Protein 4S35 (pdb70)

Radius of gyration: 23.95 Å; Cα contacts (8 Å, |Δi|>4): 707; chains: 2; bounding box: 53×38×74 Å

Nearest PDB structures (foldseek):
  5xb5-assembly1_B  TM=9.808E-01  e=1.764E-32  Aquifex aeolicus VF5
  5h56-assembly1_B  TM=9.843E-01  e=1.138E-31  Aquifex aeolicus VF5
  5xb5-assembly1_A  TM=9.770E-01  e=8.503E-32  Aquifex aeolicus VF5
  5xbh-assembly1_B  TM=9.795E-01  e=5.175E-31  Aquifex aeolicus VF5
  4hlc-assembly1_A  TM=8.875E-01  e=8.833E-16  Staphylococcus aureus subsp. aureus MRSA252

Structure (mmCIF, N/CA/C/O backbone):
data_4S35
#
_entry.id   4S35
#
_cell.length_a   42.479
_cell.length_b   62.615
_cell.length_c   73.577
_cell.angle_alpha   90.00
_cell.angle_beta   97.97
_cell.angle_gamma   90.00
#
_symmetry.space_group_name_H-M   'P 1 21 1'
#
loop_
_entity.id
_entity.type
_entity.pdbx_description
1 polymer 'Thymidylate kinase'
2 non-polymer 'PHOSPHOMETHYLPHOSPHONIC ACID ADENYLATE ESTER'
3 non-polymer "THYMIDINE-5'-PHOSPHATE"
4 non-polymer 'MAGNESIUM ION'
5 non-polymer 1,2-ETHANEDIOL
6 non-polymer 'CHLORIDE ION'
7 water water
#
loop_
_atom_site.group_PDB
_atom_site.id
_atom_site.type_symbol
_atom_site.label_atom_id
_atom_site.label_alt_id
_atom_site.label_comp_id
_atom_site.label_asym_id
_atom_site.label_entity_id
_atom_site.label_seq_id
_atom_site.pdbx_PDB_ins_code
_atom_site.Cartn_x
_atom_site.Cartn_y
_atom_site.Cartn_z
_atom_site.occupancy
_atom_site.B_iso_or_equiv
_atom_site.auth_seq_id
_atom_site.auth_comp_id
_atom_site.auth_asym_id
_atom_site.auth_atom_id
_atom_site.pdbx_PDB_model_num
ATOM 1 N N . MET A 1 1 ? -16.044 -4.232 30.846 1.00 12.61 1 MET A N 1
ATOM 2 C CA . MET A 1 1 ? -15.137 -3.854 29.789 1.00 8.94 1 MET A CA 1
ATOM 3 C C . MET A 1 1 ? -13.935 -3.065 30.314 1.00 8.90 1 MET A C 1
ATOM 4 O O . MET A 1 1 ? -14.056 -1.900 30.719 1.00 9.38 1 MET A O 1
ATOM 9 N N . LEU A 1 2 ? -12.800 -3.732 30.258 1.00 7.89 2 LEU A N 1
ATOM 10 C CA . LEU A 1 2 ? -11.547 -3.179 30.758 1.00 7.87 2 LEU A CA 1
ATOM 11 C C . LEU A 1 2 ? -10.550 -3.258 29.629 1.00 7.74 2 LEU A C 1
ATOM 12 O O . LEU A 1 2 ? -10.251 -4.324 29.113 1.00 7.56 2 LEU A O 1
ATOM 17 N N . ILE A 1 3 ? -10.003 -2.131 29.232 1.00 6.51 3 ILE A N 1
ATOM 18 C CA . ILE A 1 3 ? -9.085 -2.029 28.124 1.00 6.21 3 ILE A CA 1
ATOM 19 C C . ILE A 1 3 ? -7.767 -1.523 28.625 1.00 6.81 3 ILE A C 1
ATOM 20 O O . ILE A 1 3 ? -7.739 -0.360 29.217 1.00 7.51 3 ILE A O 1
ATOM 25 N N . ALA A 1 4 ? -6.667 -2.222 28.435 1.00 6.52 4 ALA A N 1
ATOM 26 C CA . ALA A 1 4 ? -5.346 -1.766 28.920 1.00 6.91 4 ALA A CA 1
ATOM 27 C C . ALA A 1 4 ? -4.444 -1.425 27.770 1.00 7.40 4 ALA A C 1
ATOM 28 O O . ALA A 1 4 ? -4.402 -2.146 26.751 1.00 9.69 4 ALA A O 1
ATOM 30 N N . PHE A 1 5 ? -3.743 -0.311 27.883 1.00 6.17 5 PHE A N 1
ATOM 31 C CA . PHE A 1 5 ? -2.698 0.017 26.974 1.00 6.91 5 PHE A CA 1
ATOM 32 C C . PHE A 1 5 ? -1.358 -0.274 27.579 1.00 7.47 5 PHE A C 1
ATOM 33 O O . PHE A 1 5 ? -1.097 0.106 28.739 1.00 8.03 5 PHE A O 1
ATOM 41 N N . GLU A 1 6 ? -0.475 -0.896 26.788 1.00 7.44 6 GLU A N 1
ATOM 42 C CA . GLU A 1 6 ? 0.854 -1.350 27.277 1.00 7.96 6 GLU A CA 1
ATOM 43 C C . GLU A 1 6 ? 1.873 -0.952 26.245 1.00 8.08 6 GLU A C 1
ATOM 44 O O . GLU A 1 6 ? 1.533 -0.625 25.117 1.00 8.71 6 GLU A O 1
ATOM 50 N N . GLY A 1 7 ? 3.136 -0.982 26.650 1.00 7.50 7 GLY A N 1
ATOM 51 C CA . GLY A 1 7 ? 4.233 -0.674 25.756 1.00 6.60 7 GLY A CA 1
ATOM 52 C C . GLY A 1 7 ? 5.314 0.182 26.403 1.00 6.38 7 GLY A C 1
ATOM 53 O O . GLY A 1 7 ? 5.170 0.753 27.502 1.00 7.41 7 GLY A O 1
ATOM 54 N N . ILE A 1 8 ? 6.471 0.255 25.765 1.00 6.89 8 ILE A N 1
ATOM 55 C CA . ILE A 1 8 ? 7.582 1.025 26.301 1.00 6.81 8 ILE A CA 1
ATOM 56 C C . ILE A 1 8 ? 7.303 2.508 26.379 1.00 7.88 8 ILE A C 1
ATOM 57 O O . ILE A 1 8 ? 6.380 3.011 25.688 1.00 8.07 8 ILE A O 1
ATOM 62 N N . ASP A 1 9 ? 8.145 3.231 27.082 1.00 7.75 9 ASP A N 1
ATOM 63 C CA . ASP A 1 9 ? 8.000 4.689 27.147 1.00 8.60 9 ASP A CA 1
ATOM 64 C C . ASP A 1 9 ? 8.174 5.285 25.755 1.00 8.22 9 ASP A C 1
ATOM 65 O O . ASP A 1 9 ? 9.212 5.082 25.152 1.00 8.85 9 ASP A O 1
ATOM 70 N N . GLY A 1 10 ? 7.217 6.081 25.323 1.00 7.42 10 GLY A N 1
ATOM 71 C CA . GLY A 1 10 ? 7.267 6.769 24.030 1.00 8.34 10 GLY A CA 1
ATOM 72 C C . GLY A 1 10 ? 6.489 6.064 22.943 1.00 9.08 10 GLY A C 1
ATOM 73 O O . GLY A 1 10 ? 6.378 6.570 21.800 1.00 10.54 10 GLY A O 1
ATOM 74 N N . SER A 1 11 ? 5.882 4.894 23.268 1.00 7.74 11 SER A N 1
ATOM 75 C CA . SER A 1 11 ? 4.959 4.195 22.358 1.00 7.86 11 SER A CA 1
ATOM 76 C C . SER A 1 11 ? 3.665 4.971 22.107 1.00 8.42 11 SER A C 1
ATOM 77 O O . SER A 1 11 ? 2.944 4.629 21.166 1.00 9.48 11 SER A O 1
ATOM 80 N N . GLY A 1 12 ? 3.344 5.945 22.920 1.00 7.36 12 GLY A N 1
ATOM 81 C CA . GLY A 1 12 ? 2.159 6.788 22.763 1.00 7.94 12 GLY A CA 1
ATOM 82 C C . GLY A 1 12 ? 0.966 6.345 23.537 1.00 7.63 12 GLY A C 1
ATOM 83 O O . GLY A 1 12 ? -0.173 6.720 23.169 1.00 7.62 12 GLY A O 1
ATOM 84 N N . LYS A 1 13 ? 1.151 5.607 24.616 1.00 6.95 13 LYS A N 1
ATOM 85 C CA . LYS A 1 13 ? 0.050 5.109 25.424 1.00 7.91 13 LYS A CA 1
ATOM 86 C C . LYS A 1 13 ? -0.886 6.189 25.906 1.00 8.06 13 LYS A C 1
ATOM 87 O O . LYS A 1 13 ? -2.134 6.091 25.823 1.00 7.92 13 LYS A O 1
ATOM 93 N N . THR A 1 14 ? -0.295 7.246 26.498 1.00 7.64 14 THR A N 1
ATOM 94 C CA . THR A 1 14 ? -1.120 8.254 27.138 1.00 7.41 14 THR A CA 1
ATOM 95 C C . THR A 1 14 ? -1.922 9.006 26.089 1.00 8.22 14 THR A C 1
ATOM 96 O O . THR A 1 14 ? -3.123 9.240 26.275 1.00 7.60 14 THR A O 1
ATOM 100 N N . THR A 1 15 ? -1.299 9.344 24.997 1.00 7.54 15 THR A N 1
ATOM 101 C CA . THR A 1 15 ? -1.980 9.990 23.861 1.00 7.83 15 THR A CA 1
ATOM 102 C C . THR A 1 15 ? -3.117 9.121 23.352 1.00 7.81 15 THR A C 1
ATOM 103 O O . THR A 1 15 ? -4.242 9.622 23.204 1.00 8.60 15 THR A O 1
ATOM 107 N N . GLN A 1 16 ? -2.871 7.846 23.074 1.00 6.63 16 GLN A N 1
ATOM 108 C CA . GLN A 1 16 ? -3.890 6.973 22.523 1.00 6.65 16 GLN A CA 1
ATOM 109 C C . GLN A 1 16 ? -5.015 6.665 23.490 1.00 6.73 16 GLN A C 1
ATOM 110 O O . GLN A 1 16 ? -6.205 6.571 23.108 1.00 6.95 16 GLN A O 1
ATOM 116 N N . ALA A 1 17 ? -4.675 6.481 24.786 1.00 5.54 17 ALA A N 1
ATOM 117 C CA . ALA A 1 17 ? -5.717 6.152 25.777 1.00 6.42 17 ALA A CA 1
ATOM 118 C C . ALA A 1 17 ? -6.711 7.331 25.866 1.00 6.66 17 ALA A C 1
ATOM 119 O O . ALA A 1 17 ? -7.909 7.118 26.035 1.00 6.50 17 ALA A O 1
ATOM 121 N N . LYS A 1 18 ? -6.176 8.544 25.782 1.00 6.49 18 LYS A N 1
ATOM 122 C CA . LYS A 1 18 ? -7.097 9.720 25.906 1.00 7.66 18 LYS A CA 1
ATOM 123 C C . LYS A 1 18 ? -7.902 9.844 24.618 1.00 7.18 18 LYS A C 1
ATOM 124 O O . LYS A 1 18 ? -9.118 10.100 24.739 1.00 7.36 18 LYS A O 1
ATOM 130 N N . LYS A 1 19 ? -7.371 9.533 23.468 1.00 6.54 19 LYS A N 1
ATOM 131 C CA . LYS A 1 19 ? -8.150 9.514 22.209 1.00 7.08 19 LYS A CA 1
ATOM 132 C C . LYS A 1 19 ? -9.300 8.532 22.366 1.00 6.61 19 LYS A C 1
ATOM 133 O O . LYS A 1 19 ? -10.445 8.808 21.970 1.00 6.41 19 LYS A O 1
ATOM 139 N N . LEU A 1 20 ? -8.993 7.366 22.904 1.00 6.42 20 LEU A N 1
ATOM 140 C CA . LEU A 1 20 ? -9.999 6.336 23.049 1.00 6.17 20 LEU A CA 1
ATOM 141 C C . LEU A 1 20 ? -11.090 6.781 24.030 1.00 5.93 20 LEU A C 1
ATOM 142 O O . LEU A 1 20 ? -12.285 6.536 23.793 1.00 6.15 20 LEU A O 1
ATOM 147 N N . TYR A 1 21 ? -10.695 7.413 25.161 1.00 5.72 21 TYR A N 1
ATOM 148 C CA . TYR A 1 21 ? -11.648 7.962 26.106 1.00 6.14 21 TYR A CA 1
ATOM 149 C C . TYR A 1 21 ? -12.588 8.884 25.319 1.00 5.40 21 TYR A C 1
ATOM 150 O O . TYR A 1 21 ? -13.823 8.766 25.468 1.00 6.33 21 TYR A O 1
ATOM 159 N N . GLU A 1 22 ? -12.033 9.813 24.588 1.00 6.06 22 GLU A N 1
ATOM 160 C CA . GLU A 1 22 ? -12.937 10.749 23.895 1.00 5.57 22 GLU A CA 1
ATOM 161 C C . GLU A 1 22 ? -13.870 10.049 22.864 1.00 6.05 22 GLU A C 1
ATOM 162 O O . GLU A 1 22 ? -15.067 10.374 22.744 1.00 6.80 22 GLU A O 1
ATOM 168 N N . TYR A 1 23 ? -13.326 9.119 22.127 1.00 6.14 23 TYR A N 1
ATOM 169 C CA . TYR A 1 23 ? -14.090 8.345 21.120 1.00 5.61 23 TYR A CA 1
ATOM 170 C C . TYR A 1 23 ? -15.213 7.630 21.824 1.00 6.32 23 TYR A C 1
ATOM 171 O O . TYR A 1 23 ? -16.357 7.645 21.351 1.00 7.60 23 TYR A O 1
ATOM 180 N N . LEU A 1 24 ? -14.968 6.886 22.878 1.00 6.11 24 LEU A N 1
ATOM 181 C CA . LEU A 1 24 ? -16.019 6.086 23.525 1.00 6.24 24 LEU A CA 1
ATOM 182 C C . LEU A 1 24 ? -17.046 6.960 24.147 1.00 7.15 24 LEU A C 1
ATOM 183 O O . LEU A 1 24 ? -18.215 6.612 24.168 1.00 7.53 24 LEU A O 1
ATOM 188 N N . LYS A 1 25 ? -16.638 8.110 24.703 1.00 7.46 25 LYS A N 1
ATOM 189 C CA . LYS A 1 25 ? -17.640 9.090 25.209 1.00 7.93 25 LYS A CA 1
ATOM 190 C C . LYS A 1 25 ? -18.539 9.540 24.088 1.00 8.54 25 LYS A C 1
ATOM 191 O O . LYS A 1 25 ? -19.753 9.617 24.307 1.00 9.47 25 LYS A O 1
ATOM 197 N N . GLN A 1 26 ? -18.020 9.789 22.917 1.00 8.92 26 GLN A N 1
ATOM 198 C CA A GLN A 1 26 ? -18.886 10.296 21.843 0.50 9.28 26 GLN A CA 1
ATOM 199 C CA B GLN A 1 26 ? -18.771 10.213 21.667 0.50 10.59 26 GLN A CA 1
ATOM 200 C C . GLN A 1 26 ? -19.859 9.212 21.417 1.00 11.36 26 GLN A C 1
ATOM 201 O O . GLN A 1 26 ? -20.979 9.539 20.981 1.00 12.34 26 GLN A O 1
ATOM 212 N N . LYS A 1 27 ? -19.527 7.960 21.616 1.00 9.86 27 LYS A N 1
ATOM 213 C CA . LYS A 1 27 ? -20.417 6.843 21.274 1.00 12.37 27 LYS A CA 1
ATOM 214 C C . LYS A 1 27 ? -21.394 6.579 22.343 1.00 11.63 27 LYS A C 1
ATOM 215 O O . LYS A 1 27 ? -22.266 5.703 22.136 1.00 13.67 27 LYS A O 1
ATOM 221 N N . GLY A 1 28 ? -21.425 7.291 23.434 1.00 10.11 28 GLY A N 1
ATOM 222 C CA . GLY A 1 28 ? -22.434 7.138 24.466 1.00 10.60 28 GLY A CA 1
ATOM 223 C C . GLY A 1 28 ? -22.113 6.152 25.561 1.00 8.97 28 GLY A C 1
ATOM 224 O O . GLY A 1 28 ? -22.951 5.857 26.449 1.00 8.84 28 GLY A O 1
ATOM 225 N N . TYR A 1 29 ? -20.881 5.665 25.588 1.00 8.22 29 TYR A N 1
ATOM 226 C CA . TYR A 1 29 ? -20.429 4.934 26.780 1.00 7.61 29 TYR A CA 1
ATOM 227 C C . TYR A 1 29 ? -20.142 5.879 27.964 1.00 7.77 29 TYR A C 1
ATOM 228 O O . TYR A 1 29 ? -19.767 7.000 27.718 1.00 8.14 29 TYR A O 1
ATOM 237 N N . PHE A 1 30 ? -20.272 5.372 29.168 1.00 7.23 30 PHE A N 1
ATOM 238 C CA . PHE A 1 30 ? -19.699 6.000 30.367 1.00 7.86 30 PHE A CA 1
ATOM 239 C C . PHE A 1 30 ? -18.297 5.399 30.460 1.00 8.89 30 PHE A C 1
ATOM 240 O O . PHE A 1 30 ? -18.130 4.221 30.234 1.00 9.28 30 PHE A O 1
ATOM 248 N N . VAL A 1 31 ? -17.305 6.215 30.709 1.00 8.04 31 VAL A N 1
ATOM 249 C CA . VAL A 1 31 ? -15.890 5.772 30.529 1.00 7.25 31 VAL A CA 1
ATOM 250 C C . VAL A 1 31 ? -15.070 6.373 31.599 1.00 7.61 31 VAL A C 1
ATOM 251 O O . VAL A 1 31 ? -15.264 7.567 31.980 1.00 8.42 31 VAL A O 1
ATOM 255 N N . SER A 1 32 ? -14.114 5.586 32.098 1.00 7.82 32 SER A N 1
ATOM 256 C CA A SER A 1 32 ? -13.101 6.052 33.072 0.50 8.26 32 SER A CA 1
ATOM 257 C CA B SER A 1 32 ? -13.120 6.174 32.992 0.50 8.00 32 SER A CA 1
ATOM 258 C C . SER A 1 32 ? -11.736 5.873 32.418 1.00 7.69 32 SER A C 1
ATOM 259 O O . SER A 1 32 ? -11.573 4.953 31.585 1.00 8.59 32 SER A O 1
ATOM 264 N N . LEU A 1 33 ? -10.757 6.677 32.822 1.00 7.42 33 LEU A N 1
ATOM 265 C CA . LEU A 1 33 ? -9.386 6.565 32.331 1.00 7.03 33 LEU A CA 1
ATOM 266 C C . LEU A 1 33 ? -8.477 6.830 33.533 1.00 8.20 33 LEU A C 1
ATOM 267 O O . LEU A 1 33 ? -8.573 7.854 34.234 1.00 9.88 33 LEU A O 1
ATOM 272 N N . TYR A 1 34 ? -7.609 5.861 33.807 1.00 7.78 34 TYR A N 1
ATOM 273 C CA . TYR A 1 34 ? -6.649 5.918 34.885 1.00 6.95 34 TYR A CA 1
ATOM 274 C C . TYR A 1 34 ? -5.264 5.535 34.419 1.00 8.45 34 TYR A C 1
ATOM 275 O O . TYR A 1 34 ? -5.095 4.708 33.558 1.00 9.37 34 TYR A O 1
ATOM 284 N N . ARG A 1 35 ? -4.249 6.148 35.026 1.00 8.86 35 ARG A N 1
ATOM 285 C CA . ARG A 1 35 ? -2.858 5.775 34.813 1.00 8.69 35 ARG A CA 1
ATOM 286 C C . ARG A 1 35 ? -2.267 4.988 35.936 1.00 8.84 35 ARG A C 1
ATOM 287 O O . ARG A 1 35 ? -2.673 5.129 37.116 1.00 9.48 35 ARG A O 1
ATOM 295 N N . GLU A 1 36 ? -1.316 4.128 35.604 1.00 8.16 36 GLU A N 1
ATOM 296 C CA . GLU A 1 36 ? -0.584 3.365 36.580 1.00 8.14 36 GLU A CA 1
ATOM 297 C C . GLU A 1 36 ? 0.889 3.666 36.409 1.00 8.29 36 GLU A C 1
ATOM 298 O O . GLU A 1 36 ? 1.420 3.642 35.279 1.00 8.93 36 GLU A O 1
ATOM 304 N N . PRO A 1 37 ? 1.623 3.888 37.493 1.00 7.78 37 PRO A N 1
ATOM 305 C CA . PRO A 1 37 ? 1.124 4.109 38.835 1.00 9.25 37 PRO A CA 1
ATOM 306 C C . PRO A 1 37 ? 0.413 5.444 38.970 1.00 9.63 37 PRO A C 1
ATOM 307 O O . PRO A 1 37 ? 0.551 6.312 38.142 1.00 10.78 37 PRO A O 1
ATOM 311 N N . GLY A 1 38 ? -0.425 5.512 39.962 1.00 10.31 38 GLY A N 1
ATOM 312 C CA . GLY A 1 38 ? -1.327 6.673 40.152 1.00 9.86 38 GLY A CA 1
ATOM 313 C C . GLY A 1 38 ? -2.775 6.295 39.982 1.00 10.46 38 GLY A C 1
ATOM 314 O O . GLY A 1 38 ? -3.202 5.181 40.241 1.00 10.01 38 GLY A O 1
ATOM 315 N N . GLY A 1 39 ? -3.613 7.329 39.758 1.00 11.10 39 GLY A N 1
ATOM 316 C CA . GLY A 1 39 ? -5.006 7.135 39.551 1.00 10.23 39 GLY A CA 1
ATOM 317 C C . GLY A 1 39 ? -5.858 7.284 40.760 1.00 10.72 39 GLY A C 1
ATOM 318 O O . GLY A 1 39 ? -7.115 7.357 40.654 1.00 12.53 39 GLY A O 1
ATOM 319 N N . THR A 1 40 ? -5.231 7.268 41.949 1.00 11.17 40 THR A N 1
ATOM 320 C CA . THR A 1 40 ? -5.885 7.547 43.234 1.00 10.20 40 THR A CA 1
ATOM 321 C C . THR A 1 40 ? -4.998 8.530 44.011 1.00 10.56 40 THR A C 1
ATOM 322 O O . THR A 1 40 ? -3.834 8.690 43.656 1.00 11.26 40 THR A O 1
ATOM 326 N N . LYS A 1 41 ? -5.546 9.161 45.043 1.00 12.49 41 LYS A N 1
ATOM 327 C CA . LYS A 1 41 ? -4.641 10.071 45.836 1.00 14.04 41 LYS A CA 1
ATOM 328 C C . LYS A 1 41 ? -3.410 9.323 46.409 1.00 12.46 41 LYS A C 1
ATOM 329 O O . LYS A 1 41 ? -2.304 9.805 46.273 1.00 14.87 41 LYS A O 1
ATOM 335 N N . VAL A 1 42 ? -3.669 8.160 47.003 1.00 12.56 42 VAL A N 1
ATOM 336 C CA . VAL A 1 42 ? -2.577 7.360 47.545 1.00 13.23 42 VAL A CA 1
ATOM 337 C C . VAL A 1 42 ? -1.623 6.962 46.445 1.00 11.26 42 VAL A C 1
ATOM 338 O O . VAL A 1 42 ? -0.410 7.071 46.511 1.00 10.99 42 VAL A O 1
ATOM 342 N N . GLY A 1 43 ? -2.202 6.472 45.347 1.00 11.12 43 GLY A N 1
ATOM 343 C CA . GLY A 1 43 ? -1.404 6.061 44.213 1.00 12.12 43 GLY A CA 1
ATOM 344 C C . GLY A 1 43 ? -0.478 7.125 43.645 1.00 10.43 43 GLY A C 1
ATOM 345 O O . GLY A 1 43 ? 0.620 6.847 43.156 1.00 10.83 43 GLY A O 1
ATOM 346 N N . GLU A 1 44 ? -1.013 8.366 43.589 1.00 11.65 44 GLU A N 1
ATOM 347 C CA . GLU A 1 44 ? -0.219 9.484 43.092 1.00 12.50 44 GLU A CA 1
ATOM 348 C C . GLU A 1 44 ? 0.958 9.859 44.004 1.00 11.32 44 GLU A C 1
ATOM 349 O O . GLU A 1 44 ? 2.036 10.165 43.481 1.00 13.19 44 GLU A O 1
ATOM 355 N N . VAL A 1 45 ? 0.781 9.650 45.301 1.00 12.70 45 VAL A N 1
ATOM 356 C CA A VAL A 1 45 ? 1.962 9.812 46.194 0.50 13.57 45 VAL A CA 1
ATOM 357 C CA B VAL A 1 45 ? 1.915 9.753 46.241 0.50 11.74 45 VAL A CA 1
ATOM 358 C C . VAL A 1 45 ? 2.964 8.693 45.945 1.00 11.74 45 VAL A C 1
ATOM 359 O O . VAL A 1 45 ? 4.117 8.948 45.833 1.00 11.90 45 VAL A O 1
ATOM 366 N N . LEU A 1 46 ? 2.489 7.459 45.741 1.00 11.00 46 LEU A N 1
ATOM 367 C CA . LEU A 1 46 ? 3.420 6.377 45.387 1.00 11.25 46 LEU A CA 1
ATOM 368 C C . LEU A 1 46 ? 4.112 6.585 44.107 1.00 10.22 46 LEU A C 1
ATOM 369 O O . LEU A 1 46 ? 5.289 6.292 43.968 1.00 11.66 46 LEU A O 1
ATOM 374 N N . ARG A 1 47 ? 3.391 7.120 43.124 1.00 10.08 47 ARG A N 1
ATOM 375 C CA A ARG A 1 47 ? 3.976 7.463 41.816 0.50 9.84 47 ARG A CA 1
ATOM 376 C CA B ARG A 1 47 ? 4.031 7.440 41.810 0.50 10.77 47 ARG A CA 1
ATOM 377 C C . ARG A 1 47 ? 5.191 8.439 41.967 1.00 10.67 47 ARG A C 1
ATOM 378 O O . ARG A 1 47 ? 6.231 8.280 41.396 1.00 11.64 47 ARG A O 1
ATOM 393 N N . GLU A 1 48 ? 4.955 9.457 42.783 1.00 12.73 48 GLU A N 1
ATOM 394 C CA . GLU A 1 48 ? 6.048 10.444 43.069 1.00 15.92 48 GLU A CA 1
ATOM 395 C C . GLU A 1 48 ? 7.296 9.823 43.663 1.00 14.86 48 GLU A C 1
ATOM 396 O O . GLU A 1 48 ? 8.401 10.046 43.225 1.00 15.57 48 GLU A O 1
ATOM 399 N N . ILE A 1 49 ? 7.078 8.886 44.592 1.00 14.40 49 ILE A N 1
ATOM 400 C CA . ILE A 1 49 ? 8.165 8.152 45.228 1.00 13.66 49 ILE A CA 1
ATOM 401 C C . ILE A 1 49 ? 8.895 7.360 44.181 1.00 14.52 49 ILE A C 1
ATOM 402 O O . ILE A 1 49 ? 10.099 7.410 44.040 1.00 14.78 49 ILE A O 1
ATOM 407 N N . LEU A 1 50 ? 8.149 6.613 43.362 1.00 13.55 50 LEU A N 1
ATOM 408 C CA . LEU A 1 50 ? 8.688 5.763 42.298 1.00 13.22 50 LEU A CA 1
ATOM 409 C C . LEU A 1 50 ? 9.539 6.495 41.247 1.00 14.96 50 LEU A C 1
ATOM 410 O O . LEU A 1 50 ? 10.505 5.932 40.723 1.00 17.37 50 LEU A O 1
ATOM 415 N N . LEU A 1 51 ? 9.106 7.704 40.911 1.00 18.04 51 LEU A N 1
ATOM 416 C CA . LEU A 1 51 ? 9.828 8.494 39.868 1.00 19.35 51 LEU A CA 1
ATOM 417 C C . LEU A 1 51 ? 11.008 9.227 40.451 1.00 20.48 51 LEU A C 1
ATOM 418 O O . LEU A 1 51 ? 12.121 9.246 39.797 1.00 26.02 51 LEU A O 1
ATOM 423 N N . THR A 1 52 ? 10.886 9.717 41.674 1.00 19.13 52 THR A N 1
ATOM 424 C CA A THR A 1 52 ? 11.878 10.658 42.279 0.50 21.71 52 THR A CA 1
ATOM 425 C CA B THR A 1 52 ? 11.923 10.615 42.176 0.50 19.97 52 THR A CA 1
ATOM 426 C C . THR A 1 52 ? 12.984 10.025 43.103 1.00 21.91 52 THR A C 1
ATOM 427 O O . THR A 1 52 ? 14.061 10.586 43.261 1.00 27.94 52 THR A O 1
ATOM 434 N N . GLU A 1 53 ? 12.688 8.921 43.744 1.00 21.48 53 GLU A N 1
ATOM 435 C CA . GLU A 1 53 ? 13.643 8.272 44.605 1.00 22.67 53 GLU A CA 1
ATOM 436 C C . GLU A 1 53 ? 14.403 7.167 43.862 1.00 21.55 53 GLU A C 1
ATOM 437 O O . GLU A 1 53 ? 13.929 6.541 42.935 1.00 26.92 53 GLU A O 1
ATOM 443 N N . GLU A 1 54 ? 15.652 6.983 44.323 1.00 27.54 54 GLU A N 1
ATOM 444 C CA . GLU A 1 54 ? 16.472 5.815 43.994 1.00 29.19 54 GLU A CA 1
ATOM 445 C C . GLU A 1 54 ? 15.921 4.761 44.965 1.00 28.46 54 GLU A C 1
ATOM 446 O O . GLU A 1 54 ? 15.948 4.910 46.229 1.00 30.53 54 GLU A O 1
ATOM 448 N N . LEU A 1 55 ? 15.346 3.744 44.327 1.00 26.17 55 LEU A N 1
ATOM 449 C CA . LEU A 1 55 ? 14.786 2.590 45.032 1.00 19.29 55 LEU A CA 1
ATOM 450 C C . LEU A 1 55 ? 15.449 1.364 44.518 1.00 15.84 55 LEU A C 1
ATOM 451 O O . LEU A 1 55 ? 15.783 1.223 43.351 1.00 20.77 55 LEU A O 1
ATOM 456 N N . ASP A 1 56 ? 15.650 0.402 45.419 1.00 14.55 56 ASP A N 1
ATOM 457 C CA . ASP A 1 56 ? 15.984 -0.926 45.022 1.00 13.33 56 ASP A CA 1
ATOM 458 C C . ASP A 1 56 ? 14.785 -1.560 44.270 1.00 12.36 56 ASP A C 1
ATOM 459 O O . ASP A 1 56 ? 13.598 -1.161 44.430 1.00 12.31 56 ASP A O 1
ATOM 464 N N . GLU A 1 57 ? 15.051 -2.543 43.472 1.00 13.84 57 GLU A N 1
ATOM 465 C CA . GLU A 1 57 ? 14.006 -3.118 42.613 1.00 12.94 57 GLU A CA 1
ATOM 466 C C . GLU A 1 57 ? 12.861 -3.778 43.385 1.00 11.03 57 GLU A C 1
ATOM 467 O O . GLU A 1 57 ? 11.756 -3.857 42.841 1.00 10.58 57 GLU A O 1
ATOM 473 N N . ARG A 1 58 ? 13.174 -4.290 44.577 1.00 10.09 58 ARG A N 1
ATOM 474 C CA . ARG A 1 58 ? 12.136 -5.012 45.335 1.00 9.21 58 ARG A CA 1
ATOM 475 C C . ARG A 1 58 ? 11.128 -4.001 45.892 1.00 8.56 58 ARG A C 1
ATOM 476 O O . ARG A 1 58 ? 9.883 -4.212 45.792 1.00 8.95 58 ARG A O 1
ATOM 484 N N . THR A 1 59 ? 11.619 -2.925 46.513 1.00 9.18 59 THR A N 1
ATOM 485 C CA . THR A 1 59 ? 10.766 -1.892 47.014 1.00 9.06 59 THR A CA 1
ATOM 486 C C . THR A 1 59 ? 9.935 -1.302 45.872 1.00 8.46 59 THR A C 1
ATOM 487 O O . THR A 1 59 ? 8.727 -1.086 46.015 1.00 8.38 59 THR A O 1
ATOM 491 N N . GLU A 1 60 ? 10.579 -1.125 44.717 1.00 9.63 60 GLU A N 1
ATOM 492 C CA . GLU A 1 60 ? 9.870 -0.568 43.566 1.00 9.79 60 GLU A CA 1
ATOM 493 C C . GLU A 1 60 ? 8.675 -1.446 43.160 1.00 8.64 60 GLU A C 1
ATOM 494 O O . GLU A 1 60 ? 7.541 -1.013 42.960 1.00 8.38 60 GLU A O 1
ATOM 500 N N . LEU A 1 61 ? 8.911 -2.770 43.052 1.00 7.86 61 LEU A N 1
ATOM 501 C CA . LEU A 1 61 ? 7.853 -3.739 42.690 1.00 7.54 61 LEU A CA 1
ATOM 502 C C . LEU A 1 61 ? 6.689 -3.601 43.673 1.00 8.01 61 LEU A C 1
ATOM 503 O O . LEU A 1 61 ? 5.536 -3.523 43.303 1.00 7.25 61 LEU A O 1
ATOM 508 N N . LEU A 1 62 ? 7.031 -3.606 44.967 1.00 7.48 62 LEU A N 1
ATOM 509 C CA . LEU A 1 62 ? 5.959 -3.549 45.954 1.00 6.99 62 LEU A CA 1
ATOM 510 C C . LEU A 1 62 ? 5.150 -2.255 45.913 1.00 6.97 62 LEU A C 1
ATOM 511 O O . LEU A 1 62 ? 3.919 -2.318 46.083 1.00 8.17 62 LEU A O 1
ATOM 516 N N . LEU A 1 63 ? 5.796 -1.165 45.574 1.00 7.14 63 LEU A N 1
ATOM 517 C CA . LEU A 1 63 ? 5.070 0.120 45.455 1.00 7.57 63 LEU A CA 1
ATOM 518 C C . LEU A 1 63 ? 4.198 0.194 44.184 1.00 7.53 63 LEU A C 1
ATOM 519 O O . LEU A 1 63 ? 3.088 0.693 44.223 1.00 7.66 63 LEU A O 1
ATOM 524 N N . PHE A 1 64 ? 4.708 -0.367 43.073 1.00 6.91 64 PHE A N 1
ATOM 525 C CA . PHE A 1 64 ? 3.865 -0.492 41.891 1.00 7.06 64 PHE A CA 1
ATOM 526 C C . PHE A 1 64 ? 2.611 -1.292 42.207 1.00 6.49 64 PHE A C 1
ATOM 527 O O . PHE A 1 64 ? 1.470 -0.986 41.815 1.00 6.95 64 PHE A O 1
ATOM 535 N N . GLU A 1 65 ? 2.789 -2.425 42.922 1.00 5.91 65 GLU A N 1
ATOM 536 C CA . GLU A 1 65 ? 1.661 -3.258 43.259 1.00 6.65 65 GLU A CA 1
ATOM 537 C C . GLU A 1 65 ? 0.704 -2.570 44.240 1.00 6.04 65 GLU A C 1
ATOM 538 O O . GLU A 1 65 ? -0.512 -2.767 44.145 1.00 6.43 65 GLU A O 1
ATOM 544 N N . ALA A 1 66 ? 1.240 -1.853 45.245 1.00 6.45 66 ALA A N 1
ATOM 545 C CA . ALA A 1 66 ? 0.384 -1.109 46.140 1.00 7.39 66 ALA A CA 1
ATOM 546 C C . ALA A 1 66 ? -0.454 -0.064 45.425 1.00 7.07 66 ALA A C 1
ATOM 547 O O . ALA A 1 66 ? -1.639 0.065 45.745 1.00 7.88 66 ALA A O 1
ATOM 549 N N . SER A 1 67 ? 0.123 0.673 44.496 1.00 6.82 67 SER A N 1
ATOM 550 C CA . SER A 1 67 ? -0.649 1.657 43.692 1.00 8.31 67 SER A CA 1
ATOM 551 C C . SER A 1 67 ? -1.793 0.904 42.968 1.00 7.95 67 SER A C 1
ATOM 552 O O . SER A 1 67 ? -2.921 1.381 42.950 1.00 7.90 67 SER A O 1
ATOM 555 N N . ARG A 1 68 ? -1.470 -0.231 42.350 1.00 7.18 68 ARG A N 1
ATOM 556 C CA . ARG A 1 68 ? -2.476 -1.012 41.632 1.00 6.92 68 ARG A CA 1
ATOM 557 C C . ARG A 1 68 ? -3.608 -1.503 42.497 1.00 7.07 68 ARG A C 1
ATOM 558 O O . ARG A 1 68 ? -4.775 -1.439 42.148 1.00 7.54 68 ARG A O 1
ATOM 566 N N . SER A 1 69 ? -3.242 -2.015 43.704 1.00 6.72 69 SER A N 1
ATOM 567 C CA . SER A 1 69 ? -4.223 -2.501 44.663 1.00 7.32 69 SER A CA 1
ATOM 568 C C . SER A 1 69 ? -5.191 -1.390 45.007 1.00 7.08 69 SER A C 1
ATOM 569 O O . SER A 1 69 ? -6.439 -1.593 45.018 1.00 8.17 69 SER A O 1
ATOM 572 N N . LYS A 1 70 ? -4.664 -0.202 45.272 1.00 7.10 70 LYS A N 1
ATOM 573 C CA . LYS A 1 70 ? -5.512 0.959 45.656 1.00 8.39 70 LYS A CA 1
ATOM 574 C C . LYS A 1 70 ? -6.475 1.332 44.541 1.00 8.31 70 LYS A C 1
ATOM 575 O O . LYS A 1 70 ? -7.661 1.487 44.726 1.00 9.10 70 LYS A O 1
ATOM 581 N N . LEU A 1 71 ? -5.931 1.342 43.312 1.00 7.94 71 LEU A N 1
ATOM 582 C CA . LEU A 1 71 ? -6.728 1.715 42.152 1.00 8.31 71 LEU A CA 1
ATOM 583 C C . LEU A 1 71 ? -7.841 0.694 41.898 1.00 8.57 71 LEU A C 1
ATOM 584 O O . LEU A 1 71 ? -8.981 1.041 41.562 1.00 8.79 71 LEU A O 1
ATOM 589 N N . ILE A 1 72 ? -7.489 -0.589 41.995 1.00 7.83 72 ILE A N 1
ATOM 590 C CA . ILE A 1 72 ? -8.447 -1.691 41.788 1.00 7.85 72 ILE A CA 1
ATOM 591 C C . ILE A 1 72 ? -9.628 -1.541 42.785 1.00 9.02 72 ILE A C 1
ATOM 592 O O . ILE A 1 72 ? -10.772 -1.602 42.416 1.00 8.61 72 ILE A O 1
ATOM 597 N N . GLU A 1 73 ? -9.282 -1.442 44.083 1.00 9.15 73 GLU A N 1
ATOM 598 C CA . GLU A 1 73 ? -10.338 -1.464 45.104 1.00 11.14 73 GLU A CA 1
ATOM 599 C C . GLU A 1 73 ? -11.113 -0.126 45.078 1.00 10.59 73 GLU A C 1
ATOM 600 O O . GLU A 1 73 ? -12.383 -0.149 45.204 1.00 14.04 73 GLU A O 1
ATOM 606 N N . GLU A 1 74 ? -10.450 0.993 44.894 1.00 10.66 74 GLU A N 1
ATOM 607 C CA . GLU A 1 74 ? -11.127 2.316 45.004 1.00 11.33 74 GLU A CA 1
ATOM 608 C C . GLU A 1 74 ? -11.874 2.721 43.788 1.00 13.02 74 GLU A C 1
ATOM 609 O O . GLU A 1 74 ? -12.945 3.354 43.924 1.00 15.82 74 GLU A O 1
ATOM 615 N N . LYS A 1 75 ? -11.382 2.363 42.609 1.00 11.75 75 LYS A N 1
ATOM 616 C CA A LYS A 1 75 ? -11.841 2.907 41.332 0.50 10.92 75 LYS A CA 1
ATOM 617 C CA B LYS A 1 75 ? -11.969 2.848 41.405 0.50 11.55 75 LYS A CA 1
ATOM 618 C C . LYS A 1 75 ? -12.312 1.818 40.367 1.00 11.26 75 LYS A C 1
ATOM 619 O O . LYS A 1 75 ? -13.464 1.862 39.849 1.00 12.35 75 LYS A O 1
ATOM 630 N N . ILE A 1 76 ? -11.443 0.855 40.046 1.00 9.55 76 ILE A N 1
ATOM 631 C CA . ILE A 1 76 ? -11.759 -0.025 38.931 1.00 10.05 76 ILE A CA 1
ATOM 632 C C . ILE A 1 76 ? -12.915 -0.950 39.184 1.00 10.90 76 ILE A C 1
ATOM 633 O O . ILE A 1 76 ? -13.839 -1.004 38.376 1.00 10.79 76 ILE A O 1
ATOM 638 N N . ILE A 1 77 ? -12.947 -1.626 40.308 1.00 10.53 77 ILE A N 1
ATOM 639 C CA . ILE A 1 77 ? -14.037 -2.541 40.564 1.00 11.72 77 ILE A CA 1
ATOM 640 C C . ILE A 1 77 ? -15.358 -1.782 40.701 1.00 12.98 77 ILE A C 1
ATOM 641 O O . ILE A 1 77 ? -16.311 -2.221 40.043 1.00 12.97 77 ILE A O 1
ATOM 646 N N . PRO A 1 78 ? -15.416 -0.679 41.462 1.00 13.05 78 PRO A N 1
ATOM 647 C CA . PRO A 1 78 ? -16.698 0.099 41.497 1.00 12.68 78 PRO A CA 1
ATOM 648 C C . PRO A 1 78 ? -17.119 0.576 40.118 1.00 12.40 78 PRO A C 1
ATOM 649 O O . PRO A 1 78 ? -18.329 0.566 39.785 1.00 14.12 78 PRO A O 1
ATOM 653 N N . ASP A 1 79 ? -16.177 0.974 39.271 1.00 9.30 79 ASP A N 1
ATOM 654 C CA . ASP A 1 79 ? -16.539 1.439 37.941 1.00 9.40 79 ASP A CA 1
ATOM 655 C C . ASP A 1 79 ? -17.091 0.295 37.077 1.00 10.49 79 ASP A C 1
ATOM 656 O O . ASP A 1 79 ? -18.126 0.527 36.303 1.00 12.25 79 ASP A O 1
ATOM 661 N N . LEU A 1 80 ? -16.499 -0.884 37.160 1.00 11.12 80 LEU A N 1
ATOM 662 C CA . LEU A 1 80 ? -16.968 -2.021 36.364 1.00 12.46 80 LEU A CA 1
ATOM 663 C C . LEU A 1 80 ? -18.396 -2.414 36.800 1.00 15.62 80 LEU A C 1
ATOM 664 O O . LEU A 1 80 ? -19.276 -2.675 35.962 1.00 16.07 80 LEU A O 1
ATOM 669 N N . LYS A 1 81 ? -18.636 -2.236 38.058 1.00 15.29 81 LYS A N 1
ATOM 670 C CA . LYS A 1 81 ? -19.993 -2.516 38.541 1.00 21.17 81 LYS A CA 1
ATOM 671 C C . LYS A 1 81 ? -21.044 -1.622 37.966 1.00 21.49 81 LYS A C 1
ATOM 672 O O . LYS A 1 81 ? -22.215 -2.023 37.945 1.00 26.85 81 LYS A O 1
ATOM 678 N N . ARG A 1 82 ? -20.719 -0.391 37.635 1.00 17.10 82 ARG A N 1
ATOM 679 C CA . ARG A 1 82 ? -21.558 0.669 37.092 1.00 17.96 82 ARG A CA 1
ATOM 680 C C . ARG A 1 82 ? -21.597 0.642 35.521 1.00 13.34 82 ARG A C 1
ATOM 681 O O . ARG A 1 82 ? -22.102 1.551 34.887 1.00 17.61 82 ARG A O 1
ATOM 689 N N . ASP A 1 83 ? -21.020 -0.390 34.879 1.00 13.59 83 ASP A N 1
ATOM 690 C CA . ASP A 1 83 ? -20.898 -0.499 33.428 1.00 13.58 83 ASP A CA 1
ATOM 691 C C . ASP A 1 83 ? -20.193 0.650 32.791 1.00 14.21 83 ASP A C 1
ATOM 692 O O . ASP A 1 83 ? -20.432 0.976 31.652 1.00 13.52 83 ASP A O 1
ATOM 697 N N . LYS A 1 84 ? -19.147 1.187 33.467 1.00 11.97 84 LYS A N 1
ATOM 698 C CA . LYS A 1 84 ? -18.259 2.144 32.875 1.00 13.19 84 LYS A CA 1
ATOM 699 C C . LYS A 1 84 ? -17.244 1.305 32.132 1.00 11.02 84 LYS A C 1
ATOM 700 O O . LYS A 1 84 ? -16.735 0.318 32.685 1.00 12.10 84 LYS A O 1
ATOM 706 N N . VAL A 1 85 ? -16.910 1.704 30.946 1.00 8.70 85 VAL A N 1
ATOM 707 C CA . VAL A 1 85 ? -15.730 1.168 30.257 1.00 7.78 85 VAL A CA 1
ATOM 708 C C . VAL A 1 85 ? -14.544 1.760 30.954 1.00 9.07 85 VAL A C 1
ATOM 709 O O . VAL A 1 85 ? -14.422 2.947 31.042 1.00 10.87 85 VAL A O 1
ATOM 713 N N . VAL A 1 86 ? -13.592 0.919 31.393 1.00 6.61 86 VAL A N 1
ATOM 714 C CA . VAL A 1 86 ? -12.412 1.399 32.096 1.00 6.61 86 VAL A CA 1
ATOM 715 C C . VAL A 1 86 ? -11.201 1.227 31.235 1.00 5.95 86 VAL A C 1
ATOM 716 O O . VAL A 1 86 ? -10.898 0.121 30.695 1.00 7.13 86 VAL A O 1
ATOM 720 N N . ILE A 1 87 ? -10.530 2.369 30.948 1.00 5.39 87 ILE A N 1
ATOM 721 C CA . ILE A 1 87 ? -9.323 2.390 30.145 1.00 5.32 87 ILE A CA 1
ATOM 722 C C . ILE A 1 87 ? -8.125 2.623 31.103 1.00 5.11 87 ILE A C 1
ATOM 723 O O . ILE A 1 87 ? -8.113 3.555 31.898 1.00 5.75 87 ILE A O 1
ATOM 728 N N . LEU A 1 88 ? -7.119 1.750 31.006 1.00 5.78 88 LEU A N 1
ATOM 729 C CA . LEU A 1 88 ? -5.925 1.858 31.827 1.00 6.63 88 LEU A CA 1
ATOM 730 C C . LEU A 1 88 ? -4.742 2.193 30.968 1.00 6.36 88 LEU A C 1
ATOM 731 O O . LEU A 1 88 ? -4.424 1.508 29.968 1.00 7.28 88 LEU A O 1
ATOM 736 N N . ASP A 1 89 ? -3.996 3.185 31.385 1.00 6.29 89 ASP A N 1
ATOM 737 C CA . ASP A 1 89 ? -2.715 3.595 30.739 1.00 6.40 89 ASP A CA 1
ATOM 738 C C . ASP A 1 89 ? -1.650 2.936 31.598 1.00 6.33 89 ASP A C 1
ATOM 739 O O . ASP A 1 89 ? -1.223 3.471 32.618 1.00 6.93 89 ASP A O 1
ATOM 744 N N . ARG A 1 90 ? -1.261 1.759 31.140 1.00 6.43 90 ARG A N 1
ATOM 745 C CA . ARG A 1 90 ? -0.466 0.708 31.787 1.00 6.59 90 ARG A CA 1
ATOM 746 C C . ARG A 1 90 ? -1.267 -0.128 32.758 1.00 6.69 90 ARG A C 1
ATOM 747 O O . ARG A 1 90 ? -2.214 0.335 33.395 1.00 7.46 90 ARG A O 1
ATOM 755 N N . PHE A 1 91 ? -0.909 -1.408 32.869 1.00 7.21 91 PHE A N 1
ATOM 756 C CA . PHE A 1 91 ? -1.542 -2.299 33.878 1.00 7.61 91 PHE A CA 1
ATOM 757 C C . PHE A 1 91 ? -0.520 -3.417 34.158 1.00 7.53 91 PHE A C 1
ATOM 758 O O . PHE A 1 91 ? 0.700 -3.183 34.196 1.00 7.57 91 PHE A O 1
ATOM 766 N N . VAL A 1 92 ? -0.977 -4.673 34.320 1.00 7.45 92 VAL A N 1
ATOM 767 C CA . VAL A 1 92 ? -0.134 -5.755 34.837 1.00 7.90 92 VAL A CA 1
ATOM 768 C C . VAL A 1 92 ? 1.018 -6.204 33.970 1.00 8.05 92 VAL A C 1
ATOM 769 O O . VAL A 1 92 ? 2.076 -6.593 34.525 1.00 8.24 92 VAL A O 1
ATOM 773 N N . LEU A 1 93 ? 0.851 -6.059 32.640 1.00 8.10 93 LEU A N 1
ATOM 774 C CA . LEU A 1 93 ? 1.948 -6.483 31.783 1.00 8.53 93 LEU A CA 1
ATOM 775 C C . LEU A 1 93 ? 3.147 -5.580 31.907 1.00 6.89 93 LEU A C 1
ATOM 776 O O . LEU A 1 93 ? 4.311 -5.988 31.803 1.00 6.58 93 LEU A O 1
ATOM 781 N N . SER A 1 94 ? 2.910 -4.292 32.226 1.00 6.10 94 SER A N 1
ATOM 782 C CA . SER A 1 94 ? 4.029 -3.353 32.474 1.00 6.47 94 SER A CA 1
ATOM 783 C C . SER A 1 94 ? 4.870 -3.863 33.611 1.00 5.89 94 SER A C 1
ATOM 784 O O . SER A 1 94 ? 6.112 -3.762 33.573 1.00 7.26 94 SER A O 1
ATOM 787 N N . THR A 1 95 ? 4.256 -4.334 34.681 1.00 5.99 95 THR A N 1
ATOM 788 C CA . THR A 1 95 ? 5.069 -4.745 35.784 1.00 6.55 95 THR A CA 1
ATOM 789 C C . THR A 1 95 ? 5.914 -5.995 35.452 1.00 6.88 95 THR A C 1
ATOM 790 O O . THR A 1 95 ? 7.097 -6.094 35.816 1.00 6.46 95 THR A O 1
ATOM 794 N N . ILE A 1 96 ? 5.313 -6.895 34.684 1.00 6.56 96 ILE A N 1
ATOM 795 C CA . ILE A 1 96 ? 6.125 -8.073 34.247 1.00 7.37 96 ILE A CA 1
ATOM 796 C C . ILE A 1 96 ? 7.312 -7.635 33.340 1.00 6.86 96 ILE A C 1
ATOM 797 O O . ILE A 1 96 ? 8.440 -8.089 33.502 1.00 7.51 96 ILE A O 1
ATOM 802 N N . ALA A 1 97 ? 6.996 -6.803 32.387 1.00 6.29 97 ALA A N 1
ATOM 803 C CA . ALA A 1 97 ? 8.028 -6.424 31.383 1.00 6.52 97 ALA A CA 1
ATOM 804 C C . ALA A 1 97 ? 9.128 -5.590 32.051 1.00 6.67 97 ALA A C 1
ATOM 805 O O . ALA A 1 97 ? 10.313 -5.750 31.786 1.00 6.97 97 ALA A O 1
ATOM 807 N N . TYR A 1 98 ? 8.763 -4.618 32.928 1.00 5.85 98 TYR A N 1
ATOM 808 C CA . TYR A 1 98 ? 9.731 -3.718 33.545 1.00 5.83 98 TYR A CA 1
ATOM 809 C C . TYR A 1 98 ? 10.455 -4.409 34.693 1.00 6.49 98 TYR A C 1
ATOM 810 O O . TYR A 1 98 ? 11.693 -4.432 34.681 1.00 7.04 98 TYR A O 1
ATOM 819 N N . GLN A 1 99 ? 9.725 -4.861 35.697 1.00 5.99 99 GLN A N 1
ATOM 820 C CA . GLN A 1 99 ? 10.371 -5.419 36.857 1.00 6.62 99 GLN A CA 1
ATOM 821 C C . GLN A 1 99 ? 10.871 -6.845 36.627 1.00 7.42 99 GLN A C 1
ATOM 822 O O . GLN A 1 99 ? 11.812 -7.270 37.281 1.00 7.79 99 GLN A O 1
ATOM 828 N N . GLY A 1 100 ? 10.258 -7.568 35.723 1.00 7.12 100 GLY A N 1
ATOM 829 C CA . GLY A 1 100 ? 10.656 -8.951 35.401 1.00 7.61 100 GLY A CA 1
ATOM 830 C C . GLY A 1 100 ? 11.709 -8.977 34.307 1.00 7.16 100 GLY A C 1
ATOM 831 O O . GLY A 1 100 ? 12.910 -9.180 34.585 1.00 9.24 100 GLY A O 1
ATOM 832 N N . TYR A 1 101 ? 11.345 -8.702 33.075 1.00 7.18 101 TYR A N 1
ATOM 833 C CA . TYR A 1 101 ? 12.303 -8.726 31.998 1.00 7.75 101 TYR A CA 1
ATOM 834 C C . TYR A 1 101 ? 13.346 -7.638 32.130 1.00 8.70 101 TYR A C 1
ATOM 835 O O . TYR A 1 101 ? 14.516 -7.893 31.785 1.00 9.71 101 TYR A O 1
ATOM 844 N N . GLY A 1 102 ? 12.993 -6.449 32.560 1.00 7.57 102 GLY A N 1
ATOM 845 C CA . GLY A 1 102 ? 13.969 -5.403 32.686 1.00 8.29 102 GLY A CA 1
ATOM 846 C C . GLY A 1 102 ? 14.874 -5.519 33.885 1.00 9.82 102 GLY A C 1
ATOM 847 O O . GLY A 1 102 ? 16.079 -5.471 33.767 1.00 11.08 102 GLY A O 1
ATOM 848 N N . LYS A 1 103 ? 14.328 -5.645 35.061 1.00 8.45 103 LYS A N 1
ATOM 849 C CA . LYS A 1 103 ? 15.111 -5.635 36.346 1.00 9.99 103 LYS A CA 1
ATOM 850 C C . LYS A 1 103 ? 15.481 -7.024 36.798 1.00 11.47 103 LYS A C 1
ATOM 851 O O . LYS A 1 103 ? 16.317 -7.135 37.685 1.00 14.01 103 LYS A O 1
ATOM 857 N N . GLY A 1 104 ? 14.935 -8.073 36.227 1.00 9.15 104 GLY A N 1
ATOM 858 C CA . GLY A 1 104 ? 15.341 -9.471 36.521 1.00 9.71 104 GLY A CA 1
ATOM 859 C C . GLY A 1 104 ? 14.643 -10.083 37.674 1.00 10.76 104 GLY A C 1
ATOM 860 O O . GLY A 1 104 ? 15.122 -11.178 38.144 1.00 12.67 104 GLY A O 1
ATOM 861 N N . LEU A 1 105 ? 13.571 -9.499 38.207 1.00 8.74 105 LEU A N 1
ATOM 862 C CA . LEU A 1 105 ? 12.841 -10.211 39.241 1.00 9.92 105 LEU A CA 1
ATOM 863 C C . LEU A 1 105 ? 12.051 -11.355 38.685 1.00 9.58 105 LEU A C 1
ATOM 864 O O . LEU A 1 105 ? 11.751 -11.479 37.505 1.00 10.90 105 LEU A O 1
ATOM 869 N N . ASP A 1 106 ? 11.629 -12.288 39.570 1.00 9.79 106 ASP A N 1
ATOM 870 C CA . ASP A 1 106 ? 11.033 -13.513 39.115 1.00 11.86 106 ASP A CA 1
ATOM 871 C C . ASP A 1 106 ? 9.635 -13.280 38.580 1.00 10.10 106 ASP A C 1
ATOM 872 O O . ASP A 1 106 ? 8.744 -12.685 39.238 1.00 11.07 106 ASP A O 1
ATOM 877 N N . VAL A 1 107 ? 9.367 -13.678 37.338 1.00 10.77 107 VAL A N 1
ATOM 878 C CA . VAL A 1 107 ? 8.119 -13.411 36.660 1.00 10.08 107 VAL A CA 1
ATOM 879 C C . VAL A 1 107 ? 6.924 -14.076 37.328 1.00 8.96 107 VAL A C 1
ATOM 880 O O . VAL A 1 107 ? 5.842 -13.512 37.424 1.00 10.36 107 VAL A O 1
ATOM 884 N N . GLU A 1 108 ? 7.098 -15.332 37.768 1.00 9.19 108 GLU A N 1
ATOM 885 C CA . GLU A 1 108 ? 6.022 -15.997 38.455 1.00 9.23 108 GLU A CA 1
ATOM 886 C C . GLU A 1 108 ? 5.602 -15.236 39.742 1.00 8.16 108 GLU A C 1
ATOM 887 O O . GLU A 1 108 ? 4.385 -15.127 40.005 1.00 9.22 108 GLU A O 1
ATOM 893 N N . PHE A 1 109 ? 6.562 -14.732 40.473 1.00 8.14 109 PHE A N 1
ATOM 894 C CA . PHE A 1 109 ? 6.283 -13.965 41.665 1.00 8.48 109 PHE A CA 1
ATOM 895 C C . PHE A 1 109 ? 5.545 -12.695 41.316 1.00 7.84 109 PHE A C 1
ATOM 896 O O . PHE A 1 109 ? 4.560 -12.345 41.954 1.00 8.43 109 PHE A O 1
ATOM 904 N N . ILE A 1 110 ? 6.032 -12.036 40.260 1.00 7.85 110 ILE A N 1
ATOM 905 C CA . ILE A 1 110 ? 5.326 -10.834 39.815 1.00 7.44 110 ILE A CA 1
ATOM 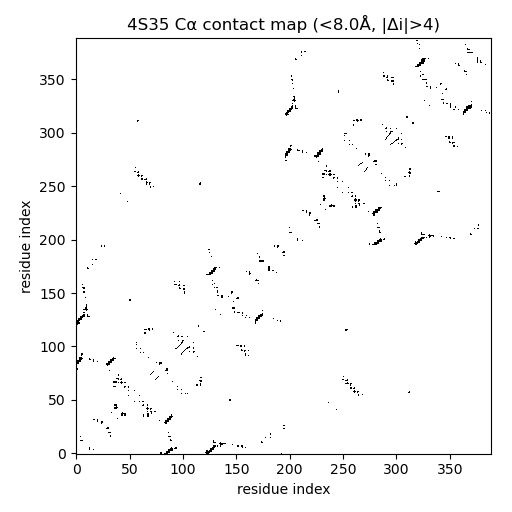906 C C . ILE A 1 110 ? 3.903 -11.113 39.439 1.00 8.38 110 ILE A C 1
ATOM 907 O O . ILE A 1 110 ? 2.947 -10.394 39.791 1.00 8.59 110 ILE A O 1
ATOM 912 N N . LYS A 1 111 ? 3.678 -12.189 38.698 1.00 8.41 111 LYS A N 1
ATOM 913 C CA . LYS A 1 111 ? 2.331 -12.556 38.346 1.00 8.50 111 LYS A CA 1
ATOM 914 C C . LYS A 1 111 ? 1.427 -12.848 39.587 1.00 7.58 111 LYS A C 1
ATOM 915 O O . LYS A 1 111 ? 0.293 -12.527 39.627 1.00 7.35 111 LYS A O 1
ATOM 921 N N . ASN A 1 112 ? 2.027 -13.505 40.589 1.00 8.23 112 ASN A N 1
ATOM 922 C CA . ASN A 1 112 ? 1.359 -13.809 41.848 1.00 8.95 112 ASN A CA 1
ATOM 923 C C . ASN A 1 112 ? 0.944 -12.507 42.565 1.00 8.92 112 ASN A C 1
ATOM 924 O O . ASN A 1 112 ? -0.202 -12.392 43.011 1.00 9.35 112 ASN A O 1
ATOM 929 N N . LEU A 1 113 ? 1.847 -11.513 42.570 1.00 8.40 113 LEU A N 1
ATOM 930 C CA . LEU A 1 113 ? 1.519 -10.255 43.196 1.00 8.54 113 LEU A CA 1
ATOM 931 C C . LEU A 1 113 ? 0.496 -9.491 42.392 1.00 8.20 113 LEU A C 1
ATOM 932 O O . LEU A 1 113 ? -0.358 -8.811 42.964 1.00 8.36 113 LEU A O 1
ATOM 937 N N . ASN A 1 114 ? 0.579 -9.551 41.035 1.00 7.21 114 ASN A N 1
ATOM 938 C CA . ASN A 1 114 ? -0.390 -8.932 40.192 1.00 7.73 114 ASN A CA 1
ATOM 939 C C . ASN A 1 114 ? -1.793 -9.446 40.520 1.00 7.69 114 ASN A C 1
ATOM 940 O O . ASN A 1 114 ? -2.772 -8.701 40.583 1.00 8.48 114 ASN A O 1
ATOM 945 N N . GLU A 1 115 ? -1.906 -10.789 40.627 1.00 6.94 115 GLU A N 1
ATOM 946 C CA . GLU A 1 115 ? -3.203 -11.415 40.975 1.00 8.82 115 GLU A CA 1
ATOM 947 C C . GLU A 1 115 ? -3.716 -10.945 42.321 1.00 8.11 115 GLU A C 1
ATOM 948 O O . GLU A 1 115 ? -4.904 -10.686 42.451 1.00 8.45 115 GLU A O 1
ATOM 952 N N . PHE A 1 116 ? -2.802 -10.825 43.274 1.00 8.01 116 PHE A N 1
ATOM 953 C CA . PHE A 1 116 ? -3.192 -10.316 44.590 1.00 7.71 116 PHE A CA 1
ATOM 954 C C . PHE A 1 116 ? -3.738 -8.919 44.515 1.00 7.32 116 PHE A C 1
ATOM 955 O O . PHE A 1 116 ? -4.814 -8.601 45.058 1.00 8.85 116 PHE A O 1
ATOM 963 N N . ALA A 1 117 ? -3.017 -8.033 43.835 1.00 6.75 117 ALA A N 1
ATOM 964 C CA . ALA A 1 117 ? -3.433 -6.630 43.757 1.00 7.40 117 ALA A CA 1
ATOM 965 C C . ALA A 1 117 ? -4.705 -6.430 42.936 1.00 7.91 117 ALA A C 1
ATOM 966 O O . ALA A 1 117 ? -5.508 -5.600 43.311 1.00 7.94 117 ALA A O 1
ATOM 968 N N . THR A 1 118 ? -4.939 -7.254 41.900 1.00 7.45 118 THR A N 1
ATOM 969 C CA . THR A 1 118 ? -6.050 -7.037 41.052 1.00 8.31 118 THR A CA 1
ATOM 970 C C . THR A 1 118 ? -7.288 -7.846 41.492 1.00 8.82 118 THR A C 1
ATOM 971 O O . THR A 1 118 ? -8.320 -7.682 40.919 1.00 9.96 118 THR A O 1
ATOM 975 N N . ARG A 1 119 ? -7.131 -8.689 42.501 1.00 9.91 119 ARG A N 1
ATOM 976 C CA . ARG A 1 119 ? -8.236 -9.645 42.836 1.00 10.89 119 ARG A CA 1
ATOM 977 C C . ARG A 1 119 ? -8.639 -10.447 41.651 1.00 11.87 119 ARG A C 1
ATOM 978 O O . ARG A 1 119 ? -9.776 -10.909 41.554 1.00 13.49 119 ARG A O 1
ATOM 986 N N . GLY A 1 120 ? -7.718 -10.654 40.711 1.00 10.69 120 GLY A N 1
ATOM 987 C CA . GLY A 1 120 ? -7.974 -11.456 39.493 1.00 13.19 120 GLY A CA 1
ATOM 988 C C . GLY A 1 120 ? -8.697 -10.681 38.397 1.00 12.72 120 GLY A C 1
ATOM 989 O O . GLY A 1 120 ? -9.048 -11.268 37.332 1.00 16.20 120 GLY A O 1
ATOM 990 N N . VAL A 1 121 ? -8.884 -9.383 38.531 1.00 11.28 121 VAL A N 1
ATOM 991 C CA . VAL A 1 121 ? -9.461 -8.578 37.436 1.00 11.84 121 VAL A CA 1
ATOM 992 C C . VAL A 1 121 ? -8.483 -8.548 36.278 1.00 12.68 121 VAL A C 1
ATOM 993 O O . VAL A 1 121 ? -7.308 -8.227 36.487 1.00 11.62 121 VAL A O 1
ATOM 997 N N . LYS A 1 122 ? -8.970 -8.911 35.069 1.00 12.71 122 LYS A N 1
ATOM 998 C CA . LYS A 1 122 ? -8.147 -8.975 33.876 1.00 13.68 122 LYS A CA 1
ATOM 999 C C . LYS A 1 122 ? -8.775 -8.175 32.749 1.00 10.97 122 LYS A C 1
ATOM 1000 O O . LYS A 1 122 ? -9.985 -7.998 32.752 1.00 11.84 122 LYS A O 1
ATOM 1004 N N . PRO A 1 123 ? -7.962 -7.585 31.853 1.00 9.80 123 PRO A N 1
ATOM 1005 C CA . PRO A 1 123 ? -8.533 -6.831 30.753 1.00 9.59 123 PRO A CA 1
ATOM 1006 C C . PRO A 1 123 ? -9.291 -7.727 29.813 1.00 11.17 123 PRO A C 1
ATOM 1007 O O . PRO A 1 123 ? -8.952 -8.927 29.653 1.00 12.44 123 PRO A O 1
ATOM 1011 N N . ASP A 1 124 ? -10.279 -7.150 29.183 1.00 8.78 124 ASP A N 1
ATOM 1012 C CA . ASP A 1 124 ? -10.877 -7.768 28.025 1.00 9.23 124 ASP A CA 1
ATOM 1013 C C . ASP A 1 124 ? -9.943 -7.748 26.825 1.00 9.03 124 ASP A C 1
ATOM 1014 O O . ASP A 1 124 ? -10.060 -8.626 25.893 1.00 9.95 124 ASP A O 1
ATOM 1019 N N . ILE A 1 125 ? -9.122 -6.695 26.717 1.00 7.89 125 ILE A N 1
ATOM 1020 C CA . ILE A 1 125 ? -8.151 -6.611 25.624 1.00 7.69 125 ILE A CA 1
ATOM 1021 C C . ILE A 1 125 ? -7.049 -5.741 26.166 1.00 8.34 125 ILE A C 1
ATOM 1022 O O . ILE A 1 125 ? -7.280 -4.768 26.877 1.00 7.87 125 ILE A O 1
ATOM 1027 N N . THR A 1 126 ? -5.830 -6.076 25.756 1.00 8.79 126 THR A N 1
ATOM 1028 C CA . THR A 1 126 ? -4.623 -5.272 25.970 1.00 8.91 126 THR A CA 1
ATOM 1029 C C . THR A 1 126 ? -4.055 -4.888 24.621 1.00 9.58 126 THR A C 1
ATOM 1030 O O . THR A 1 126 ? -3.870 -5.747 23.753 1.00 9.83 126 THR A O 1
ATOM 1034 N N . LEU A 1 127 ? -3.890 -3.615 24.408 1.00 8.36 127 LEU A N 1
ATOM 1035 C CA . LEU A 1 127 ? -3.290 -3.048 23.202 1.00 8.78 127 LEU A CA 1
ATOM 1036 C C . LEU A 1 127 ? -1.840 -2.892 23.528 1.00 8.44 127 LEU A C 1
ATOM 1037 O O . LEU A 1 127 ? -1.502 -1.920 24.251 1.00 8.39 127 LEU A O 1
ATOM 1042 N N . LEU A 1 128 ? -0.933 -3.674 22.913 1.00 7.66 128 LEU A N 1
ATOM 1043 C CA . LEU A 1 128 ? 0.504 -3.479 23.065 1.00 7.68 128 LEU A CA 1
ATOM 1044 C C . LEU A 1 128 ? 0.952 -2.600 21.981 1.00 7.06 128 LEU A C 1
ATOM 1045 O O . LEU A 1 128 ? 0.901 -3.000 20.839 1.00 7.52 128 LEU A O 1
ATOM 1050 N N . LEU A 1 129 ? 1.338 -1.375 22.293 1.00 6.60 129 LEU A N 1
ATOM 1051 C CA . LEU A 1 129 ? 1.885 -0.388 21.336 1.00 7.80 129 LEU A CA 1
ATOM 1052 C C . LEU A 1 129 ? 3.362 -0.686 21.201 1.00 9.38 129 LEU A C 1
ATOM 1053 O O . LEU A 1 129 ? 4.176 -0.369 22.061 1.00 9.03 129 LEU A O 1
ATOM 1058 N N . ASP A 1 130 ? 3.706 -1.368 20.121 1.00 9.35 130 ASP A N 1
ATOM 1059 C CA . ASP A 1 130 ? 5.081 -1.773 19.852 1.00 9.22 130 ASP A CA 1
ATOM 1060 C C . ASP A 1 130 ? 5.757 -0.793 18.996 1.00 9.29 130 ASP A C 1
ATOM 1061 O O . ASP A 1 130 ? 5.192 -0.291 18.060 1.00 11.50 130 ASP A O 1
ATOM 1066 N N . ILE A 1 131 ? 7.041 -0.517 19.251 1.00 9.38 131 ILE A N 1
ATOM 1067 C CA . ILE A 1 131 ? 7.793 0.501 18.542 1.00 9.67 131 ILE A CA 1
ATOM 1068 C C . ILE A 1 131 ? 9.281 0.264 18.833 1.00 10.09 131 ILE A C 1
ATOM 1069 O O . ILE A 1 131 ? 9.648 -0.149 19.923 1.00 9.12 131 ILE A O 1
ATOM 1074 N N . PRO A 1 132 ? 10.163 0.550 17.892 1.00 10.18 132 PRO A N 1
ATOM 1075 C CA . PRO A 1 132 ? 11.570 0.440 18.227 1.00 9.86 132 PRO A CA 1
ATOM 1076 C C . PRO A 1 132 ? 11.977 1.455 19.283 1.00 8.01 132 PRO A C 1
ATOM 1077 O O . PRO A 1 132 ? 11.500 2.603 19.389 1.00 7.64 132 PRO A O 1
ATOM 1081 N N . VAL A 1 133 ? 12.909 0.999 20.163 1.00 7.74 133 VAL A N 1
ATOM 1082 C CA . VAL A 1 133 ? 13.366 1.819 21.250 1.00 7.96 133 VAL A CA 1
ATOM 1083 C C . VAL A 1 133 ? 13.915 3.182 20.767 1.00 8.26 133 VAL A C 1
ATOM 1084 O O . VAL A 1 133 ? 13.622 4.203 21.367 1.00 8.72 133 VAL A O 1
ATOM 1088 N N . ASP A 1 134 ? 14.668 3.185 19.661 1.00 9.88 134 ASP A N 1
ATOM 1089 C CA . ASP A 1 134 ? 15.293 4.431 19.350 1.00 11.21 134 ASP A CA 1
ATOM 1090 C C . ASP A 1 134 ? 14.214 5.456 18.923 1.00 11.83 134 ASP A C 1
ATOM 1091 O O . ASP A 1 134 ? 14.366 6.650 19.208 1.00 12.89 134 ASP A O 1
ATOM 1096 N N . ILE A 1 135 ? 13.173 4.978 18.254 1.00 11.62 135 ILE A N 1
ATOM 1097 C CA . ILE A 1 135 ? 12.047 5.840 17.879 1.00 11.28 135 ILE A CA 1
ATOM 1098 C C . ILE A 1 135 ? 11.300 6.387 19.037 1.00 9.82 135 ILE A C 1
ATOM 1099 O O . ILE A 1 135 ? 10.976 7.542 19.141 1.00 9.90 135 ILE A O 1
ATOM 1104 N N . ALA A 1 136 ? 11.002 5.478 19.969 1.00 8.58 136 ALA A N 1
ATOM 1105 C CA . ALA A 1 136 ? 10.310 5.868 21.188 1.00 8.59 136 ALA A CA 1
ATOM 1106 C C . ALA A 1 136 ? 11.059 6.914 21.968 1.00 8.92 136 ALA A C 1
ATOM 1107 O O . ALA A 1 136 ? 10.490 7.913 22.400 1.00 9.66 136 ALA A O 1
ATOM 1109 N N . LEU A 1 137 ? 12.365 6.710 22.183 1.00 9.05 137 LEU A N 1
ATOM 1110 C CA . LEU A 1 137 ? 13.107 7.601 23.054 1.00 10.48 137 LEU A CA 1
ATOM 1111 C C . LEU A 1 137 ? 13.203 8.998 22.398 1.00 11.35 137 LEU A C 1
ATOM 1112 O O . LEU A 1 137 ? 13.183 9.951 23.093 1.00 12.77 137 LEU A O 1
ATOM 1117 N N . ARG A 1 138 ? 13.252 9.019 21.098 1.00 11.62 138 ARG A N 1
ATOM 1118 C CA . ARG A 1 138 ? 13.384 10.344 20.397 1.00 13.36 138 ARG A CA 1
ATOM 1119 C C . ARG A 1 138 ? 12.145 11.181 20.591 1.00 13.83 138 ARG A C 1
ATOM 1120 O O . ARG A 1 138 ? 12.196 12.395 20.518 1.00 14.09 138 ARG A O 1
ATOM 1123 N N . ARG A 1 139 ? 10.996 10.548 20.886 1.00 11.83 139 ARG A N 1
ATOM 1124 C CA . ARG A 1 139 ? 9.757 11.307 21.113 1.00 10.85 139 ARG A CA 1
ATOM 1125 C C . ARG A 1 139 ? 9.709 12.006 22.435 1.00 12.36 139 ARG A C 1
ATOM 1126 O O . ARG A 1 139 ? 8.849 12.805 22.689 1.00 14.18 139 ARG A O 1
ATOM 1134 N N . LEU A 1 140 ? 10.540 11.543 23.406 1.00 12.70 140 LEU A N 1
ATOM 1135 C CA . LEU A 1 140 ? 10.515 11.980 24.780 1.00 15.05 140 LEU A CA 1
ATOM 1136 C C . LEU A 1 140 ? 11.429 13.240 24.991 1.00 18.27 140 LEU A C 1
ATOM 1137 O O . LEU A 1 140 ? 12.578 13.245 24.612 1.00 23.22 140 LEU A O 1
ATOM 1142 N N . LYS A 1 141 ? 10.969 14.214 25.733 1.00 25.41 141 LYS A N 1
ATOM 1143 C CA . LYS A 1 141 ? 11.787 15.435 25.923 1.00 30.74 141 LYS A CA 1
ATOM 1144 C C . LYS A 1 141 ? 12.793 15.361 27.062 1.00 32.73 141 LYS A C 1
ATOM 1145 O O . LYS A 1 141 ? 13.875 15.980 26.957 1.00 34.30 141 LYS A O 1
ATOM 1148 N N . GLU A 1 142 ? 12.414 14.680 28.151 1.00 25.74 142 GLU A N 1
ATOM 1149 C CA . GLU A 1 142 ? 13.155 14.490 29.399 1.00 26.99 142 GLU A CA 1
ATOM 1150 C C . GLU A 1 142 ? 13.114 12.954 29.664 1.00 22.75 142 GLU A C 1
ATOM 1151 O O . GLU A 1 142 ? 12.188 12.272 29.113 1.00 25.51 142 GLU A O 1
ATOM 1153 N N . LYS A 1 143 ? 14.161 12.404 30.262 1.00 18.34 143 LYS A N 1
ATOM 1154 C CA . LYS A 1 143 ? 14.201 10.940 30.579 1.00 17.07 143 LYS A CA 1
ATOM 1155 C C . LYS A 1 143 ? 14.106 10.742 32.034 1.00 16.64 143 LYS A C 1
ATOM 1156 O O . LYS A 1 143 ? 14.985 11.209 32.766 1.00 19.06 143 LYS A O 1
ATOM 1162 N N . ASN A 1 144 ? 13.169 9.861 32.443 1.00 14.16 144 ASN A N 1
ATOM 1163 C CA . ASN A 1 144 ? 13.177 9.309 33.760 1.00 13.25 144 ASN A CA 1
ATOM 1164 C C . ASN A 1 144 ? 14.109 8.106 33.871 1.00 13.81 144 ASN A C 1
ATOM 1165 O O . ASN A 1 144 ? 14.793 7.757 32.872 1.00 10.07 144 ASN A O 1
ATOM 1170 N N . ARG A 1 145 ? 14.246 7.524 35.067 1.00 13.74 145 ARG A N 1
ATOM 1171 C CA . ARG A 1 145 ? 15.245 6.487 35.301 1.00 13.78 145 ARG A CA 1
ATOM 1172 C C . ARG A 1 145 ? 15.062 5.181 34.504 1.00 12.93 145 ARG A C 1
ATOM 1173 O O . ARG A 1 145 ? 16.019 4.454 34.280 1.00 16.53 145 ARG A O 1
ATOM 1181 N N . PHE A 1 146 ? 13.821 5.021 33.961 1.00 12.34 146 PHE A N 1
ATOM 1182 C CA . PHE A 1 146 ? 13.564 3.855 33.170 1.00 12.09 146 PHE A CA 1
ATOM 1183 C C . PHE A 1 146 ? 13.814 4.072 31.703 1.00 12.33 146 PHE A C 1
ATOM 1184 O O . PHE A 1 146 ? 13.818 3.119 30.958 1.00 12.73 146 PHE A O 1
ATOM 1192 N N . GLU A 1 147 ? 13.997 5.320 31.276 1.00 9.53 147 GLU A N 1
ATOM 1193 C CA . GLU A 1 147 ? 13.983 5.714 29.904 1.00 10.39 147 GLU A CA 1
ATOM 1194 C C . GLU A 1 147 ? 15.375 5.803 29.329 1.00 10.01 147 GLU A C 1
ATOM 1195 O O . GLU A 1 147 ? 15.859 6.864 28.942 1.00 11.33 147 GLU A O 1
ATOM 1201 N N . ASN A 1 148 ? 15.997 4.619 29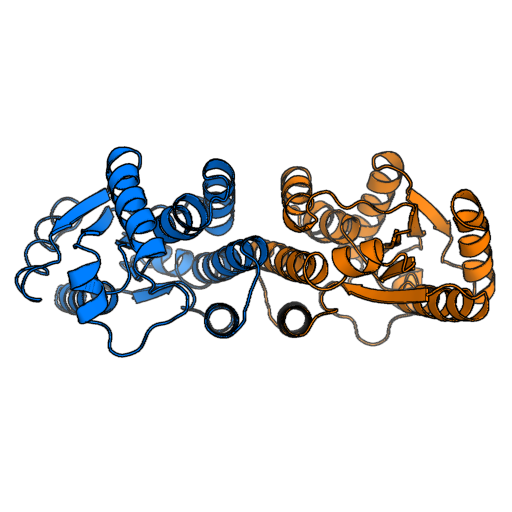.302 1.00 9.43 148 ASN A N 1
ATOM 1202 C CA A ASN A 1 148 ? 17.401 4.259 29.104 0.50 11.15 148 ASN A CA 1
ATOM 1203 C CA B ASN A 1 148 ? 17.304 4.475 28.750 0.50 8.43 148 ASN A CA 1
ATOM 1204 C C . ASN A 1 148 ? 17.357 3.212 27.910 1.00 9.15 148 ASN A C 1
ATOM 1205 O O . ASN A 1 148 ? 16.585 2.221 28.050 1.00 8.95 148 ASN A O 1
ATOM 1214 N N . LYS A 1 149 ? 18.203 3.286 26.871 1.00 7.54 149 LYS A N 1
ATOM 1215 C CA . LYS A 1 149 ? 18.140 2.292 25.811 1.00 7.72 149 LYS A CA 1
ATOM 1216 C C . LYS A 1 149 ? 18.390 0.854 26.249 1.00 7.88 149 LYS A C 1
ATOM 1217 O O . LYS A 1 149 ? 17.682 -0.100 25.819 1.00 8.52 149 LYS A O 1
ATOM 1223 N N . GLU A 1 150 ? 19.435 0.655 27.060 1.00 7.78 150 GLU A N 1
ATOM 1224 C CA . GLU A 1 150 ? 19.733 -0.677 27.507 1.00 8.94 150 GLU A CA 1
ATOM 1225 C C . GLU A 1 150 ? 18.564 -1.384 28.192 1.00 8.99 150 GLU A C 1
ATOM 1226 O O . GLU A 1 150 ? 18.243 -2.508 27.858 1.00 10.50 150 GLU A O 1
ATOM 1232 N N . PHE A 1 151 ? 17.955 -0.632 29.092 1.00 7.80 151 PHE A N 1
ATOM 1233 C CA . PHE A 1 151 ? 16.849 -1.172 29.843 1.00 7.82 151 PHE A CA 1
ATOM 1234 C C . PHE A 1 151 ? 15.637 -1.425 28.906 1.00 7.42 151 PHE A C 1
ATOM 1235 O O . PHE A 1 151 ? 15.004 -2.545 28.895 1.00 7.28 151 PHE A O 1
ATOM 1243 N N . LEU A 1 152 ? 15.280 -0.415 28.111 1.00 6.81 152 LEU A N 1
ATOM 1244 C CA . LEU A 1 152 ? 14.070 -0.535 27.288 1.00 7.18 152 LEU A CA 1
ATOM 1245 C C . LEU A 1 152 ? 14.179 -1.565 26.203 1.00 7.37 152 LEU A C 1
ATOM 1246 O O . LEU A 1 152 ? 13.147 -2.098 25.765 1.00 8.03 152 LEU A O 1
ATOM 1251 N N . GLU A 1 153 ? 15.392 -1.913 25.715 1.00 7.59 153 GLU A N 1
ATOM 1252 C CA . GLU A 1 153 ? 15.439 -2.970 24.769 1.00 8.31 153 GLU A CA 1
ATOM 1253 C C . GLU A 1 153 ? 15.031 -4.291 25.387 1.00 8.00 153 GLU A C 1
ATOM 1254 O O . GLU A 1 153 ? 14.348 -5.115 24.710 1.00 8.53 153 GLU A O 1
ATOM 1260 N N . LYS A 1 154 ? 15.396 -4.508 26.658 1.00 7.52 154 LYS A N 1
ATOM 1261 C CA . LYS A 1 154 ? 14.941 -5.708 27.339 1.00 7.95 154 LYS A CA 1
ATOM 1262 C C . LYS A 1 154 ? 13.418 -5.733 27.511 1.00 7.35 154 LYS A C 1
ATOM 1263 O O . LYS A 1 154 ? 12.681 -6.727 27.334 1.00 8.86 154 LYS A O 1
ATOM 1269 N N . VAL A 1 155 ? 12.909 -4.566 27.865 1.00 7.17 155 VAL A N 1
ATOM 1270 C CA . VAL A 1 155 ? 11.483 -4.417 28.144 1.00 7.37 155 VAL A CA 1
ATOM 1271 C C . VAL A 1 155 ? 10.667 -4.630 26.867 1.00 7.55 155 VAL A C 1
ATOM 1272 O O . VAL A 1 155 ? 9.606 -5.332 26.899 1.00 7.75 155 VAL A O 1
ATOM 1276 N N . ARG A 1 156 ? 11.103 -4.068 25.738 1.00 6.82 156 ARG A N 1
ATOM 1277 C CA . ARG A 1 156 ? 10.361 -4.205 24.506 1.00 6.84 156 ARG A CA 1
ATOM 1278 C C . ARG A 1 156 ? 10.230 -5.702 24.160 1.00 8.22 156 ARG A C 1
ATOM 1279 O O . ARG A 1 156 ? 9.144 -6.161 23.774 1.00 8.69 156 ARG A O 1
ATOM 1287 N N . LYS A 1 157 ? 11.358 -6.408 24.279 1.00 9.02 157 LYS A N 1
ATOM 1288 C CA . LYS A 1 157 ? 11.345 -7.826 24.032 1.00 10.55 157 LYS A CA 1
ATOM 1289 C C . LYS A 1 157 ? 10.440 -8.585 24.957 1.00 9.52 157 LYS A C 1
ATOM 1290 O O . LYS A 1 157 ? 9.710 -9.495 24.557 1.00 10.44 157 LYS A O 1
ATOM 1294 N N . GLY A 1 158 ? 10.428 -8.200 26.227 1.00 8.54 158 GLY A N 1
ATOM 1295 C CA . GLY A 1 158 ? 9.551 -8.854 27.202 1.00 8.07 158 GLY A CA 1
ATOM 1296 C C . GLY A 1 158 ? 8.084 -8.621 26.835 1.00 8.10 158 GLY A C 1
ATOM 1297 O O . GLY A 1 158 ? 7.299 -9.568 26.855 1.00 9.29 158 GLY A O 1
ATOM 1298 N N . PHE A 1 159 ? 7.696 -7.394 26.500 1.00 8.03 159 PHE A N 1
ATOM 1299 C CA . PHE A 1 159 ? 6.318 -7.195 26.031 1.00 7.77 159 PHE A CA 1
ATOM 1300 C C . PHE A 1 159 ? 5.936 -8.102 24.847 1.00 8.07 159 PHE A C 1
ATOM 1301 O O . PHE A 1 159 ? 4.832 -8.626 24.822 1.00 9.29 159 PHE A O 1
ATOM 1309 N N . LEU A 1 160 ? 6.803 -8.202 23.881 1.00 7.83 160 LEU A N 1
ATOM 1310 C CA . LEU A 1 160 ? 6.489 -9.012 22.709 1.00 9.61 160 LEU A CA 1
ATOM 1311 C C . LEU A 1 160 ? 6.388 -10.476 23.065 1.00 10.80 160 LEU A C 1
ATOM 1312 O O . LEU A 1 160 ? 5.481 -11.181 22.501 1.00 10.44 160 LEU A O 1
ATOM 1317 N N . GLU A 1 161 ? 7.191 -10.983 23.986 1.00 11.04 161 GLU A N 1
ATOM 1318 C CA . GLU A 1 161 ? 7.004 -12.360 24.442 1.00 12.56 161 GLU A CA 1
ATOM 1319 C C . GLU A 1 161 ? 5.696 -12.538 25.211 1.00 12.07 161 GLU A C 1
ATOM 1320 O O . GLU A 1 161 ? 4.957 -13.477 25.039 1.00 12.10 161 GLU A O 1
ATOM 1326 N N . LEU A 1 162 ? 5.332 -11.608 26.080 1.00 10.05 162 LEU A N 1
ATOM 1327 C CA . LEU A 1 162 ? 4.083 -11.632 26.767 1.00 9.66 162 LEU A CA 1
ATOM 1328 C C . LEU A 1 162 ? 2.921 -11.622 25.843 1.00 10.63 162 LEU A C 1
ATOM 1329 O O . LEU A 1 162 ? 1.870 -12.205 26.181 1.00 13.10 162 LEU A O 1
ATOM 1334 N N . ALA A 1 163 ? 2.996 -10.909 24.746 1.00 9.89 163 ALA A N 1
ATOM 1335 C CA . ALA A 1 163 ? 1.859 -10.847 23.816 1.00 11.16 163 ALA A CA 1
ATOM 1336 C C . ALA A 1 163 ? 1.570 -12.213 23.239 1.00 14.18 163 ALA A C 1
ATOM 1337 O O . ALA A 1 163 ? 0.428 -12.461 22.870 1.00 15.18 163 ALA A O 1
ATOM 1339 N N . LYS A 1 164 ? 2.582 -13.044 23.176 1.00 16.46 164 LYS A N 1
ATOM 1340 C CA . LYS A 1 164 ? 2.361 -14.516 22.810 1.00 17.88 164 LYS A CA 1
ATOM 1341 C C . LYS A 1 164 ? 1.817 -15.363 23.972 1.00 19.18 164 LYS A C 1
ATOM 1342 O O . LYS A 1 164 ? 0.866 -16.147 23.825 1.00 22.54 164 LYS A O 1
ATOM 1346 N N . GLU A 1 165 ? 2.361 -15.200 25.151 1.00 18.51 165 GLU A N 1
ATOM 1347 C CA . GLU A 1 165 ? 2.062 -16.069 26.298 1.00 18.00 165 GLU A CA 1
ATOM 1348 C C . GLU A 1 165 ? 0.767 -15.746 26.998 1.00 20.39 165 GLU A C 1
ATOM 1349 O O . GLU A 1 165 ? 0.035 -16.642 27.457 1.00 19.72 165 GLU A O 1
ATOM 1355 N N . GLU A 1 166 ? 0.415 -14.458 27.080 1.00 17.25 166 GLU A N 1
ATOM 1356 C CA . GLU A 1 166 ? -0.703 -14.012 27.867 1.00 15.96 166 GLU A CA 1
ATOM 1357 C C . GLU A 1 166 ? -1.902 -14.062 26.978 1.00 16.78 166 GLU A C 1
ATOM 1358 O O . GLU A 1 166 ? -1.787 -14.227 25.767 1.00 17.64 166 GLU A O 1
ATOM 1364 N N . GLU A 1 167 ? -3.073 -13.882 27.589 1.00 18.19 167 GLU A N 1
ATOM 1365 C CA . GLU A 1 167 ? -4.393 -13.854 26.894 1.00 18.42 167 GLU A CA 1
ATOM 1366 C C . GLU A 1 167 ? -4.794 -12.492 26.408 1.00 18.55 167 GLU A C 1
ATOM 1367 O O . GLU A 1 167 ? -4.528 -11.538 27.144 1.00 19.22 167 GLU A O 1
ATOM 1370 N N . ASN A 1 168 ? -5.404 -12.406 25.201 1.00 16.44 168 ASN A N 1
ATOM 1371 C CA . ASN A 1 168 ? -6.066 -11.182 24.683 1.00 14.85 168 ASN A CA 1
ATOM 1372 C C . ASN A 1 168 ? -5.152 -9.967 24.477 1.00 14.22 168 ASN A C 1
ATOM 1373 O O . ASN A 1 168 ? -5.600 -8.780 24.681 1.00 14.44 168 ASN A O 1
ATOM 1378 N N . VAL A 1 169 ? -3.894 -10.156 24.101 1.00 13.35 169 VAL A N 1
ATOM 1379 C CA . VAL A 1 169 ? -2.979 -9.048 23.829 1.00 12.25 169 VAL A CA 1
ATOM 1380 C C . VAL A 1 169 ? -2.892 -8.910 22.321 1.00 14.22 169 VAL A C 1
ATOM 1381 O O . VAL A 1 169 ? -2.591 -9.898 21.614 1.00 16.97 169 VAL A O 1
ATOM 1385 N N . VAL A 1 170 ? -3.092 -7.718 21.804 1.00 11.39 170 VAL A N 1
ATOM 1386 C CA . VAL A 1 170 ? -2.962 -7.458 20.400 1.00 10.55 170 VAL A CA 1
ATOM 1387 C C . VAL A 1 170 ? -1.830 -6.486 20.143 1.00 11.79 170 VAL A C 1
ATOM 1388 O O . VAL A 1 170 ? -1.720 -5.454 20.829 1.00 10.89 170 VAL A O 1
ATOM 1392 N N . VAL A 1 171 ? -0.907 -6.803 19.267 1.00 11.08 171 VAL A N 1
ATOM 1393 C CA . VAL A 1 171 ? 0.261 -5.985 19.019 1.00 10.64 171 VAL A CA 1
ATOM 1394 C C . VAL A 1 171 ? -0.095 -4.985 17.927 1.00 11.24 171 VAL A C 1
ATOM 1395 O O . VAL A 1 171 ? -0.532 -5.357 16.836 1.00 12.96 171 VAL A O 1
ATOM 1399 N N . ILE A 1 172 ? 0.042 -3.691 18.224 1.00 10.07 172 ILE A N 1
ATOM 1400 C CA . ILE A 1 172 ? -0.239 -2.602 17.345 1.00 10.13 172 ILE A CA 1
ATOM 1401 C C . ILE A 1 172 ? 1.106 -1.988 16.977 1.00 12.61 172 ILE A C 1
ATOM 1402 O O . ILE A 1 172 ? 1.928 -1.663 17.854 1.00 11.39 172 ILE A O 1
ATOM 1407 N N . ASP A 1 173 ? 1.378 -1.749 15.685 1.00 11.77 173 ASP A N 1
ATOM 1408 C CA . ASP A 1 173 ? 2.558 -0.989 15.271 1.00 13.33 173 ASP A CA 1
ATOM 1409 C C . ASP A 1 173 ? 2.361 0.466 15.561 1.00 12.29 173 ASP A C 1
ATOM 1410 O O . ASP A 1 173 ? 1.507 1.118 14.956 1.00 13.36 173 ASP A O 1
ATOM 1415 N N . ALA A 1 174 ? 3.032 0.982 16.573 1.00 10.92 174 ALA A N 1
ATOM 1416 C CA . ALA A 1 174 ? 2.853 2.321 17.053 1.00 10.95 174 ALA A CA 1
ATOM 1417 C C . ALA A 1 174 ? 3.799 3.392 16.501 1.00 11.56 174 ALA A C 1
ATOM 1418 O O . ALA A 1 174 ? 3.785 4.523 16.948 1.00 12.59 174 ALA A O 1
ATOM 1420 N N . SER A 1 175 ? 4.570 2.989 15.494 1.00 14.81 175 SER A N 1
ATOM 1421 C CA . SER A 1 175 ? 5.553 3.907 14.888 1.00 17.37 175 SER A CA 1
ATOM 1422 C C . SER A 1 175 ? 4.925 4.870 13.898 1.00 18.57 175 SER A C 1
ATOM 1423 O O . SER A 1 175 ? 5.523 5.951 13.686 1.00 24.55 175 SER A O 1
ATOM 1426 N N . GLY A 1 176 ? 3.712 4.637 13.465 1.00 19.46 176 GLY A N 1
ATOM 1427 C CA . GLY A 1 176 ? 3.011 5.538 12.574 1.00 19.98 176 GLY A CA 1
ATOM 1428 C C . GLY A 1 176 ? 2.509 6.801 13.161 1.00 17.21 176 GLY A C 1
ATOM 1429 O O . GLY A 1 176 ? 2.815 7.181 14.327 1.00 18.37 176 GLY A O 1
ATOM 1430 N N . GLU A 1 177 ? 1.797 7.543 12.334 1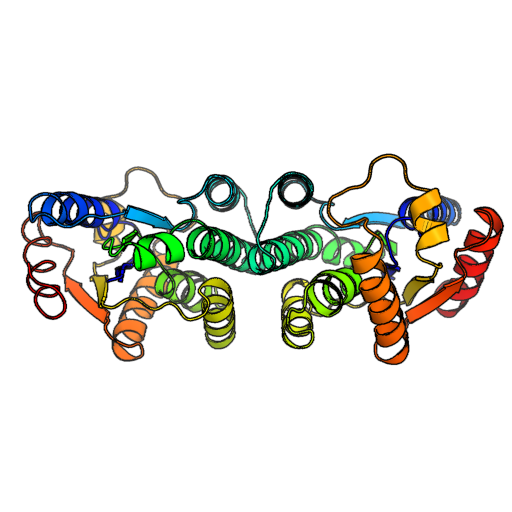.00 16.31 177 GLU A N 1
ATOM 1431 C CA A GLU A 1 177 ? 1.182 8.766 12.766 0.50 16.74 177 GLU A CA 1
ATOM 1432 C CA B GLU A 1 177 ? 1.155 8.773 12.735 0.50 16.25 177 GLU A CA 1
ATOM 1433 C C . GLU A 1 177 ? 0.016 8.466 13.746 1.00 14.99 177 GLU A C 1
ATOM 1434 O O . GLU A 1 177 ? -0.596 7.425 13.662 1.00 15.09 177 GLU A O 1
ATOM 1439 N N . GLU A 1 178 ? -0.226 9.393 14.614 1.00 14.33 178 GLU A N 1
ATOM 1440 C CA A GLU A 1 178 ? -1.232 9.285 15.697 0.50 14.66 178 GLU A CA 1
ATOM 1441 C CA B GLU A 1 178 ? -1.242 9.248 15.711 0.50 14.46 178 GLU A CA 1
ATOM 1442 C C . GLU A 1 178 ? -2.595 8.758 15.229 1.00 14.45 178 GLU A C 1
ATOM 1443 O O . GLU A 1 178 ? -3.197 7.890 15.864 1.00 12.87 178 GLU A O 1
ATOM 1454 N N . GLU A 1 179 ? -3.107 9.294 14.128 1.00 15.78 179 GLU A N 1
ATOM 1455 C CA . GLU A 1 179 ? -4.435 8.898 13.683 1.00 16.43 179 GLU A CA 1
ATOM 1456 C C . GLU A 1 179 ? -4.468 7.583 13.081 1.00 15.64 179 GLU A C 1
ATOM 1457 O O . GLU A 1 179 ? -5.432 6.847 13.243 1.00 16.13 179 GLU A O 1
ATOM 1463 N N . GLU A 1 180 ? -3.417 7.209 12.378 1.00 14.34 180 GLU A N 1
ATOM 1464 C CA . GLU A 1 180 ? -3.290 5.922 11.885 1.00 14.28 180 GLU A CA 1
ATOM 1465 C C . GLU A 1 180 ? -3.258 4.850 12.977 1.00 13.32 180 GLU A C 1
ATOM 1466 O O . GLU A 1 180 ? -3.814 3.758 12.823 1.00 13.70 180 GLU A O 1
ATOM 1472 N N . VAL A 1 181 ? -2.434 5.120 14.005 1.00 11.54 181 VAL A N 1
ATOM 1473 C CA . VAL A 1 181 ? -2.315 4.178 15.059 1.00 10.51 181 VAL A CA 1
ATOM 1474 C C . VAL A 1 181 ? -3.680 4.017 15.755 1.00 9.70 181 VAL A C 1
ATOM 1475 O O . VAL A 1 181 ? -4.111 2.896 16.064 1.00 9.74 181 VAL A O 1
ATOM 1479 N N . PHE A 1 182 ? -4.353 5.134 15.910 1.00 9.32 182 PHE A N 1
ATOM 1480 C CA . PHE A 1 182 ? -5.725 5.114 16.483 1.00 8.90 182 PHE A CA 1
ATOM 1481 C C . PHE A 1 182 ? -6.688 4.239 15.674 1.00 9.43 182 PHE A C 1
ATOM 1482 O O . PHE A 1 182 ? -7.470 3.468 16.254 1.00 8.37 182 PHE A O 1
ATOM 1490 N N . LYS A 1 183 ? -6.651 4.388 14.347 1.00 10.83 183 LYS A N 1
ATOM 1491 C CA . LYS A 1 183 ? -7.466 3.488 13.517 1.00 11.05 183 LYS A CA 1
ATOM 1492 C C . LYS A 1 183 ? -7.187 2.013 13.699 1.00 11.22 183 LYS A C 1
ATOM 1493 O O . LYS A 1 183 ? -8.113 1.226 13.769 1.00 11.67 183 LYS A O 1
ATOM 1499 N N . GLU A 1 184 ? -5.921 1.649 13.874 1.00 11.55 184 GLU A N 1
ATOM 1500 C CA A GLU A 1 184 ? -5.558 0.248 14.075 0.50 13.13 184 GLU A CA 1
ATOM 1501 C CA B GLU A 1 184 ? -5.549 0.255 14.079 0.50 13.14 184 GLU A CA 1
ATOM 1502 C C . GLU A 1 184 ? -6.080 -0.186 15.451 1.00 11.11 184 GLU A C 1
ATOM 1503 O O . GLU A 1 184 ? -6.535 -1.312 15.640 1.00 11.84 184 GLU A O 1
ATOM 1511 N N . ILE A 1 185 ? -5.998 0.705 16.463 1.00 9.78 185 ILE A N 1
ATOM 1512 C CA . ILE A 1 185 ? -6.620 0.437 17.790 1.00 8.76 185 ILE A CA 1
ATOM 1513 C C . ILE A 1 185 ? -8.074 0.115 17.692 1.00 8.74 185 ILE A C 1
ATOM 1514 O O . ILE A 1 185 ? -8.549 -0.858 18.247 1.00 8.97 185 ILE A O 1
ATOM 1519 N N . LEU A 1 186 ? -8.771 0.965 16.950 1.00 8.46 186 LEU A N 1
ATOM 1520 C CA . LEU A 1 186 ? -10.250 0.755 16.813 1.00 9.02 186 LEU A CA 1
ATOM 1521 C C . LEU A 1 186 ? -10.518 -0.561 16.134 1.00 10.20 186 LEU A C 1
ATOM 1522 O O . LEU A 1 186 ? -11.475 -1.262 16.526 1.00 10.28 186 LEU A O 1
ATOM 1527 N N . ARG A 1 187 ? -9.737 -0.905 15.114 1.00 10.03 187 ARG A N 1
ATOM 1528 C CA . ARG A 1 187 ? -9.964 -2.190 14.454 1.00 11.79 187 ARG A CA 1
ATOM 1529 C C . ARG A 1 187 ? -9.775 -3.389 15.361 1.00 11.57 187 ARG A C 1
ATOM 1530 O O . ARG A 1 187 ? -10.589 -4.318 15.370 1.00 12.92 187 ARG A O 1
ATOM 1538 N N . ALA A 1 188 ? -8.761 -3.325 16.198 1.00 9.37 188 ALA A N 1
ATOM 1539 C CA . ALA A 1 188 ? -8.544 -4.343 17.224 1.00 10.06 188 ALA A CA 1
ATOM 1540 C C . ALA A 1 188 ? -9.656 -4.408 18.242 1.00 10.59 188 ALA A C 1
ATOM 1541 O O . ALA A 1 188 ? -10.125 -5.478 18.639 1.00 11.49 188 ALA A O 1
ATOM 1543 N N . LEU A 1 189 ? -10.084 -3.261 18.727 1.00 9.67 189 LEU A N 1
ATOM 1544 C CA A LEU A 1 189 ? -11.163 -3.188 19.725 0.50 9.53 189 LEU A CA 1
ATOM 1545 C CA B LEU A 1 189 ? -11.105 -3.179 19.752 0.50 9.42 189 LEU A CA 1
ATOM 1546 C C . LEU A 1 189 ? -12.473 -3.730 19.258 1.00 11.06 189 LEU A C 1
ATOM 1547 O O . LEU A 1 189 ? -13.266 -4.223 20.084 1.00 10.89 189 LEU A O 1
ATOM 1556 N N . SER A 1 190 ? -12.732 -3.605 17.952 1.00 11.11 190 SER A N 1
ATOM 1557 C CA . SER A 1 190 ? -14.031 -3.998 17.376 1.00 12.19 190 SER A CA 1
ATOM 1558 C C . SER A 1 190 ? -14.269 -5.478 17.624 1.00 13.61 190 SER A C 1
ATOM 1559 O O . SER A 1 190 ? -15.419 -5.893 17.635 1.00 14.33 190 SER A O 1
ATOM 1562 N N . GLY A 1 191 ? -13.215 -6.214 17.941 1.00 15.06 191 GLY A N 1
ATOM 1563 C CA . GLY A 1 191 ? -13.350 -7.627 18.341 1.00 16.73 191 GLY A CA 1
ATOM 1564 C C . GLY A 1 191 ? -14.015 -7.929 19.599 1.00 15.08 191 GLY A C 1
ATOM 1565 O O . GLY A 1 191 ? -14.578 -9.077 19.799 1.00 17.42 191 GLY A O 1
ATOM 1566 N N . VAL A 1 192 ? -13.990 -6.961 20.510 1.00 12.74 192 VAL A N 1
ATOM 1567 C CA . VAL A 1 192 ? -14.472 -7.141 21.837 1.00 12.09 192 VAL A CA 1
ATOM 1568 C C . VAL A 1 192 ? -15.543 -6.129 22.283 1.00 11.42 192 VAL A C 1
ATOM 1569 O O . VAL A 1 192 ? -16.242 -6.383 23.225 1.00 12.69 192 VAL A O 1
ATOM 1573 N N . LEU A 1 193 ? -15.725 -5.000 21.551 1.00 10.94 193 LEU A N 1
ATOM 1574 C CA . LEU A 1 193 ? -16.613 -3.962 21.963 1.00 11.98 193 LEU A CA 1
ATOM 1575 C C . LEU A 1 193 ? -17.221 -3.342 20.728 1.00 11.69 193 LEU A C 1
ATOM 1576 O O . LEU A 1 193 ? -16.541 -3.280 19.696 1.00 10.92 193 LEU A O 1
ATOM 1581 N N . ARG A 1 194 ? -18.445 -2.815 20.845 1.00 11.96 194 ARG A N 1
ATOM 1582 C CA . ARG A 1 194 ? -19.077 -2.118 19.776 1.00 12.25 194 ARG A CA 1
ATOM 1583 C C . ARG A 1 194 ? -18.461 -0.758 19.637 1.00 12.91 194 ARG A C 1
ATOM 1584 O O . ARG A 1 194 ? -18.525 0.081 20.549 1.00 13.15 194 ARG A O 1
ATOM 1592 N N A VAL A 1 195 ? -17.881 -0.485 18.505 0.50 13.37 195 VAL A N 1
ATOM 1593 N N B VAL A 1 195 ? -17.754 -0.561 18.533 0.50 13.43 195 VAL A N 1
ATOM 1594 C CA A VAL A 1 195 ? -17.234 0.779 18.296 0.50 14.02 195 VAL A CA 1
ATOM 1595 C CA B VAL A 1 195 ? -17.088 0.719 18.231 0.50 13.65 195 VAL A CA 1
ATOM 1596 C C A VAL A 1 195 ? -18.089 1.527 17.262 0.50 15.39 195 VAL A C 1
ATOM 1597 C C B VAL A 1 195 ? -17.412 1.294 16.839 0.50 14.92 195 VAL A C 1
ATOM 1598 O O A VAL A 1 195 ? -18.565 0.872 16.309 0.50 16.65 195 VAL A O 1
ATOM 1599 O O B VAL A 1 195 ? -17.441 2.505 16.678 0.50 11.37 195 VAL A O 1
ATOM 1606 N N . MET B 1 1 ? 23.989 -9.613 64.613 1.00 18.55 1 MET B N 1
ATOM 1607 C CA . MET B 1 1 ? 23.130 -9.582 65.805 1.00 14.59 1 MET B CA 1
ATOM 1608 C C . MET B 1 1 ? 21.964 -8.653 65.497 1.00 13.04 1 MET B C 1
ATOM 1609 O O . MET B 1 1 ? 22.118 -7.462 65.352 1.00 14.53 1 MET B O 1
ATOM 1614 N N . LEU B 1 2 ? 20.878 -9.344 65.262 1.00 11.86 2 LEU B N 1
ATOM 1615 C CA . LEU B 1 2 ? 19.588 -8.700 64.932 1.00 11.41 2 LEU B CA 1
ATOM 1616 C C . LEU B 1 2 ? 18.597 -9.167 65.975 1.00 11.27 2 LEU B C 1
ATOM 1617 O O . LEU B 1 2 ? 18.368 -10.333 66.199 1.00 11.22 2 LEU B O 1
ATOM 1622 N N . ILE B 1 3 ? 18.064 -8.164 66.711 1.00 10.59 3 ILE B N 1
ATOM 1623 C CA . ILE B 1 3 ? 17.155 -8.362 67.789 1.00 11.48 3 ILE B CA 1
ATOM 1624 C C . ILE B 1 3 ? 15.812 -7.672 67.423 1.00 10.11 3 ILE B C 1
ATOM 1625 O O . ILE B 1 3 ? 15.811 -6.490 67.195 1.00 11.14 3 ILE B O 1
ATOM 1630 N N . ALA B 1 4 ? 14.741 -8.457 67.403 1.00 10.76 4 ALA B N 1
ATOM 1631 C CA . ALA B 1 4 ? 13.410 -7.901 67.057 1.00 9.97 4 ALA B CA 1
ATOM 1632 C C . ALA B 1 4 ? 12.522 -7.900 68.277 1.00 10.31 4 ALA B C 1
ATOM 1633 O O . ALA B 1 4 ? 12.372 -8.943 68.958 1.00 12.65 4 ALA B O 1
ATOM 1635 N N . PHE B 1 5 ? 11.819 -6.769 68.465 1.00 9.28 5 PHE B N 1
ATOM 1636 C CA . PHE B 1 5 ? 10.692 -6.751 69.414 1.00 10.74 5 PHE B CA 1
ATOM 1637 C C . PHE B 1 5 ? 9.351 -6.879 68.744 1.00 8.91 5 PHE B C 1
ATOM 1638 O O . PHE B 1 5 ? 9.163 -6.195 67.748 1.00 9.99 5 PHE B O 1
ATOM 1646 N N . GLU B 1 6 ? 8.510 -7.747 69.208 1.00 9.75 6 GLU B N 1
ATOM 1647 C CA . GLU B 1 6 ? 7.171 -7.952 68.661 1.00 10.45 6 GLU B CA 1
ATOM 1648 C C . GLU B 1 6 ? 6.145 -7.903 69.766 1.00 10.63 6 GLU B C 1
ATOM 1649 O O . GLU B 1 6 ? 6.464 -7.904 70.949 1.00 10.89 6 GLU B O 1
ATOM 1655 N N . GLY B 1 7 ? 4.871 -7.769 69.387 1.00 8.57 7 GLY B N 1
ATOM 1656 C CA . GLY B 1 7 ? 3.777 -7.784 70.311 1.00 10.08 7 GLY B CA 1
ATOM 1657 C C . GLY B 1 7 ? 2.721 -6.754 69.962 1.00 9.46 7 GLY B C 1
ATOM 1658 O O . GLY B 1 7 ? 2.910 -5.869 69.113 1.00 9.93 7 GLY B O 1
ATOM 1659 N N . ILE B 1 8 ? 1.576 -6.907 70.645 1.00 10.16 8 ILE B N 1
ATOM 1660 C CA . ILE B 1 8 ? 0.471 -6.017 70.371 1.00 9.65 8 ILE B CA 1
ATOM 1661 C C . ILE B 1 8 ? 0.742 -4.594 70.866 1.00 10.15 8 ILE B C 1
ATOM 1662 O O . ILE B 1 8 ? 1.654 -4.336 71.651 1.00 11.52 8 ILE B O 1
ATOM 1667 N N . ASP B 1 9 ? -0.064 -3.659 70.413 1.00 10.50 9 ASP B N 1
ATOM 1668 C CA . ASP B 1 9 ? 0.009 -2.270 70.817 1.00 11.54 9 ASP B CA 1
ATOM 1669 C C . ASP B 1 9 ? -0.242 -2.154 72.323 1.00 11.71 9 ASP B C 1
ATOM 1670 O O . ASP B 1 9 ? -1.246 -2.594 72.841 1.00 12.74 9 ASP B O 1
ATOM 1675 N N . GLY B 1 10 ? 0.753 -1.549 72.987 1.00 12.42 10 GLY B N 1
ATOM 1676 C CA . GLY B 1 10 ? 0.725 -1.308 74.412 1.00 13.68 10 GLY B CA 1
ATOM 1677 C C . GLY B 1 10 ? 1.505 -2.334 75.172 1.00 13.95 10 GLY B C 1
ATOM 1678 O O . GLY B 1 10 ? 1.648 -2.207 76.399 1.00 14.92 10 GLY B O 1
ATOM 1679 N N . SER B 1 11 ? 2.158 -3.333 74.510 1.00 11.49 11 SER B N 1
ATOM 1680 C CA . SER B 1 11 ? 2.997 -4.337 75.143 1.00 12.43 11 SER B CA 1
ATOM 1681 C C . SER B 1 11 ? 4.290 -3.627 75.622 1.00 11.55 11 SER B C 1
ATOM 1682 O O . SER B 1 11 ? 5.010 -4.269 76.445 1.00 13.96 11 SER B O 1
ATOM 1685 N N . GLY B 1 12 ? 4.610 -2.428 75.159 1.00 11.17 12 GLY B N 1
ATOM 1686 C CA . GLY B 1 12 ? 5.805 -1.678 75.579 1.00 12.35 12 GLY B CA 1
ATOM 1687 C C . GLY B 1 12 ? 7.047 -1.861 74.749 1.00 13.46 12 GLY B C 1
ATOM 1688 O O . GLY B 1 12 ? 8.164 -1.556 75.183 1.00 13.92 12 GLY B O 1
ATOM 1689 N N . LYS B 1 13 ? 6.832 -2.181 73.470 1.00 11.52 13 LYS B N 1
ATOM 1690 C CA . LYS B 1 13 ? 7.954 -2.420 72.601 1.00 11.57 13 LYS B CA 1
ATOM 1691 C C . LYS B 1 13 ? 8.832 -1.250 72.455 1.00 10.50 13 LYS B C 1
ATOM 1692 O O . LYS B 1 13 ? 10.065 -1.414 72.496 1.00 11.64 13 LYS B O 1
ATOM 1698 N N . THR B 1 14 ? 8.325 -0.051 72.208 1.00 11.15 14 THR B N 1
ATOM 1699 C CA . THR B 1 14 ? 9.102 1.108 71.941 1.00 10.94 14 THR B CA 1
ATOM 1700 C C . THR B 1 14 ? 9.890 1.474 73.176 1.00 12.56 14 THR B C 1
ATOM 1701 O O . THR B 1 14 ? 11.102 1.812 73.053 1.00 13.92 14 THR B O 1
ATOM 1705 N N . THR B 1 15 ? 9.210 1.418 74.310 1.00 12.63 15 THR B N 1
ATOM 1706 C CA . THR B 1 15 ? 9.901 1.755 75.596 1.00 14.05 15 THR B CA 1
ATOM 1707 C C . THR B 1 15 ? 11.078 0.804 75.786 1.00 13.86 15 THR B C 1
ATOM 1708 O O . THR B 1 15 ? 12.242 1.261 76.110 1.00 14.04 15 THR B O 1
ATOM 171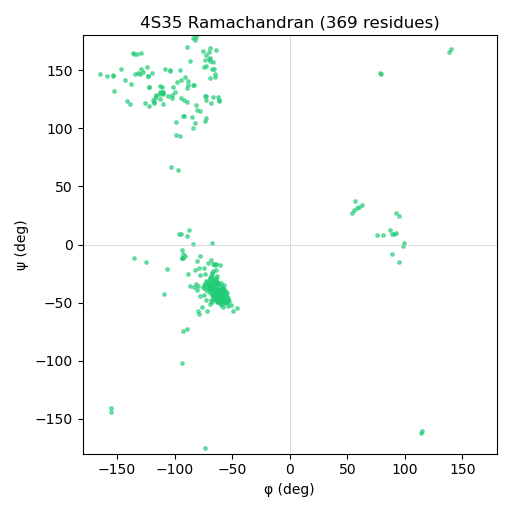2 N N . GLN B 1 16 ? 10.850 -0.471 75.616 1.00 13.71 16 GLN B N 1
ATOM 1713 C CA . GLN B 1 16 ? 11.826 -1.591 75.892 1.00 12.63 16 GLN B CA 1
ATOM 1714 C C . GLN B 1 16 ? 12.940 -1.534 74.841 1.00 13.91 16 GLN B C 1
ATOM 1715 O O . GLN B 1 16 ? 14.144 -1.693 75.157 1.00 13.95 16 GLN B O 1
ATOM 1721 N N . ALA B 1 17 ? 12.619 -1.241 73.571 1.00 12.04 17 ALA B N 1
ATOM 1722 C CA . ALA B 1 17 ? 13.661 -1.252 72.573 1.00 13.26 17 ALA B CA 1
ATOM 1723 C C . ALA B 1 17 ? 14.627 -0.103 72.796 1.00 14.88 17 ALA B C 1
ATOM 1724 O O . ALA B 1 17 ? 15.827 -0.278 72.562 1.00 15.15 17 ALA B O 1
ATOM 1726 N N . LYS B 1 18 ? 14.120 1.065 73.229 1.00 13.99 18 LYS B N 1
ATOM 1727 C CA . LYS B 1 18 ? 15.001 2.262 73.472 1.00 16.44 18 LYS B CA 1
ATOM 1728 C C . LYS B 1 18 ? 15.864 2.025 74.686 1.00 19.74 18 LYS B C 1
ATOM 1729 O O . LYS B 1 18 ? 17.021 2.406 74.662 1.00 17.18 18 LYS B O 1
ATOM 1734 N N . LYS B 1 19 ? 15.330 1.388 75.676 1.00 17.39 19 LYS B N 1
ATOM 1735 C CA . LYS B 1 19 ? 16.061 1.001 76.896 1.00 20.55 19 LYS B CA 1
ATOM 1736 C C . LYS B 1 19 ? 17.218 0.084 76.476 1.00 20.60 19 LYS B C 1
ATOM 1737 O O . LYS B 1 19 ? 18.323 0.245 76.915 1.00 18.24 19 LYS B O 1
ATOM 1743 N N . LEU B 1 20 ? 16.912 -0.918 75.640 1.00 15.85 20 LEU B N 1
ATOM 1744 C CA . LEU B 1 20 ? 17.940 -1.932 75.288 1.00 14.27 20 LEU B CA 1
ATOM 1745 C C . LEU B 1 20 ? 18.998 -1.227 74.489 1.00 14.91 20 LEU B C 1
ATOM 1746 O O . LEU B 1 20 ? 20.190 -1.559 74.613 1.00 14.13 20 LEU B O 1
ATOM 1751 N N . TYR B 1 21 ? 18.636 -0.389 73.562 1.00 14.41 21 TYR B N 1
ATOM 1752 C CA . TYR B 1 21 ? 19.480 0.455 72.706 1.00 14.43 21 TYR B CA 1
ATOM 1753 C C . TYR B 1 21 ? 20.521 1.220 73.569 1.00 16.20 21 TYR B C 1
ATOM 1754 O O . TYR B 1 21 ? 21.705 1.013 73.422 1.00 17.07 21 TYR B O 1
ATOM 1763 N N . GLU B 1 22 ? 20.025 1.974 74.515 1.00 19.18 22 GLU B N 1
ATOM 1764 C CA . GLU B 1 22 ? 20.930 2.770 75.294 1.00 19.49 22 GLU B CA 1
ATOM 1765 C C . GLU B 1 22 ? 21.780 1.836 76.149 1.00 20.29 22 GLU B C 1
ATOM 1766 O O . GLU B 1 22 ? 22.991 2.144 76.326 1.00 21.64 22 GLU B O 1
ATOM 1772 N N . TYR B 1 23 ? 21.255 0.755 76.685 1.00 18.30 23 TYR B N 1
ATOM 1773 C CA . TYR B 1 23 ? 22.010 -0.189 77.501 1.00 19.23 23 TYR B CA 1
ATOM 1774 C C . TYR B 1 23 ? 23.166 -0.886 76.748 1.00 22.82 23 TYR B C 1
ATOM 1775 O O . TYR B 1 23 ? 24.295 -0.988 77.222 1.00 21.73 23 TYR B O 1
ATOM 1784 N N . LEU B 1 24 ? 22.842 -1.400 75.544 1.00 17.35 24 LEU B N 1
ATOM 1785 C CA . LEU B 1 24 ? 23.941 -1.846 74.702 1.00 15.51 24 LEU B CA 1
ATOM 1786 C C . LEU B 1 24 ? 24.947 -0.841 74.307 1.00 16.39 24 LEU B C 1
ATOM 1787 O O . LEU B 1 24 ? 26.164 -1.256 74.209 1.00 17.21 24 LEU B O 1
ATOM 1792 N N . LYS B 1 25 ? 24.614 0.378 73.994 1.00 18.08 25 LYS B N 1
ATOM 1793 C CA . LYS B 1 25 ? 25.590 1.435 73.673 1.00 20.69 25 LYS B CA 1
ATOM 1794 C C . LYS B 1 25 ? 26.521 1.726 74.833 1.00 26.80 25 LYS B C 1
ATOM 1795 O O . LYS B 1 25 ? 27.737 1.841 74.637 1.00 25.40 25 LYS B O 1
ATOM 1800 N N . GLN B 1 26 ? 25.944 1.814 76.014 1.00 28.88 26 GLN B N 1
ATOM 1801 C CA . GLN B 1 26 ? 26.703 1.817 77.283 1.00 31.12 26 GLN B CA 1
ATOM 1802 C C . GLN B 1 26 ? 27.763 0.778 77.388 1.00 30.50 26 GLN B C 1
ATOM 1803 O O . GLN B 1 26 ? 28.886 1.186 77.736 1.00 30.48 26 GLN B O 1
ATOM 1809 N N . LYS B 1 27 ? 27.409 -0.511 77.185 1.00 23.19 27 LYS B N 1
ATOM 1810 C CA . LYS B 1 27 ? 28.241 -1.711 77.192 1.00 21.36 27 LYS B CA 1
ATOM 1811 C C . LYS B 1 27 ? 29.264 -1.813 76.013 1.00 19.95 27 LYS B C 1
ATOM 1812 O O . LYS B 1 27 ? 29.975 -2.866 75.926 1.00 24.10 27 LYS B O 1
ATOM 1817 N N . GLY B 1 28 ? 29.292 -0.822 75.182 1.00 18.10 28 GLY B N 1
ATOM 1818 C CA . GLY B 1 28 ? 30.331 -0.724 74.155 1.00 18.32 28 GLY B CA 1
ATOM 1819 C C . GLY B 1 28 ? 30.034 -1.404 72.823 1.00 17.17 28 GLY B C 1
ATOM 1820 O O . GLY B 1 28 ? 30.946 -1.509 71.952 1.00 15.43 28 GLY B O 1
ATOM 1821 N N . TYR B 1 29 ? 28.795 -1.853 72.667 1.00 16.33 29 TYR B N 1
ATOM 1822 C CA . TYR B 1 29 ? 28.361 -2.175 71.310 1.00 13.71 29 TYR B CA 1
ATOM 1823 C C . TYR B 1 29 ? 28.103 -0.991 70.420 1.00 13.66 29 TYR B C 1
ATOM 1824 O O . TYR B 1 29 ? 27.718 0.118 70.895 1.00 14.89 29 TYR B O 1
ATOM 1833 N N . PHE B 1 30 ? 28.227 -1.136 69.086 1.00 12.96 30 PHE B N 1
ATOM 1834 C CA . PHE B 1 30 ? 27.738 -0.212 68.138 1.00 14.46 30 PHE B CA 1
ATOM 1835 C C . PHE B 1 30 ? 26.316 -0.704 67.777 1.00 16.41 30 PHE B C 1
ATOM 1836 O O . PHE B 1 30 ? 26.156 -1.938 67.541 1.00 17.75 30 PHE B O 1
ATOM 1844 N N . VAL B 1 31 ? 25.331 0.196 67.954 1.00 13.40 31 VAL B N 1
ATOM 1845 C CA . VAL B 1 31 ? 23.922 -0.248 67.905 1.00 13.65 31 VAL B CA 1
ATOM 1846 C C . VAL B 1 31 ? 23.124 0.681 67.071 1.00 13.43 31 VAL B C 1
ATOM 1847 O O . VAL B 1 31 ? 23.344 1.868 66.964 1.00 15.35 31 VAL B O 1
ATOM 1851 N N . SER B 1 32 ? 22.111 0.104 66.373 1.00 13.19 32 SER B N 1
ATOM 1852 C CA . SER B 1 32 ? 21.170 0.855 65.611 1.00 13.17 32 SER B CA 1
ATOM 1853 C C . SER B 1 32 ? 19.823 0.463 66.131 1.00 11.06 32 SER B C 1
ATOM 1854 O O . SER B 1 32 ? 19.594 -0.661 66.588 1.00 13.01 32 SER B O 1
ATOM 1857 N N . LEU B 1 33 ? 18.854 1.395 65.994 1.00 11.54 33 LEU B N 1
ATOM 1858 C CA . LEU B 1 33 ? 17.464 1.131 66.410 1.00 11.85 33 LEU B CA 1
ATOM 1859 C C . LEU B 1 33 ? 16.549 1.710 65.358 1.00 11.93 33 LEU B C 1
ATOM 1860 O O . LEU B 1 33 ? 16.644 2.884 64.975 1.00 12.49 33 LEU B O 1
ATOM 1865 N N . TYR B 1 34 ? 15.703 0.818 64.755 1.00 10.80 34 TYR B N 1
ATOM 1866 C CA . TYR B 1 34 ? 14.790 1.283 63.717 1.00 10.47 34 TYR B CA 1
ATOM 1867 C C . TYR B 1 34 ? 13.376 0.804 64.051 1.00 9.38 34 TYR B C 1
ATOM 1868 O O . TYR B 1 34 ? 13.149 -0.260 64.599 1.00 10.39 34 TYR B O 1
ATOM 1877 N N . ARG B 1 35 ? 12.397 1.593 63.602 1.00 10.54 35 ARG B N 1
ATOM 1878 C CA . ARG B 1 35 ? 10.971 1.227 63.695 1.00 11.98 35 ARG B CA 1
ATOM 1879 C C . ARG B 1 35 ? 10.401 0.786 62.395 1.00 10.11 35 ARG B C 1
ATOM 1880 O O . ARG B 1 35 ? 10.779 1.285 61.341 1.00 10.54 35 ARG B O 1
ATOM 1888 N N . GLU B 1 36 ? 9.418 -0.110 62.507 1.00 11.28 36 GLU B N 1
ATOM 1889 C CA . GLU B 1 36 ? 8.668 -0.524 61.325 1.00 10.89 36 GLU B CA 1
ATOM 1890 C C . GLU B 1 36 ? 7.186 -0.242 61.559 1.00 10.34 36 GLU B C 1
ATOM 1891 O O . GLU B 1 36 ? 6.646 -0.634 62.638 1.00 11.02 36 GLU B O 1
ATOM 1897 N N . PRO B 1 37 ? 6.456 0.334 60.559 1.00 9.67 37 PRO B N 1
ATOM 1898 C CA . PRO B 1 37 ? 6.961 0.879 59.356 1.00 9.75 37 PRO B CA 1
ATOM 1899 C C . PRO B 1 37 ? 7.734 2.187 59.637 1.00 11.20 37 PRO B C 1
ATOM 1900 O O . PRO B 1 37 ? 7.556 2.768 60.719 1.00 12.85 37 PRO B O 1
ATOM 1904 N N . GLY B 1 38 ? 8.560 2.569 58.736 1.00 10.43 38 GLY B N 1
ATOM 1905 C CA . GLY B 1 38 ? 9.482 3.740 58.915 1.00 11.66 38 GLY B CA 1
ATOM 1906 C C . GLY B 1 38 ? 10.926 3.314 58.937 1.00 13.58 38 GLY B C 1
ATOM 1907 O O . GLY B 1 38 ? 11.310 2.273 58.368 1.00 12.76 38 GLY B O 1
ATOM 1908 N N . GLY B 1 39 ? 11.773 4.180 59.482 1.00 12.23 39 GLY B N 1
ATOM 1909 C CA . GLY B 1 39 ? 13.181 3.949 59.589 1.00 12.09 39 GLY B CA 1
ATOM 1910 C C . GLY B 1 39 ? 14.024 4.373 58.460 1.00 13.29 39 GLY B C 1
ATOM 1911 O O . GLY B 1 39 ? 15.246 4.332 58.573 1.00 14.35 39 GLY B O 1
ATOM 1912 N N . THR B 1 40 ? 13.402 4.789 57.328 1.00 12.42 40 THR B N 1
ATOM 1913 C CA . THR B 1 40 ? 14.063 5.422 56.167 1.00 12.81 40 THR B CA 1
ATOM 1914 C C . THR B 1 40 ? 13.203 6.614 55.721 1.00 12.42 40 THR B C 1
ATOM 1915 O O . THR B 1 40 ? 12.035 6.640 56.092 1.00 11.59 40 THR B O 1
ATOM 1919 N N . LYS B 1 41 ? 13.762 7.496 54.897 1.00 14.85 41 LYS B N 1
ATOM 1920 C CA . LYS B 1 41 ? 12.957 8.606 54.356 1.00 17.09 41 LYS B CA 1
ATOM 1921 C C . LYS B 1 41 ? 11.688 8.109 53.650 1.00 14.50 41 LYS B C 1
ATOM 1922 O O . LYS B 1 41 ? 10.556 8.518 53.983 1.00 16.11 41 LYS B O 1
ATOM 1928 N N . VAL B 1 42 ? 11.892 7.120 52.778 1.00 14.41 42 VAL B N 1
ATOM 1929 C CA . VAL B 1 42 ? 10.752 6.577 52.023 1.00 12.80 42 VAL B CA 1
ATOM 1930 C C . VAL B 1 42 ? 9.817 5.869 53.001 1.00 10.76 42 VAL B C 1
ATOM 1931 O O . VAL B 1 42 ? 8.590 5.990 52.983 1.00 11.88 42 VAL B O 1
ATOM 1935 N N . GLY B 1 43 ? 10.375 5.044 53.877 1.00 10.90 43 GLY B N 1
ATOM 1936 C CA . GLY B 1 43 ? 9.536 4.301 54.850 1.00 11.01 43 GLY B CA 1
ATOM 1937 C C . GLY B 1 43 ? 8.654 5.189 55.763 1.00 11.89 43 GLY B C 1
ATOM 1938 O O . GLY B 1 43 ? 7.548 4.846 56.152 1.00 12.06 43 GLY B O 1
ATOM 1939 N N . GLU B 1 44 ? 9.217 6.365 56.109 1.00 12.10 44 GLU B N 1
ATOM 1940 C CA . GLU B 1 44 ? 8.480 7.298 56.955 1.00 13.96 44 GLU B CA 1
ATOM 1941 C C . GLU B 1 44 ? 7.354 7.945 56.171 1.00 11.81 44 GLU B C 1
ATOM 1942 O O . GLU B 1 44 ? 6.343 8.176 56.771 1.00 13.68 44 GLU B O 1
ATOM 1948 N N . VAL B 1 45 ? 7.533 8.173 54.878 1.00 14.03 45 VAL B N 1
ATOM 1949 C CA . VAL B 1 45 ? 6.362 8.606 54.041 1.00 13.67 45 VAL B CA 1
ATOM 1950 C C . VAL B 1 45 ? 5.263 7.532 54.046 1.00 13.03 45 VAL B C 1
ATOM 1951 O O . VAL B 1 45 ? 4.040 7.722 54.265 1.00 12.85 45 VAL B O 1
ATOM 1955 N N . LEU B 1 46 ? 5.734 6.264 53.911 1.00 11.90 46 LEU B N 1
ATOM 1956 C CA . LEU B 1 46 ? 4.762 5.155 53.862 1.00 11.31 46 LEU B CA 1
ATOM 1957 C C . LEU B 1 46 ? 4.071 4.993 55.213 1.00 10.85 46 LEU B C 1
ATOM 1958 O O . LEU B 1 46 ? 2.911 4.670 55.309 1.00 10.81 46 LEU B O 1
ATOM 1963 N N . ARG B 1 47 ? 4.849 5.154 56.287 1.00 11.43 47 ARG B N 1
ATOM 1964 C CA . ARG B 1 47 ? 4.246 5.098 57.629 1.00 12.15 47 ARG B CA 1
ATOM 1965 C C . ARG B 1 47 ? 3.092 6.091 57.813 1.00 12.43 47 ARG B C 1
ATOM 1966 O O . ARG B 1 47 ? 2.052 5.723 58.353 1.00 14.31 47 ARG B O 1
ATOM 1974 N N . GLU B 1 48 ? 3.355 7.289 57.333 1.00 13.96 48 GLU B N 1
ATOM 1975 C CA . GLU B 1 48 ? 2.276 8.310 57.393 1.00 16.65 48 GLU B CA 1
ATOM 1976 C C . GLU B 1 48 ? 1.005 7.902 56.665 1.00 16.43 48 GLU B C 1
ATOM 1977 O O . GLU B 1 48 ? -0.132 7.986 57.197 1.00 18.97 48 GLU B O 1
ATOM 1980 N N . ILE B 1 49 ? 1.168 7.422 55.418 1.00 14.42 49 ILE B N 1
ATOM 1981 C CA . ILE B 1 49 ? 0.047 6.865 54.705 1.00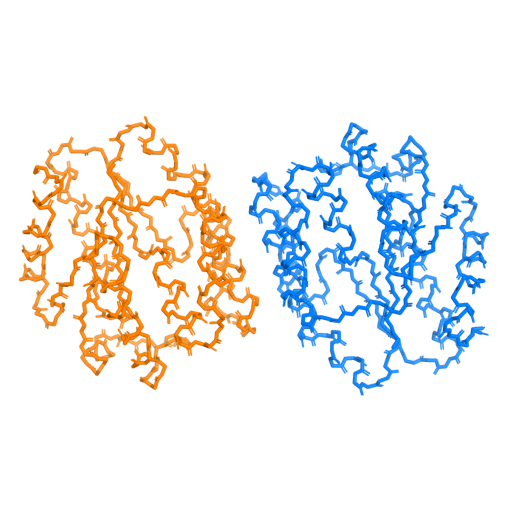 14.81 49 ILE B CA 1
ATOM 1982 C C . ILE B 1 49 ? -0.672 5.767 55.480 1.00 13.39 49 ILE B C 1
ATOM 1983 O O . ILE B 1 49 ? -1.856 5.710 55.615 1.00 13.17 49 ILE B O 1
ATOM 1988 N N . LEU B 1 50 ? 0.071 4.812 56.039 1.00 12.21 50 LEU B N 1
ATOM 1989 C CA . LEU B 1 50 ? -0.472 3.700 56.713 1.00 11.97 50 LEU B CA 1
ATOM 1990 C C . LEU B 1 50 ? -1.284 4.037 57.996 1.00 15.02 50 LEU B C 1
ATOM 1991 O O . LEU B 1 50 ? -2.274 3.323 58.327 1.00 16.86 50 LEU B O 1
ATOM 1996 N N . LEU B 1 51 ? -0.810 5.117 58.629 1.00 17.28 51 LEU B N 1
ATOM 1997 C CA . LEU B 1 51 ? -1.400 5.563 59.863 1.00 20.16 51 LEU B CA 1
ATOM 1998 C C . LEU B 1 51 ? -2.549 6.515 59.673 1.00 24.33 51 LEU B C 1
ATOM 1999 O O . LEU B 1 51 ? -3.489 6.493 60.508 1.00 28.75 51 LEU B O 1
ATOM 2004 N N . THR B 1 52 ? -2.567 7.214 58.562 1.00 23.46 52 THR B N 1
ATOM 2005 C CA . THR B 1 52 ? -3.572 8.291 58.355 1.00 26.49 52 THR B CA 1
ATOM 2006 C C . THR B 1 52 ? -4.688 8.006 57.380 1.00 30.73 52 THR B C 1
ATOM 2007 O O . THR B 1 52 ? -5.768 8.622 57.481 1.00 30.17 52 THR B O 1
ATOM 2011 N N . GLU B 1 53 ? -4.488 7.053 56.471 1.00 26.14 53 GLU B N 1
ATOM 2012 C CA . GLU B 1 53 ? -5.392 6.880 55.339 1.00 27.78 53 GLU B CA 1
ATOM 2013 C C . GLU B 1 53 ? -6.181 5.669 55.538 1.00 28.91 53 GLU B C 1
ATOM 2014 O O . GLU B 1 53 ? -5.722 4.729 56.159 1.00 27.35 53 GLU B O 1
ATOM 2020 N N . GLU B 1 54 ? -7.399 5.688 54.978 1.00 32.57 54 GLU B N 1
ATOM 2021 C CA . GLU B 1 54 ? -8.259 4.541 54.995 1.00 32.75 54 GLU B CA 1
ATOM 2022 C C . GLU B 1 54 ? -7.672 3.661 53.882 1.00 29.40 54 GLU B C 1
ATOM 2023 O O . GLU B 1 54 ? -7.601 4.110 52.721 1.00 33.16 54 GLU B O 1
ATOM 2025 N N . LEU B 1 55 ? -7.144 2.505 54.269 1.00 24.07 55 LEU B N 1
ATOM 2026 C CA . LEU B 1 55 ? -6.642 1.587 53.221 1.00 19.85 55 LEU B CA 1
ATOM 2027 C C . LEU B 1 55 ? -7.364 0.295 53.280 1.00 16.27 55 LEU B C 1
ATOM 2028 O O . LEU B 1 55 ? -7.638 -0.307 54.339 1.00 20.59 55 LEU B O 1
ATOM 2033 N N . ASP B 1 56 ? -7.521 -0.299 52.085 1.00 13.97 56 ASP B N 1
ATOM 2034 C CA . ASP B 1 56 ? -7.892 -1.681 52.063 1.00 13.28 56 ASP B CA 1
ATOM 2035 C C . ASP B 1 56 ? -6.748 -2.634 52.566 1.00 12.92 56 ASP B C 1
ATOM 2036 O O . ASP B 1 56 ? -5.586 -2.232 52.506 1.00 13.07 56 ASP B O 1
ATOM 2041 N N . GLU B 1 57 ? -7.000 -3.872 52.980 1.00 14.20 57 GLU B N 1
ATOM 2042 C CA . GLU B 1 57 ? -6.011 -4.675 53.641 1.00 14.07 57 GLU B CA 1
ATOM 2043 C C . GLU B 1 57 ? -4.866 -5.116 52.690 1.00 11.33 57 GLU B C 1
ATOM 2044 O O . GLU B 1 57 ? -3.768 -5.314 53.114 1.00 11.21 57 GLU B O 1
ATOM 2050 N N . ARG B 1 58 ? -5.203 -5.243 51.398 1.00 10.59 58 ARG B N 1
ATOM 2051 C CA . ARG B 1 58 ? -4.142 -5.695 50.450 1.00 9.53 58 ARG B CA 1
ATOM 2052 C C . ARG B 1 58 ? -3.165 -4.558 50.192 1.00 8.75 58 ARG B C 1
ATOM 2053 O O . ARG B 1 58 ? -1.939 -4.756 50.187 1.00 7.02 58 ARG B O 1
ATOM 2061 N N . THR B 1 59 ? -3.650 -3.348 49.996 1.00 7.67 59 THR B N 1
ATOM 2062 C CA . THR B 1 59 ? -2.785 -2.175 49.872 1.00 8.88 59 THR B CA 1
ATOM 2063 C C . THR B 1 59 ? -1.892 -2.015 51.104 1.00 7.73 59 THR B C 1
ATOM 2064 O O . THR B 1 59 ? -0.705 -1.765 50.996 1.00 8.77 59 THR B O 1
ATOM 2068 N N . GLU B 1 60 ? -2.557 -2.114 52.274 1.00 8.49 60 GLU B N 1
ATOM 2069 C CA . GLU B 1 60 ? -1.808 -1.935 53.501 1.00 9.67 60 GLU B CA 1
ATOM 2070 C C . GLU B 1 60 ? -0.641 -2.958 53.598 1.00 7.85 60 GLU B C 1
ATOM 2071 O O . GLU B 1 60 ? 0.463 -2.639 53.923 1.00 7.92 60 GLU B O 1
ATOM 2077 N N . LEU B 1 61 ? -0.947 -4.231 53.343 1.00 7.89 61 LEU B N 1
ATOM 2078 C CA . LEU B 1 61 ? 0.053 -5.225 53.342 1.00 7.90 61 LEU B CA 1
ATOM 2079 C C . LEU B 1 61 ? 1.229 -4.847 52.471 1.00 7.72 61 LEU B C 1
ATOM 2080 O O . LEU B 1 61 ? 2.413 -4.978 52.893 1.00 8.40 61 LEU B O 1
ATOM 2085 N N . LEU B 1 62 ? 0.946 -4.476 51.206 1.00 7.92 62 LEU B N 1
ATOM 2086 C CA . LEU B 1 62 ? 2.013 -4.146 50.300 1.00 8.07 62 LEU B CA 1
ATOM 2087 C C . LEU B 1 62 ? 2.823 -2.972 50.724 1.00 7.67 62 LEU B C 1
ATOM 2088 O O . LEU B 1 62 ? 4.023 -2.995 50.558 1.00 8.00 62 LEU B O 1
ATOM 2093 N N . LEU B 1 63 ? 2.220 -1.977 51.389 1.00 7.31 63 LEU B N 1
ATOM 2094 C CA . LEU B 1 63 ? 2.989 -0.859 51.896 1.00 8.86 63 LEU B CA 1
ATOM 2095 C C . LEU B 1 63 ? 3.824 -1.166 53.163 1.00 8.97 63 LEU B C 1
ATOM 2096 O O . LEU B 1 63 ? 4.972 -0.698 53.218 1.00 8.30 63 LEU B O 1
ATOM 2101 N N . PHE B 1 64 ? 3.305 -1.995 54.092 1.00 8.25 64 PHE B N 1
ATOM 2102 C CA . PHE B 1 64 ? 4.185 -2.499 55.177 1.00 8.21 64 PHE B CA 1
ATOM 2103 C C . PHE B 1 64 ? 5.398 -3.215 54.590 1.00 7.82 64 PHE B C 1
ATOM 2104 O O . PHE B 1 64 ? 6.546 -3.081 55.043 1.00 8.55 64 PHE B O 1
ATOM 2112 N N . GLU B 1 65 ? 5.209 -4.041 53.554 1.00 7.02 65 GLU B N 1
ATOM 2113 C CA . GLU B 1 65 ? 6.315 -4.743 52.981 1.00 7.33 65 GLU B CA 1
ATOM 2114 C C . GLU B 1 65 ? 7.271 -3.870 52.226 1.00 7.16 65 GLU B C 1
ATOM 2115 O O . GLU B 1 65 ? 8.488 -4.058 52.265 1.00 7.75 65 GLU B O 1
ATOM 2121 N N . ALA B 1 66 ? 6.730 -2.843 51.547 1.00 6.98 66 ALA B N 1
ATOM 2122 C CA . ALA B 1 66 ? 7.597 -1.860 50.858 1.00 7.35 66 ALA B CA 1
ATOM 2123 C C . ALA B 1 66 ? 8.472 -1.089 51.866 1.00 7.38 66 ALA B C 1
ATOM 2124 O O . ALA B 1 66 ? 9.695 -0.938 51.604 1.00 8.18 66 ALA B O 1
ATOM 2126 N N . SER B 1 67 ? 7.908 -0.709 52.984 1.00 7.32 67 SER B N 1
ATOM 2127 C CA . SER B 1 67 ? 8.690 -0.047 54.025 1.00 7.75 67 SER B CA 1
ATOM 2128 C C . SER B 1 67 ? 9.850 -0.932 54.491 1.00 8.03 67 SER B C 1
ATOM 2129 O O . SER B 1 67 ? 11.021 -0.532 54.657 1.00 8.35 67 SER B O 1
ATOM 2132 N N . ARG B 1 68 ? 9.537 -2.203 54.688 1.00 6.81 68 ARG B N 1
ATOM 2133 C CA . ARG B 1 68 ? 10.491 -3.156 55.174 1.00 7.11 68 ARG B CA 1
ATOM 2134 C C . ARG B 1 68 ? 11.598 -3.353 54.168 1.00 7.18 68 ARG B C 1
ATOM 2135 O O . ARG B 1 68 ? 12.744 -3.491 54.559 1.00 7.40 68 ARG B O 1
ATOM 2143 N N . SER B 1 69 ? 11.231 -3.541 52.919 1.00 6.58 69 SER B N 1
ATOM 2144 C CA . SER B 1 69 ? 12.195 -3.731 51.871 1.00 7.60 69 SER B CA 1
ATOM 2145 C C . SER B 1 69 ? 13.213 -2.579 51.868 1.00 8.06 69 SER B C 1
ATOM 2146 O O . SER B 1 69 ? 14.423 -2.852 51.762 1.00 9.37 69 SER B O 1
ATOM 2149 N N . LYS B 1 70 ? 12.730 -1.354 51.963 1.00 8.24 70 LYS B N 1
ATOM 2150 C CA . LYS B 1 70 ? 13.622 -0.211 51.916 1.00 9.84 70 LYS B CA 1
ATOM 2151 C C . LYS B 1 70 ? 14.532 -0.207 53.114 1.00 9.47 70 LYS B C 1
ATOM 2152 O O . LYS B 1 70 ? 15.720 0.050 53.005 1.00 10.71 70 LYS B O 1
ATOM 2158 N N . LEU B 1 71 ? 13.981 -0.545 54.264 1.00 9.61 71 LEU B N 1
ATOM 2159 C CA . LEU B 1 71 ? 14.750 -0.562 55.504 1.00 9.91 71 LEU B CA 1
ATOM 2160 C C . LEU B 1 71 ? 15.814 -1.631 55.476 1.00 10.02 71 LEU B C 1
ATOM 2161 O O . LEU B 1 71 ? 16.997 -1.407 55.869 1.00 10.38 71 LEU B O 1
ATOM 2166 N N . ILE B 1 72 ? 15.501 -2.804 54.948 1.00 8.65 72 ILE B N 1
ATOM 2167 C CA . ILE B 1 72 ? 16.470 -3.864 54.795 1.00 9.16 72 ILE B CA 1
ATOM 2168 C C . ILE B 1 72 ? 17.650 -3.514 53.872 1.00 9.97 72 ILE B C 1
ATOM 2169 O O . ILE B 1 72 ? 18.803 -3.738 54.257 1.00 10.58 72 ILE B O 1
ATOM 2174 N N . GLU B 1 73 ? 17.336 -2.923 52.722 1.00 10.33 73 GLU B N 1
ATOM 2175 C CA A GLU B 1 73 ? 18.377 -2.570 51.741 0.50 12.22 73 GLU B CA 1
ATOM 2176 C CA B GLU B 1 73 ? 18.398 -2.647 51.772 0.50 11.89 73 GLU B CA 1
ATOM 2177 C C . GLU B 1 73 ? 19.215 -1.430 52.212 1.00 12.86 73 GLU B C 1
ATOM 2178 O O . GLU B 1 73 ? 20.454 -1.442 52.050 1.00 15.50 73 GLU B O 1
ATOM 2189 N N . GLU B 1 74 ? 18.531 -0.417 52.715 1.00 12.93 74 GLU B N 1
ATOM 2190 C CA . GLU B 1 74 ? 19.199 0.825 52.974 1.00 13.53 74 GLU B CA 1
ATOM 2191 C C . GLU B 1 74 ? 19.970 0.797 54.276 1.00 14.92 74 GLU B C 1
ATOM 2192 O O . GLU B 1 74 ? 21.069 1.462 54.363 1.00 18.44 74 GLU B O 1
ATOM 2198 N N . LYS B 1 75 ? 19.428 0.169 55.316 1.00 14.55 75 LYS B N 1
ATOM 2199 C CA A LYS B 1 75 ? 19.938 0.266 56.700 0.50 14.14 75 LYS B CA 1
ATOM 2200 C CA B LYS B 1 75 ? 20.040 0.244 56.632 0.50 14.03 75 LYS B CA 1
ATOM 2201 C C . LYS B 1 75 ? 20.400 -1.061 57.299 1.00 14.82 75 LYS B C 1
ATOM 2202 O O . LYS B 1 75 ? 21.496 -1.181 57.830 1.00 13.66 75 LYS B O 1
ATOM 2213 N N . ILE B 1 76 ? 19.546 -2.094 57.296 1.00 11.69 76 ILE B N 1
ATOM 2214 C CA . ILE B 1 76 ? 19.773 -3.267 58.074 1.00 12.45 76 ILE B CA 1
ATOM 2215 C C . ILE B 1 76 ? 20.948 -4.082 57.548 1.00 11.86 76 ILE B C 1
ATOM 2216 O O . ILE B 1 76 ? 21.842 -4.452 58.316 1.00 11.68 76 ILE B O 1
ATOM 2221 N N . ILE B 1 77 ? 20.919 -4.358 56.276 1.00 12.55 77 ILE B N 1
ATOM 2222 C CA . ILE B 1 77 ? 22.003 -5.196 55.715 1.00 14.46 77 ILE B CA 1
ATOM 2223 C C . ILE B 1 77 ? 23.337 -4.479 55.817 1.00 13.86 77 ILE B C 1
ATOM 2224 O O . ILE B 1 77 ? 24.266 -5.115 56.330 1.00 15.14 77 ILE B O 1
ATOM 2229 N N . PRO B 1 78 ? 23.359 -3.194 55.499 1.00 15.73 78 PRO B N 1
ATOM 2230 C CA . PRO B 1 78 ? 24.658 -2.502 55.724 1.00 17.70 78 PRO B CA 1
ATOM 2231 C C . PRO B 1 78 ? 25.092 -2.412 57.144 1.00 18.25 78 PRO B C 1
ATOM 2232 O O . PRO B 1 78 ? 26.287 -2.595 57.439 1.00 16.36 78 PRO B O 1
ATOM 2236 N N . ASP B 1 79 ? 24.182 -2.192 58.104 1.00 14.91 79 ASP B N 1
ATOM 2237 C CA . ASP B 1 79 ? 24.571 -2.218 59.480 1.00 13.84 79 ASP B CA 1
ATOM 2238 C C . ASP B 1 79 ? 25.129 -3.561 59.921 1.00 15.22 79 ASP B C 1
ATOM 2239 O O . ASP B 1 79 ? 26.127 -3.627 60.708 1.00 16.68 79 ASP B O 1
ATOM 2244 N N . LEU B 1 80 ? 24.483 -4.654 59.541 1.00 14.64 80 LEU B N 1
ATOM 2245 C CA . LEU B 1 80 ? 24.936 -5.995 59.999 1.00 15.96 80 LEU B CA 1
ATOM 2246 C C . LEU B 1 80 ? 26.308 -6.278 59.431 1.00 22.03 80 LEU B C 1
ATOM 2247 O O . LEU B 1 80 ? 27.121 -6.855 60.121 1.00 19.44 80 LEU B O 1
ATOM 2252 N N . LYS B 1 81 ? 26.529 -5.780 58.243 1.00 21.31 81 LYS B N 1
ATOM 2253 C CA . LYS B 1 81 ? 27.844 -5.942 57.593 1.00 29.17 81 LYS B CA 1
ATOM 2254 C C . LYS B 1 81 ? 28.957 -5.292 58.392 1.00 27.90 81 LYS B C 1
ATOM 2255 O O . LYS B 1 81 ? 30.116 -5.794 58.388 1.00 31.04 81 LYS B O 1
ATOM 2261 N N . ARG B 1 82 ? 28.637 -4.184 59.039 1.00 24.07 82 ARG B N 1
ATOM 2262 C CA . ARG B 1 82 ? 29.517 -3.432 59.899 1.00 23.69 82 ARG B CA 1
ATOM 2263 C C . ARG B 1 82 ? 29.522 -3.917 61.364 1.00 23.54 82 ARG B C 1
ATOM 2264 O O . ARG B 1 82 ? 29.976 -3.169 62.235 1.00 26.25 82 ARG B O 1
ATOM 2268 N N . ASP B 1 83 ? 28.957 -5.086 61.690 1.00 22.16 83 ASP B N 1
ATOM 2269 C CA . ASP B 1 83 ? 28.891 -5.531 63.073 1.00 24.49 83 ASP B CA 1
ATOM 2270 C C . ASP B 1 83 ? 28.197 -4.655 64.053 1.00 22.32 83 ASP B C 1
ATOM 2271 O O . ASP B 1 83 ? 28.448 -4.694 65.247 1.00 21.04 83 ASP B O 1
ATOM 2276 N N . LYS B 1 84 ? 27.186 -3.945 63.565 1.00 18.71 84 LYS B N 1
ATOM 2277 C CA . LYS B 1 84 ? 26.321 -3.174 64.416 1.00 18.55 84 LYS B CA 1
ATOM 2278 C C . LYS B 1 84 ? 25.283 -4.093 64.959 1.00 16.34 84 LYS B C 1
ATOM 2279 O O . LYS B 1 84 ? 24.803 -5.008 64.240 1.00 16.97 84 LYS B O 1
ATOM 2285 N N . VAL B 1 85 ? 24.973 -3.986 66.231 1.00 13.50 85 VAL B N 1
ATOM 2286 C CA . VAL B 1 85 ? 23.830 -4.709 66.767 1.00 13.96 85 VAL B CA 1
ATOM 2287 C C . VAL B 1 85 ? 22.607 -3.961 66.226 1.00 14.15 85 VAL B C 1
ATOM 2288 O O . VAL B 1 85 ? 22.526 -2.760 66.444 1.00 14.67 85 VAL B O 1
ATOM 2292 N N . VAL B 1 86 ? 21.624 -4.652 65.583 1.00 10.38 86 VAL B N 1
ATOM 2293 C CA . VAL B 1 86 ? 20.460 -3.924 65.080 1.00 10.30 86 VAL B CA 1
ATOM 2294 C C . VAL B 1 86 ? 19.246 -4.348 65.858 1.00 9.09 86 VAL B C 1
ATOM 2295 O O . VAL B 1 86 ? 18.980 -5.529 66.011 1.00 11.73 86 VAL B O 1
ATOM 2299 N N . ILE B 1 87 ? 18.529 -3.351 66.443 1.00 9.08 87 ILE B N 1
ATOM 2300 C CA . ILE B 1 87 ? 17.324 -3.571 67.168 1.00 9.24 87 ILE B CA 1
ATOM 2301 C C . ILE B 1 87 ? 16.162 -2.994 66.320 1.00 8.39 87 ILE B C 1
ATOM 2302 O O . ILE B 1 87 ? 16.206 -1.910 65.840 1.00 9.34 87 ILE B O 1
ATOM 2307 N N . LEU B 1 88 ? 15.149 -3.849 66.168 1.00 9.55 88 LEU B N 1
ATOM 2308 C CA . LEU B 1 88 ? 13.961 -3.506 65.396 1.00 8.30 88 LEU B CA 1
ATOM 2309 C C . LEU B 1 88 ? 12.744 -3.484 66.320 1.00 8.14 88 LEU B C 1
ATOM 2310 O O . LEU B 1 88 ? 12.443 -4.459 67.051 1.00 10.01 88 LEU B O 1
ATOM 2315 N N . ASP B 1 89 ? 12.019 -2.370 66.249 1.00 9.14 89 ASP B N 1
ATOM 2316 C CA . ASP B 1 89 ? 10.780 -2.178 66.967 1.00 9.50 89 ASP B CA 1
ATOM 2317 C C . ASP B 1 89 ? 9.681 -2.564 65.921 1.00 8.34 89 ASP B C 1
ATOM 2318 O O . ASP B 1 89 ? 9.235 -1.693 65.125 1.00 10.37 89 ASP B O 1
ATOM 2323 N N . ARG B 1 90 ? 9.314 -3.854 66.017 1.00 7.94 90 ARG B N 1
ATOM 2324 C CA . ARG B 1 90 ? 8.498 -4.606 65.054 1.00 8.27 90 ARG B CA 1
ATOM 2325 C C . ARG B 1 90 ? 9.326 -5.038 63.872 1.00 9.44 90 ARG B C 1
ATOM 2326 O O . ARG B 1 90 ? 10.279 -4.380 63.435 1.00 9.40 90 ARG B O 1
ATOM 2334 N N . PHE B 1 91 ? 8.898 -6.220 63.394 1.00 8.89 91 PHE B N 1
ATOM 2335 C CA . PHE B 1 91 ? 9.481 -6.810 62.192 1.00 8.78 91 PHE B CA 1
ATOM 2336 C C . PHE B 1 91 ? 8.462 -7.753 61.551 1.00 9.59 91 PHE B C 1
ATOM 2337 O O . PHE B 1 91 ? 7.233 -7.471 61.574 1.00 10.66 91 PHE B O 1
ATOM 2345 N N . VAL B 1 92 ? 8.932 -8.862 60.968 1.00 8.82 92 VAL B N 1
ATOM 2346 C CA . VAL B 1 92 ? 8.093 -9.694 60.123 1.00 7.64 92 VAL B CA 1
ATOM 2347 C C . VAL B 1 92 ? 6.904 -10.346 60.829 1.00 7.75 92 VAL B C 1
ATOM 2348 O O . VAL B 1 92 ? 5.861 -10.601 60.188 1.00 8.18 92 VAL B O 1
ATOM 2352 N N . LEU B 1 93 ? 7.019 -10.707 62.136 1.00 7.63 93 LEU B N 1
ATOM 2353 C CA . LEU B 1 93 ? 5.895 -11.352 62.812 1.00 8.43 93 LEU B CA 1
ATOM 2354 C C . LEU B 1 93 ? 4.732 -10.421 62.959 1.00 7.60 93 LEU B C 1
ATOM 2355 O O . LEU B 1 93 ? 3.575 -10.826 62.929 1.00 8.07 93 LEU B O 1
ATOM 2360 N N . SER B 1 94 ? 4.989 -9.103 63.077 1.00 7.11 94 SER B N 1
ATOM 2361 C CA . SER B 1 94 ? 3.903 -8.123 63.121 1.00 7.30 94 SER B CA 1
ATOM 2362 C C . SER B 1 94 ? 3.045 -8.212 61.852 1.00 6.54 94 SER B C 1
ATOM 2363 O O . SER B 1 94 ? 1.816 -8.147 61.927 1.00 7.57 94 SER B O 1
ATOM 2366 N N . THR B 1 95 ? 3.668 -8.356 60.687 1.00 7.05 95 THR B N 1
ATOM 2367 C CA . THR B 1 95 ? 2.849 -8.409 59.474 1.00 7.18 95 THR B CA 1
ATOM 2368 C C . THR B 1 95 ? 2.004 -9.642 59.409 1.00 7.69 95 THR B C 1
ATOM 2369 O O . THR B 1 95 ? 0.822 -9.623 59.084 1.00 7.75 95 THR B O 1
ATOM 2373 N N . ILE B 1 96 ? 2.582 -10.781 59.840 1.00 6.84 96 ILE B N 1
ATOM 2374 C CA . ILE B 1 96 ? 1.800 -12.023 59.892 1.00 7.33 96 ILE B CA 1
ATOM 2375 C C . ILE B 1 96 ? 0.640 -11.894 60.891 1.00 7.01 96 ILE B C 1
ATOM 2376 O O . ILE B 1 96 ? -0.514 -12.277 60.617 1.00 7.88 96 ILE B O 1
ATOM 2381 N N . ALA B 1 97 ? 0.953 -11.373 62.094 1.00 7.23 97 ALA B N 1
ATOM 2382 C CA . ALA B 1 97 ? -0.074 -11.343 63.147 1.00 7.85 97 ALA B CA 1
ATOM 2383 C C . ALA B 1 97 ? -1.198 -10.316 62.827 1.00 7.68 97 ALA B C 1
ATOM 2384 O O . ALA B 1 97 ? -2.378 -10.604 63.045 1.00 8.70 97 ALA B O 1
ATOM 2386 N N . TYR B 1 98 ? -0.832 -9.128 62.305 1.00 7.15 98 TYR B N 1
ATOM 2387 C CA . TYR B 1 98 ? -1.808 -8.090 62.007 1.00 6.94 98 TYR B CA 1
ATOM 2388 C C . TYR B 1 98 ? -2.544 -8.343 60.696 1.00 7.09 98 TYR B C 1
ATOM 2389 O O . TYR B 1 98 ? -3.766 -8.466 60.713 1.00 8.66 98 TYR B O 1
ATOM 2398 N N . GLN B 1 99 ? -1.821 -8.471 59.582 1.00 6.53 99 GLN B N 1
ATOM 2399 C CA . GLN B 1 99 ? -2.483 -8.556 58.298 1.00 7.99 99 GLN B CA 1
ATOM 2400 C C . GLN B 1 99 ? -2.948 -9.990 58.060 1.00 8.37 99 GLN B C 1
ATOM 2401 O O . GLN B 1 99 ? -3.930 -10.193 57.316 1.00 8.33 99 GLN B O 1
ATOM 2407 N N . GLY B 1 100 ? -2.383 -10.956 58.697 1.00 7.93 100 GLY B N 1
ATOM 2408 C CA . GLY B 1 100 ? -2.755 -12.371 58.540 1.00 8.13 100 GLY B CA 1
ATOM 2409 C C . GLY B 1 100 ? -3.790 -12.860 59.541 1.00 9.42 100 GLY B C 1
ATOM 2410 O O . GLY B 1 100 ? -5.003 -12.939 59.254 1.00 11.71 100 GLY B O 1
ATOM 2411 N N . TYR B 1 101 ? -3.348 -13.054 60.759 1.00 8.83 101 TYR B N 1
ATOM 2412 C CA . TYR B 1 101 ? -4.273 -13.473 61.780 1.00 10.52 101 TYR B CA 1
ATOM 2413 C C . TYR B 1 101 ? -5.321 -12.417 62.051 1.00 10.85 101 TYR B C 1
ATOM 2414 O O . TYR B 1 101 ? -6.533 -12.784 62.284 1.00 13.49 101 TYR B O 1
ATOM 2423 N N . GLY B 1 102 ? -5.019 -11.143 62.077 1.00 9.39 102 GLY B N 1
ATOM 2424 C CA . GLY B 1 102 ? -5.976 -10.101 62.315 1.00 10.74 102 GLY B CA 1
ATOM 2425 C C . GLY B 1 102 ? -6.945 -9.837 61.182 1.00 11.53 102 GLY B C 1
ATOM 2426 O O . GLY B 1 102 ? -8.157 -9.856 61.363 1.00 13.63 102 GLY B O 1
ATOM 2427 N N . LYS B 1 103 ? -6.404 -9.536 60.037 1.00 11.44 103 LYS B N 1
ATOM 2428 C CA . LYS B 1 103 ? -7.238 -9.061 58.892 1.00 13.58 103 LYS B CA 1
ATOM 2429 C C . LYS B 1 103 ? -7.643 -10.208 58.002 1.00 14.20 103 LYS B C 1
ATOM 2430 O O . LYS B 1 103 ? -8.532 -9.999 57.162 1.00 19.06 103 LYS B O 1
ATOM 2436 N N . GLY B 1 104 ? -7.092 -11.382 58.141 1.00 11.97 104 GLY B N 1
ATOM 2437 C CA . GLY B 1 104 ? -7.562 -12.532 57.421 1.00 12.37 104 GLY B CA 1
ATOM 2438 C C . GLY B 1 104 ? -6.890 -12.813 56.094 1.00 12.89 104 GLY B C 1
ATOM 2439 O O . GLY B 1 104 ? -7.281 -13.719 55.346 1.00 15.41 104 GLY B O 1
ATOM 2440 N N . LEU B 1 105 ? -5.813 -12.112 55.795 1.00 10.67 105 LEU B N 1
ATOM 2441 C CA . LEU B 1 105 ? -5.077 -12.402 54.617 1.00 10.83 105 LEU B CA 1
ATOM 2442 C C . LEU B 1 105 ? -4.280 -13.707 54.797 1.00 9.88 105 LEU B C 1
ATOM 2443 O O . LEU B 1 105 ? -3.996 -14.127 55.948 1.00 11.48 105 LEU B O 1
ATOM 2448 N N . ASP B 1 106 ? -3.876 -14.392 53.722 1.00 10.31 106 ASP B N 1
ATOM 2449 C CA . ASP B 1 106 ? -3.256 -15.652 53.868 1.00 10.51 106 ASP B CA 1
ATOM 2450 C C . ASP B 1 106 ? -1.853 -15.545 54.518 1.00 9.26 106 ASP B C 1
ATOM 2451 O O . ASP B 1 106 ? -0.949 -14.957 53.964 1.00 9.59 106 ASP B O 1
ATOM 2456 N N . VAL B 1 107 ? -1.628 -16.205 55.625 1.00 9.49 107 VAL B N 1
ATOM 2457 C CA A VAL B 1 107 ? -0.394 -16.184 56.313 0.50 8.30 107 VAL B CA 1
ATOM 2458 C CA B VAL B 1 107 ? -0.369 -16.170 56.318 0.50 8.88 107 VAL B CA 1
ATOM 2459 C C . VAL B 1 107 ? 0.769 -16.726 55.481 1.00 7.93 107 VAL B C 1
ATOM 2460 O O . VAL B 1 107 ? 1.914 -16.262 55.609 1.00 8.61 107 VAL B O 1
ATOM 2467 N N . GLU B 1 108 ? 0.468 -17.757 54.642 1.00 8.32 108 GLU B N 1
ATOM 2468 C CA . GLU B 1 108 ? 1.555 -18.366 53.865 1.00 8.67 108 GLU B CA 1
ATOM 2469 C C . GLU B 1 108 ? 2.033 -17.386 52.763 1.00 7.75 108 GLU B C 1
ATOM 2470 O O . GLU B 1 108 ? 3.228 -17.269 52.516 1.00 9.42 108 GLU B O 1
ATOM 2476 N N . PHE B 1 109 ? 1.109 -16.660 52.212 1.00 7.72 109 PHE B N 1
ATOM 2477 C CA . PHE B 1 109 ? 1.454 -15.611 51.271 1.00 7.24 109 PHE B CA 1
ATOM 2478 C C . PHE B 1 109 ? 2.264 -14.505 51.937 1.00 7.30 109 PHE B C 1
ATOM 2479 O O . PHE B 1 109 ? 3.282 -14.010 51.406 1.00 7.29 109 PHE B O 1
ATOM 2487 N N . ILE B 1 110 ? 1.817 -14.077 53.115 1.00 6.93 110 ILE B N 1
ATOM 2488 C CA . ILE B 1 110 ? 2.580 -13.027 53.855 1.00 7.01 110 ILE B CA 1
ATOM 2489 C C . ILE B 1 110 ? 3.981 -13.472 54.127 1.00 7.39 110 ILE B C 1
ATOM 2490 O O . ILE B 1 110 ? 4.922 -12.718 54.008 1.00 6.84 110 ILE B O 1
ATOM 2495 N N . LYS B 1 111 ? 4.173 -14.730 54.532 1.00 7.46 111 LYS B N 1
ATOM 2496 C CA . LYS B 1 111 ? 5.515 -15.234 54.708 1.00 8.32 111 LYS B CA 1
ATOM 2497 C C . LYS B 1 111 ? 6.400 -15.102 53.518 1.00 7.05 111 LYS B C 1
ATOM 2498 O O . LYS B 1 111 ? 7.570 -14.732 53.612 1.00 7.72 111 LYS B O 1
ATOM 2504 N N . ASN B 1 112 ? 5.855 -15.386 52.341 1.00 7.37 112 ASN B N 1
ATOM 2505 C CA . ASN B 1 112 ? 6.661 -15.253 51.132 1.00 7.56 112 ASN B CA 1
ATOM 2506 C C . ASN B 1 112 ? 6.942 -13.790 50.813 1.00 6.70 112 ASN B C 1
ATOM 2507 O O . ASN B 1 112 ? 8.006 -13.450 50.328 1.00 7.53 112 ASN B O 1
ATOM 2512 N N . LEU B 1 113 ? 6.028 -12.897 51.095 1.00 7.09 113 LEU B N 1
ATOM 2513 C CA . LEU B 1 113 ? 6.288 -11.455 50.922 1.00 8.46 113 LEU B CA 1
ATOM 2514 C C . LEU B 1 113 ? 7.314 -10.978 51.895 1.00 7.14 113 LEU B C 1
ATOM 2515 O O . LEU B 1 113 ? 8.208 -10.209 51.523 1.00 6.96 113 LEU B O 1
ATOM 2520 N N . ASN B 1 114 ? 7.260 -11.486 53.116 1.00 7.22 114 ASN B N 1
ATOM 2521 C CA . ASN B 1 114 ? 8.265 -11.160 54.133 1.00 7.94 114 ASN B CA 1
ATOM 2522 C C . ASN B 1 114 ? 9.630 -11.571 53.625 1.00 8.68 114 ASN B C 1
ATOM 2523 O O . ASN B 1 114 ? 10.615 -10.785 53.704 1.00 10.20 114 ASN B O 1
ATOM 2528 N N . GLU B 1 115 ? 9.762 -12.769 53.058 1.00 7.89 115 GLU B N 1
ATOM 2529 C CA A GLU B 1 115 ? 11.085 -13.241 52.630 0.50 8.89 115 GLU B CA 1
ATOM 2530 C CA B GLU B 1 115 ? 11.048 -13.295 52.595 0.50 8.31 115 GLU B CA 1
ATOM 2531 C C . GLU B 1 115 ? 11.607 -12.443 51.458 1.00 7.91 115 GLU B C 1
ATOM 2532 O O . GLU B 1 115 ? 12.809 -12.141 51.407 1.00 8.66 115 GLU B O 1
ATOM 2543 N N . PHE B 1 116 ? 10.696 -12.049 50.599 1.00 7.14 116 PHE B N 1
ATOM 2544 C CA . PHE B 1 116 ? 11.040 -11.163 49.496 1.00 7.13 116 PHE B CA 1
ATOM 2545 C C . PHE B 1 116 ? 11.609 -9.784 49.994 1.00 7.12 116 PHE B C 1
ATOM 2546 O O . PHE B 1 116 ? 12.645 -9.378 49.560 1.00 8.03 116 PHE B O 1
ATOM 2554 N N . ALA B 1 117 ? 10.883 -9.163 50.924 1.00 6.61 117 ALA B N 1
ATOM 2555 C CA . ALA B 1 117 ? 11.344 -7.854 51.430 1.00 7.24 117 ALA B CA 1
ATOM 2556 C C . ALA B 1 117 ? 12.588 -7.989 52.227 1.00 7.16 117 ALA B C 1
ATOM 2557 O O . ALA B 1 117 ? 13.451 -7.054 52.168 1.00 8.01 117 ALA B O 1
ATOM 2559 N N . THR B 1 118 ? 12.808 -9.088 52.957 1.00 6.84 118 THR B N 1
ATOM 2560 C CA . THR B 1 118 ? 13.964 -9.207 53.804 1.00 8.19 118 THR B CA 1
ATOM 2561 C C . THR B 1 118 ? 15.182 -9.813 53.184 1.00 8.52 118 THR B C 1
ATOM 2562 O O . THR B 1 118 ? 16.231 -9.849 53.793 1.00 9.84 118 THR B O 1
ATOM 2566 N N . ARG B 1 119 ? 15.022 -10.373 51.975 1.00 9.45 119 ARG B N 1
ATOM 2567 C CA . ARG B 1 119 ? 16.106 -11.185 51.377 1.00 10.26 119 ARG B CA 1
ATOM 2568 C C . ARG B 1 119 ? 16.539 -12.339 52.319 1.00 11.53 119 ARG B C 1
ATOM 2569 O O . ARG B 1 119 ? 17.667 -12.790 52.227 1.00 13.09 119 ARG B O 1
ATOM 2577 N N . GLY B 1 120 ? 15.617 -12.818 53.119 1.00 10.74 120 GLY B N 1
ATOM 2578 C CA . GLY B 1 120 ? 15.869 -13.835 54.062 1.00 12.99 120 GLY B CA 1
ATOM 2579 C C . GLY B 1 120 ? 16.594 -13.502 55.289 1.00 13.58 120 GLY B C 1
ATOM 2580 O O . GLY B 1 120 ? 16.877 -14.464 56.077 1.00 17.41 120 GLY B O 1
ATOM 2581 N N . VAL B 1 121 ? 16.862 -12.222 55.568 1.00 11.66 121 VAL B N 1
ATOM 2582 C CA . VAL B 1 121 ? 17.443 -11.760 56.841 1.00 12.08 121 VAL B CA 1
ATOM 2583 C C . VAL B 1 121 ? 16.482 -12.102 58.034 1.00 13.01 121 VAL B C 1
ATOM 2584 O O . VAL B 1 121 ? 15.334 -11.723 58.018 1.00 12.36 121 VAL B O 1
ATOM 2588 N N . LYS B 1 122 ? 16.987 -12.823 59.026 1.00 14.15 122 LYS B N 1
ATOM 2589 C CA . LYS B 1 122 ? 16.213 -13.342 60.177 1.00 16.92 122 LYS B CA 1
ATOM 2590 C C . LYS B 1 122 ? 16.842 -12.846 61.471 1.00 12.68 122 LYS B C 1
ATOM 2591 O O . LYS B 1 122 ? 18.027 -12.791 61.592 1.00 13.59 122 LYS B O 1
ATOM 2597 N N . PRO B 1 123 ? 16.003 -12.566 62.467 1.00 13.94 123 PRO B N 1
ATOM 2598 C CA . PRO B 1 123 ? 16.625 -12.205 63.758 1.00 13.06 123 PRO B CA 1
ATOM 2599 C C . PRO B 1 123 ? 17.352 -13.338 64.434 1.00 13.02 123 PRO B C 1
ATOM 2600 O O . PRO B 1 123 ? 16.993 -14.497 64.284 1.00 16.03 123 PRO B O 1
ATOM 2604 N N . ASP B 1 124 ? 18.379 -12.963 65.199 1.00 13.75 124 ASP B N 1
ATOM 2605 C CA . ASP B 1 124 ? 18.967 -13.884 66.113 1.00 13.59 124 ASP B CA 1
ATOM 2606 C C . ASP B 1 124 ? 18.035 -14.242 67.258 1.00 14.94 124 ASP B C 1
ATOM 2607 O O . ASP B 1 124 ? 18.074 -15.351 67.800 1.00 16.12 124 ASP B O 1
ATOM 2612 N N . ILE B 1 125 ? 17.216 -13.242 67.650 1.00 12.34 125 ILE B N 1
ATOM 2613 C CA . ILE B 1 125 ? 16.207 -13.485 68.652 1.00 13.53 125 ILE B CA 1
ATOM 2614 C C . ILE B 1 125 ? 15.076 -12.466 68.396 1.00 11.48 125 ILE B C 1
ATOM 2615 O O . ILE B 1 125 ? 15.355 -11.316 68.054 1.00 11.75 125 ILE B O 1
ATOM 2620 N N . THR B 1 126 ? 13.904 -12.952 68.674 1.00 13.20 126 THR B N 1
ATOM 2621 C CA . THR B 1 126 ? 12.707 -12.154 68.708 1.00 13.62 126 THR B CA 1
ATOM 2622 C C . THR B 1 126 ? 12.154 -12.190 70.115 1.00 11.88 126 THR B C 1
ATOM 2623 O O . THR B 1 126 ? 11.868 -13.301 70.625 1.00 14.34 126 THR B O 1
ATOM 2627 N N . LEU B 1 127 ? 11.922 -11.004 70.699 1.00 13.24 127 LEU B N 1
ATOM 2628 C CA . LEU B 1 127 ? 11.320 -10.863 72.052 1.00 14.70 127 LEU B CA 1
ATOM 2629 C C . LEU B 1 127 ? 9.817 -10.554 71.795 1.00 12.45 127 LEU B C 1
ATOM 2630 O O . LEU B 1 127 ? 9.531 -9.426 71.371 1.00 13.35 127 LEU B O 1
ATOM 2635 N N . LEU B 1 128 ? 8.987 -11.529 72.012 1.00 13.35 128 LEU B N 1
ATOM 2636 C CA . LEU B 1 128 ? 7.550 -11.343 71.906 1.00 11.81 128 LEU B CA 1
ATOM 2637 C C . LEU B 1 128 ? 7.084 -10.790 73.252 1.00 12.44 128 LEU B C 1
ATOM 2638 O O . LEU B 1 128 ? 7.013 -11.602 74.222 1.00 13.16 128 LEU B O 1
ATOM 2643 N N . LEU B 1 129 ? 6.687 -9.524 73.314 1.00 11.56 129 LEU B N 1
ATOM 2644 C CA . LEU B 1 129 ? 6.137 -8.965 74.560 1.00 12.56 129 LEU B CA 1
ATOM 2645 C C . LEU B 1 129 ? 4.665 -9.360 74.610 1.00 13.73 129 LEU B C 1
ATOM 2646 O O . LEU B 1 129 ? 3.821 -8.718 73.911 1.00 13.73 129 LEU B O 1
ATOM 2651 N N . ASP B 1 130 ? 4.305 -10.330 75.428 1.00 14.73 130 ASP B N 1
ATOM 2652 C CA . ASP B 1 130 ? 2.928 -10.790 75.510 1.00 13.54 130 ASP B CA 1
ATOM 2653 C C . ASP B 1 130 ? 2.217 -10.131 76.701 1.00 15.71 130 ASP B C 1
ATOM 2654 O O . ASP B 1 130 ? 2.813 -9.906 77.770 1.00 15.74 130 ASP B O 1
ATOM 2659 N N . ILE B 1 131 ? 0.964 -9.742 76.505 1.00 15.06 131 ILE B N 1
ATOM 2660 C CA . ILE B 1 131 ? 0.208 -9.001 77.519 1.00 14.75 131 ILE B CA 1
ATOM 2661 C C . ILE B 1 131 ? -1.244 -9.188 77.195 1.00 14.86 131 ILE B C 1
ATOM 2662 O O . ILE B 1 131 ? -1.583 -9.321 76.027 1.00 14.60 131 ILE B O 1
ATOM 2667 N N . PRO B 1 132 ? -2.137 -9.275 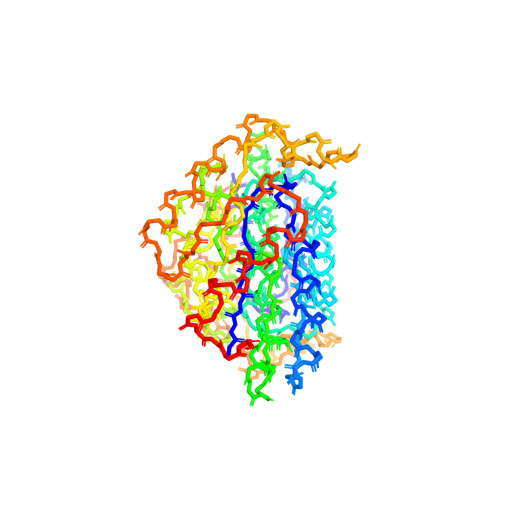78.170 1.00 15.97 132 PRO B N 1
ATOM 2668 C CA . PRO B 1 132 ? -3.550 -9.304 77.804 1.00 14.42 132 PRO B CA 1
ATOM 2669 C C . PRO B 1 132 ? -3.960 -7.965 77.141 1.00 12.26 132 PRO B C 1
ATOM 2670 O O . PRO B 1 132 ? -3.511 -6.886 77.485 1.00 11.02 132 PRO B O 1
ATOM 2674 N N . VAL B 1 133 ? -4.899 -8.041 76.181 1.00 12.11 133 VAL B N 1
ATOM 2675 C CA . VAL B 1 133 ? -5.324 -6.927 75.436 1.00 11.87 133 VAL B CA 1
ATOM 2676 C C . VAL B 1 133 ? -5.892 -5.789 76.329 1.00 10.55 133 VAL B C 1
ATOM 2677 O O . VAL B 1 133 ? -5.617 -4.628 76.091 1.00 12.48 133 VAL B O 1
ATOM 2681 N N . ASP B 1 134 ? -6.726 -6.179 77.300 1.00 13.76 134 ASP B N 1
ATOM 2682 C CA . ASP B 1 134 ? -7.246 -5.135 78.175 1.00 16.62 134 ASP B CA 1
ATOM 2683 C C . ASP B 1 134 ? -6.201 -4.318 78.908 1.00 15.32 134 ASP B C 1
ATOM 2684 O O . ASP B 1 134 ? -6.268 -3.074 78.948 1.00 15.43 134 ASP B O 1
ATOM 2689 N N . ILE B 1 135 ? -5.153 -5.018 79.371 1.00 15.18 135 ILE B N 1
ATOM 2690 C CA . ILE B 1 135 ? -4.037 -4.363 80.026 1.00 16.64 135 ILE B CA 1
ATOM 2691 C C . ILE B 1 135 ? -3.277 -3.402 79.070 1.00 13.50 135 ILE B C 1
ATOM 2692 O O . ILE B 1 135 ? -2.996 -2.258 79.352 1.00 15.69 135 ILE B O 1
ATOM 2697 N N . ALA B 1 136 ? -3.010 -3.910 77.857 1.00 12.64 136 ALA B N 1
ATOM 2698 C CA . ALA B 1 136 ? -2.317 -3.125 76.913 1.00 12.79 136 ALA B CA 1
ATOM 2699 C C . ALA B 1 136 ? -3.052 -1.873 76.509 1.00 12.07 136 ALA B C 1
ATOM 2700 O O . ALA B 1 136 ? -2.496 -0.778 76.349 1.00 14.13 136 ALA B O 1
ATOM 2702 N N . LEU B 1 137 ? -4.369 -1.998 76.231 1.00 12.28 137 LEU B N 1
ATOM 2703 C CA . LEU B 1 137 ? -5.163 -0.880 75.776 1.00 13.64 137 LEU B CA 1
ATOM 2704 C C . LEU B 1 137 ? -5.200 0.259 76.854 1.00 13.85 137 LEU B C 1
ATOM 2705 O O . LEU B 1 137 ? -5.178 1.422 76.461 1.00 16.31 137 LEU B O 1
ATOM 2710 N N . ARG B 1 138 ? -5.222 -0.178 78.099 1.00 14.40 138 ARG B N 1
ATOM 2711 C CA . ARG B 1 138 ? -5.258 0.761 79.229 1.00 17.01 138 ARG B CA 1
ATOM 2712 C C . ARG B 1 138 ? -4.023 1.600 79.308 1.00 19.93 138 ARG B C 1
ATOM 2713 O O . ARG B 1 138 ? -4.066 2.740 79.764 1.00 19.34 138 ARG B O 1
ATOM 2721 N N . ARG B 1 139 ? -2.912 1.133 78.699 1.00 16.14 139 ARG B N 1
ATOM 2722 C CA . ARG B 1 139 ? -1.689 1.934 78.618 1.00 16.35 139 ARG B CA 1
ATOM 2723 C C . ARG B 1 139 ? -1.723 2.983 77.558 1.00 17.60 139 ARG B C 1
ATOM 2724 O O . ARG B 1 139 ? -0.879 3.913 77.585 1.00 19.46 139 ARG B O 1
ATOM 2732 N N . LEU B 1 140 ? -2.614 2.817 76.565 1.00 16.56 140 LEU B N 1
ATOM 2733 C CA . LEU B 1 140 ? -2.523 3.726 75.413 1.00 20.06 140 LEU B CA 1
ATOM 2734 C C . LEU B 1 140 ? -3.327 5.055 75.662 1.00 26.81 140 LEU B C 1
ATOM 2735 O O . LEU B 1 140 ? -4.246 5.048 76.421 1.00 33.22 140 LEU B O 1
ATOM 2740 N N . LYS B 1 141 ? -3.013 6.138 74.960 1.00 38.03 141 LYS B N 1
ATOM 2741 C CA . LYS B 1 141 ? -3.905 7.322 74.934 1.00 40.82 141 LYS B CA 1
ATOM 2742 C C . LYS B 1 141 ? -4.812 7.189 73.714 1.00 42.16 141 LYS B C 1
ATOM 2743 O O . LYS B 1 141 ? -5.751 6.372 73.692 1.00 45.08 141 LYS B O 1
ATOM 2745 N N . GLU B 1 142 ? -4.497 7.925 72.659 1.00 42.29 142 GLU B N 1
ATOM 2746 C CA . GLU B 1 142 ? -5.316 7.883 71.467 1.00 36.94 142 GLU B CA 1
ATOM 2747 C C . GLU B 1 142 ? -5.132 6.501 70.826 1.00 30.28 142 GLU B C 1
ATOM 2748 O O . GLU B 1 142 ? -4.096 5.870 71.003 1.00 31.58 142 GLU B O 1
ATOM 2750 N N . LYS B 1 143 ? -6.229 6.008 70.275 1.00 28.56 143 LYS B N 1
ATOM 2751 C CA . LYS B 1 143 ? -6.277 4.714 69.642 1.00 24.65 143 LYS B CA 1
ATOM 2752 C C . LYS B 1 143 ? -6.051 4.946 68.181 1.00 26.38 143 LYS B C 1
ATOM 2753 O O . LYS B 1 143 ? -6.737 5.748 67.536 1.00 32.24 143 LYS B O 1
ATOM 2759 N N . ASN B 1 144 ? -5.070 4.255 67.629 1.00 19.54 144 ASN B N 1
ATOM 2760 C CA . ASN B 1 144 ? -5.030 4.225 66.161 1.00 19.15 144 ASN B CA 1
ATOM 2761 C C . ASN B 1 144 ? -6.018 3.175 65.650 1.00 16.37 144 ASN B C 1
ATOM 2762 O O . ASN B 1 144 ? -6.678 2.453 66.361 1.00 18.07 144 ASN B O 1
ATOM 2767 N N . ARG B 1 145 ? -6.095 3.079 64.327 1.00 19.00 145 ARG B N 1
ATOM 2768 C CA . ARG B 1 145 ? -7.076 2.266 63.678 1.00 20.08 145 ARG B CA 1
ATOM 2769 C C . ARG B 1 145 ? -6.888 0.745 63.857 1.00 20.54 145 ARG B C 1
ATOM 2770 O O . ARG B 1 145 ? -7.824 -0.029 63.721 1.00 22.53 145 ARG B O 1
ATOM 2778 N N . PHE B 1 146 ? -5.712 0.340 64.346 1.00 17.59 146 PHE B N 1
ATOM 2779 C CA . PHE B 1 146 ? -5.470 -1.056 64.710 1.00 16.50 146 PHE B CA 1
ATOM 2780 C C . PHE B 1 146 ? -5.757 -1.420 66.198 1.00 17.74 146 PHE B C 1
ATOM 2781 O O . PHE B 1 146 ? -5.761 -2.586 66.606 1.00 19.16 146 PHE B O 1
ATOM 2789 N N . GLU B 1 147 ? -6.037 -0.412 67.035 1.00 16.05 147 GLU B N 1
ATOM 2790 C CA . GLU B 1 147 ? -6.003 -0.547 68.531 1.00 16.82 147 GLU B CA 1
ATOM 2791 C C . GLU B 1 147 ? -7.372 -0.661 69.133 1.00 21.21 147 GLU B C 1
ATOM 2792 O O . GLU B 1 147 ? -7.853 0.276 69.809 1.00 20.21 147 GLU B O 1
ATOM 2798 N N . ASN B 1 148 ? -7.965 -1.775 68.800 1.00 19.96 148 ASN B N 1
ATOM 2799 C CA . ASN B 1 148 ? -9.332 -2.161 69.182 1.00 21.25 148 ASN B CA 1
ATOM 2800 C C . ASN B 1 148 ? -9.410 -3.578 69.584 1.00 17.68 148 ASN B C 1
ATOM 2801 O O . ASN B 1 148 ? -8.763 -4.474 69.006 1.00 15.89 148 ASN B O 1
ATOM 2806 N N . LYS B 1 149 ? -10.165 -3.784 70.657 1.00 13.42 149 LYS B N 1
ATOM 2807 C CA . LYS B 1 149 ? -10.151 -4.983 71.364 1.00 14.51 149 LYS B CA 1
ATOM 2808 C C . LYS B 1 149 ? -10.376 -6.259 70.526 1.00 12.46 149 LYS B C 1
ATOM 2809 O O . LYS B 1 149 ? -9.666 -7.266 70.644 1.00 15.47 149 LYS B O 1
ATOM 2813 N N . GLU B 1 150 ? -11.411 -6.238 69.681 1.00 12.94 150 GLU B N 1
ATOM 2814 C CA . GLU B 1 150 ? -11.788 -7.460 68.947 1.00 15.70 150 GLU B CA 1
ATOM 2815 C C . GLU B 1 150 ? -10.594 -7.883 68.063 1.00 13.04 150 GLU B C 1
ATOM 2816 O O . GLU B 1 150 ? -10.205 -9.083 67.989 1.00 15.96 150 GLU B O 1
ATOM 2822 N N . PHE B 1 151 ? -10.099 -6.854 67.387 1.00 11.97 151 PHE B N 1
ATOM 2823 C CA . PHE B 1 151 ? -8.981 -7.065 66.451 1.00 11.22 151 PHE B CA 1
ATOM 2824 C C . PHE B 1 151 ? -7.715 -7.550 67.171 1.00 11.07 151 PHE B C 1
ATOM 2825 O O . PHE B 1 151 ? -7.080 -8.555 66.805 1.00 12.11 151 PHE B O 1
ATOM 2833 N N . LEU B 1 152 ? -7.352 -6.843 68.264 1.00 10.85 152 LEU B N 1
ATOM 2834 C CA . LEU B 1 152 ? -6.128 -7.197 68.979 1.00 11.09 152 LEU B CA 1
ATOM 2835 C C . LEU B 1 152 ? -6.174 -8.513 69.692 1.00 11.44 152 LEU B C 1
ATOM 2836 O O . LEU B 1 152 ? -5.137 -9.152 69.849 1.00 11.40 152 LEU B O 1
ATOM 2841 N N . GLU B 1 153 ? -7.344 -9.010 70.113 1.00 13.01 153 GLU B N 1
ATOM 2842 C CA . GLU B 1 153 ? -7.399 -10.387 70.608 1.00 15.09 153 GLU B CA 1
ATOM 2843 C C . GLU B 1 153 ? -6.965 -11.435 69.568 1.00 12.43 153 GLU B C 1
ATOM 2844 O O . GLU B 1 153 ? -6.210 -12.363 69.891 1.00 15.25 153 GLU B O 1
ATOM 2850 N N . LYS B 1 154 ? -7.355 -11.216 68.289 1.00 11.85 154 LYS B N 1
ATOM 2851 C CA . LYS B 1 154 ? -6.912 -12.093 67.240 1.00 12.32 154 LYS B CA 1
ATOM 2852 C C . LYS B 1 154 ? -5.398 -11.985 67.027 1.00 11.57 154 LYS B C 1
ATOM 2853 O O . LYS B 1 154 ? -4.690 -12.994 66.813 1.00 12.43 154 LYS B O 1
ATOM 2859 N N . VAL B 1 155 ? -4.912 -10.771 67.076 1.00 10.64 155 VAL B N 1
ATOM 2860 C CA . VAL B 1 155 ? -3.467 -10.502 66.889 1.00 9.64 155 VAL B CA 1
ATOM 2861 C C . VAL B 1 155 ? -2.573 -11.109 67.990 1.00 11.29 155 VAL B C 1
ATOM 2862 O O . VAL B 1 155 ? -1.612 -11.775 67.716 1.00 11.13 155 VAL B O 1
ATOM 2866 N N . ARG B 1 156 ? -3.040 -10.943 69.258 1.00 10.57 156 ARG B N 1
ATOM 2867 C CA . ARG B 1 156 ? -2.344 -11.526 70.378 1.00 11.51 156 ARG B CA 1
ATOM 2868 C C . ARG B 1 156 ? -2.237 -13.052 70.164 1.00 12.09 156 ARG B C 1
ATOM 2869 O O . ARG B 1 156 ? -1.108 -13.601 70.314 1.00 11.46 156 ARG B O 1
ATOM 2877 N N . LYS B 1 157 ? -3.350 -13.692 69.839 1.00 12.17 157 LYS B N 1
ATOM 2878 C CA . LYS B 1 157 ? -3.364 -15.140 69.572 1.00 13.42 157 LYS B CA 1
ATOM 2879 C C . LYS B 1 157 ? -2.456 -15.522 68.414 1.00 12.84 157 LYS B C 1
ATOM 2880 O O . LYS B 1 157 ? -1.716 -16.463 68.494 1.00 14.73 157 LYS B O 1
ATOM 2884 N N . GLY B 1 158 ? -2.429 -14.708 67.377 1.00 12.08 158 GLY B N 1
ATOM 2885 C CA . GLY B 1 158 ? -1.571 -15.020 66.245 1.00 12.22 158 GLY B CA 1
ATOM 2886 C C . GLY B 1 158 ? -0.097 -14.928 66.635 1.00 11.39 158 GLY B C 1
ATOM 2887 O O . GLY B 1 158 ? 0.721 -15.755 66.230 1.00 12.02 158 GLY B O 1
ATOM 2888 N N . PHE B 1 159 ? 0.286 -13.903 67.416 1.00 10.42 159 PHE B N 1
ATOM 2889 C CA . PHE B 1 159 ? 1.675 -13.839 67.862 1.00 10.47 159 PHE B CA 1
ATOM 2890 C C . PHE B 1 159 ? 2.043 -15.102 68.693 1.00 11.71 159 PHE B C 1
ATOM 2891 O O . PHE B 1 159 ? 3.151 -15.599 68.533 1.00 12.14 159 PHE B O 1
ATOM 2899 N N . LEU B 1 160 ? 1.124 -15.524 69.555 1.00 13.51 160 LEU B N 1
ATOM 2900 C CA . LEU B 1 160 ? 1.449 -16.676 70.350 1.00 16.04 160 LEU B CA 1
ATOM 2901 C C . LEU B 1 160 ? 1.550 -17.949 69.523 1.00 16.22 160 LEU B C 1
ATOM 2902 O O . LEU B 1 160 ? 2.422 -18.770 69.796 1.00 19.82 160 LEU B O 1
ATOM 2907 N N . GLU B 1 161 ? 0.782 -18.080 68.453 1.00 16.19 161 GLU B N 1
ATOM 2908 C CA . GLU B 1 161 ? 0.925 -19.199 67.518 1.00 18.56 161 GLU B CA 1
ATOM 2909 C C . GLU B 1 161 ? 2.285 -19.119 66.819 1.00 19.85 161 GLU B C 1
ATOM 2910 O O . GLU B 1 161 ? 3.024 -20.084 66.692 1.00 17.79 161 GLU B O 1
ATOM 2916 N N . LEU B 1 162 ? 2.689 -17.921 66.421 1.00 14.61 162 LEU B N 1
ATOM 2917 C CA . LEU B 1 162 ? 3.986 -17.758 65.778 1.00 15.40 162 LEU B CA 1
ATOM 2918 C C . LEU B 1 162 ? 5.146 -18.112 66.680 1.00 15.15 162 LEU B C 1
ATOM 2919 O O . LEU B 1 162 ? 6.222 -18.532 66.190 1.00 18.42 162 LEU B O 1
ATOM 2924 N N . ALA B 1 163 ? 5.029 -17.752 67.947 1.00 15.65 163 ALA B N 1
ATOM 2925 C CA . ALA B 1 163 ? 6.089 -18.081 68.906 1.00 18.44 163 ALA B CA 1
ATOM 2926 C C . ALA B 1 163 ? 6.308 -19.576 69.000 1.00 20.57 163 ALA B C 1
ATOM 2927 O O . ALA B 1 163 ? 7.447 -19.972 69.249 1.00 22.13 163 ALA B O 1
ATOM 2929 N N . LYS B 1 164 ? 5.248 -20.360 68.846 1.00 21.81 164 LYS B N 1
ATOM 2930 C CA . LYS B 1 164 ? 5.385 -21.858 68.833 1.00 25.95 164 LYS B CA 1
ATOM 2931 C C . LYS B 1 164 ? 6.055 -22.404 67.580 1.00 29.06 164 LYS B C 1
ATOM 2932 O O . LYS B 1 164 ? 6.785 -23.358 67.662 1.00 31.65 164 LYS B O 1
ATOM 2938 N N . GLU B 1 165 ? 5.860 -21.721 66.449 1.00 28.63 165 GLU B N 1
ATOM 2939 C CA . GLU B 1 165 ? 6.036 -22.251 65.106 1.00 31.13 165 GLU B CA 1
ATOM 2940 C C . GLU B 1 165 ? 7.273 -21.643 64.440 1.00 36.35 165 GLU B C 1
ATOM 2941 O O . GLU B 1 165 ? 8.014 -22.349 63.762 1.00 40.43 165 GLU B O 1
ATOM 2943 N N . GLU B 1 166 ? 7.479 -20.326 64.589 1.00 32.25 166 GLU B N 1
ATOM 2944 C CA . GLU B 1 166 ? 8.704 -19.661 64.128 1.00 30.98 166 GLU B CA 1
ATOM 2945 C C . GLU B 1 166 ? 9.920 -19.955 65.059 1.00 31.06 166 GLU B C 1
ATOM 2946 O O . GLU B 1 166 ? 9.763 -20.477 66.168 1.00 33.71 166 GLU B O 1
ATOM 2952 N N . GLU B 1 167 ? 11.109 -19.628 64.570 1.00 31.50 167 GLU B N 1
ATOM 2953 C CA . GLU B 1 167 ? 12.412 -19.950 65.215 1.00 29.36 167 GLU B CA 1
ATOM 2954 C C . GLU B 1 167 ? 12.856 -18.835 66.143 1.00 28.81 167 GLU B C 1
ATOM 2955 O O . GLU B 1 167 ? 12.609 -17.670 65.773 1.00 28.58 167 GLU B O 1
ATOM 2957 N N . ASN B 1 168 ? 13.510 -19.152 67.299 1.00 23.01 168 ASN B N 1
ATOM 2958 C CA . ASN B 1 168 ? 14.161 -18.115 68.119 1.00 21.08 168 ASN B CA 1
ATOM 2959 C C . ASN B 1 168 ? 13.217 -16.987 68.662 1.00 19.12 168 ASN B C 1
ATOM 2960 O O . ASN B 1 168 ? 13.673 -15.821 68.865 1.00 17.73 168 ASN B O 1
ATOM 2965 N N . VAL B 1 169 ? 11.969 -17.347 68.933 1.00 17.71 169 VAL B N 1
ATOM 2966 C CA . VAL B 1 169 ? 11.037 -16.379 69.514 1.00 17.96 169 VAL B CA 1
ATOM 2967 C C . VAL B 1 169 ? 10.932 -16.701 70.992 1.00 18.81 169 VAL B C 1
ATOM 2968 O O . VAL B 1 169 ? 10.534 -17.795 71.374 1.00 24.61 169 VAL B O 1
ATOM 2972 N N . VAL B 1 170 ? 11.170 -15.716 71.830 1.00 18.24 170 VAL B N 1
ATOM 2973 C CA . VAL B 1 170 ? 10.983 -15.909 73.260 1.00 19.27 170 VAL B CA 1
ATOM 2974 C C . VAL B 1 170 ? 9.819 -15.049 73.747 1.00 17.23 170 VAL B C 1
ATOM 2975 O O . VAL B 1 170 ? 9.781 -13.809 73.483 1.00 20.57 170 VAL B O 1
ATOM 2979 N N . VAL B 1 171 ? 8.903 -15.716 74.466 1.00 17.42 171 VAL B N 1
ATOM 2980 C CA . VAL B 1 171 ? 7.719 -15.071 75.031 1.00 18.10 171 VAL B CA 1
ATOM 2981 C C . VAL B 1 171 ? 8.063 -14.372 76.333 1.00 19.10 171 VAL B C 1
ATOM 2982 O O . VAL B 1 171 ? 8.558 -15.006 77.292 1.00 23.92 171 VAL B O 1
ATOM 2986 N N . ILE B 1 172 ? 7.863 -13.080 76.411 1.00 16.92 172 ILE B N 1
ATOM 2987 C CA . IL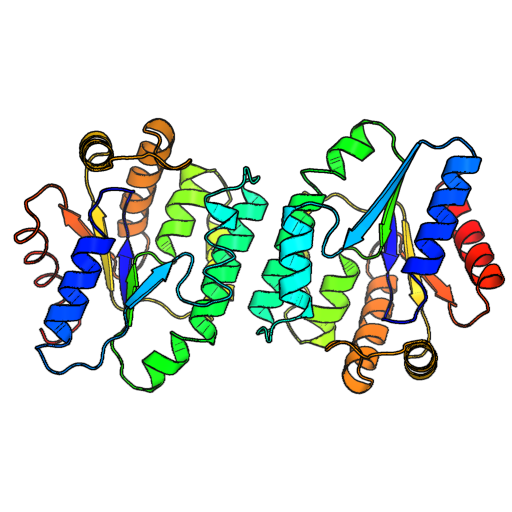E B 1 172 ? 8.227 -12.268 77.600 1.00 17.71 172 ILE B CA 1
ATOM 2988 C C . ILE B 1 172 ? 6.880 -11.861 78.195 1.00 21.72 172 ILE B C 1
ATOM 2989 O O . ILE B 1 172 ? 6.005 -11.385 77.474 1.00 17.84 172 ILE B O 1
ATOM 2994 N N . ASP B 1 173 ? 6.672 -12.037 79.493 1.00 20.16 173 ASP B N 1
ATOM 2995 C CA . ASP B 1 173 ? 5.485 -11.434 80.169 1.00 19.15 173 ASP B CA 1
ATOM 2996 C C . ASP B 1 173 ? 5.719 -9.947 80.290 1.00 19.66 173 ASP B C 1
ATOM 2997 O O . ASP B 1 173 ? 6.496 -9.462 81.113 1.00 19.53 173 ASP B O 1
ATOM 3002 N N . ALA B 1 174 ? 4.984 -9.154 79.519 1.00 16.19 174 ALA B N 1
ATOM 3003 C CA . ALA B 1 174 ? 5.154 -7.729 79.496 1.00 16.08 174 ALA B CA 1
ATOM 3004 C C . ALA B 1 174 ? 4.193 -6.971 80.405 1.00 15.57 174 ALA B C 1
ATOM 3005 O O . ALA B 1 174 ? 4.100 -5.748 80.325 1.00 14.29 174 ALA B O 1
ATOM 3007 N N . SER B 1 175 ? 3.469 -7.722 81.224 1.00 16.55 175 SER B N 1
ATOM 3008 C CA . SER B 1 175 ? 2.420 -7.081 82.109 1.00 19.87 175 SER B CA 1
ATOM 3009 C C . SER B 1 175 ? 2.978 -6.374 83.382 1.00 21.86 175 SER B C 1
ATOM 3010 O O . SER B 1 175 ? 2.255 -5.549 83.954 1.00 22.69 175 SER B O 1
ATOM 3013 N N . GLY B 1 176 ? 4.253 -6.572 83.682 1.00 23.09 176 GLY B N 1
ATOM 3014 C CA . GLY B 1 176 ? 4.938 -5.999 84.821 1.00 24.53 176 GLY B CA 1
ATOM 3015 C C . GLY B 1 176 ? 5.401 -4.585 84.585 1.00 23.14 176 GLY B C 1
ATOM 3016 O O . GLY B 1 176 ? 5.135 -3.973 83.547 1.00 19.75 176 GLY B O 1
ATOM 3017 N N . GLU B 1 177 ? 5.967 -3.940 85.593 1.00 18.24 177 GLU B N 1
ATOM 3018 C CA . GLU B 1 177 ? 6.482 -2.608 85.450 1.00 17.53 177 GLU B CA 1
ATOM 3019 C C . GLU B 1 177 ? 7.752 -2.586 84.553 1.00 15.20 177 GLU B C 1
ATOM 3020 O O . GLU B 1 177 ? 8.307 -3.623 84.376 1.00 18.63 177 GLU B O 1
ATOM 3026 N N . GLU B 1 178 ? 8.187 -1.418 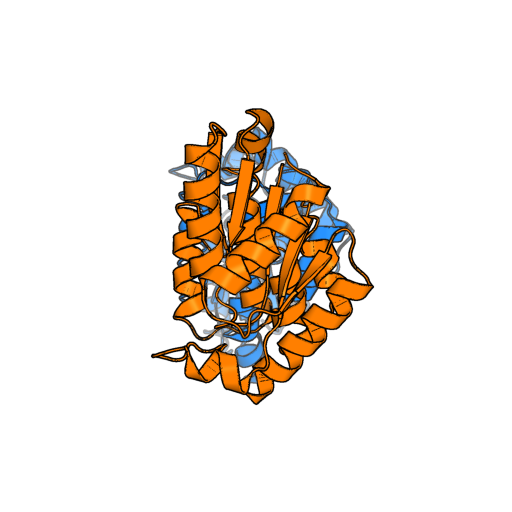84.172 1.00 18.97 178 GLU B N 1
ATOM 3027 C CA . GLU B 1 178 ? 9.170 -1.264 83.100 1.00 18.64 178 GLU B CA 1
ATOM 3028 C C . GLU B 1 178 ? 10.453 -2.025 83.447 1.00 20.74 178 GLU B C 1
ATOM 3029 O O . GLU B 1 178 ? 11.033 -2.763 82.589 1.00 19.79 178 GLU B O 1
ATOM 3035 N N . GLU B 1 179 ? 10.960 -1.912 84.666 1.00 19.65 179 GLU B N 1
ATOM 3036 C CA . GLU B 1 179 ? 12.247 -2.595 84.970 1.00 23.18 179 GLU B CA 1
ATOM 3037 C C . GLU B 1 179 ? 12.155 -4.065 85.097 1.00 20.50 179 GLU B C 1
ATOM 3038 O O . GLU B 1 179 ? 13.127 -4.765 84.802 1.00 22.45 179 GLU B O 1
ATOM 3044 N N . GLU B 1 180 ? 11.032 -4.629 85.566 1.00 19.52 180 GLU B N 1
ATOM 3045 C CA . GLU B 1 180 ? 10.933 -6.085 85.692 1.00 21.30 180 GLU B CA 1
ATOM 3046 C C . GLU B 1 180 ? 10.912 -6.647 84.280 1.00 21.99 180 GLU B C 1
ATOM 3047 O O . GLU B 1 180 ? 11.461 -7.695 84.042 1.00 20.88 180 GLU B O 1
ATOM 3053 N N . VAL B 1 181 ? 10.199 -5.944 83.385 1.00 19.23 181 VAL B N 1
ATOM 3054 C CA . VAL B 1 181 ? 10.174 -6.434 81.977 1.00 18.82 181 VAL B CA 1
ATOM 3055 C C . VAL B 1 181 ? 11.578 -6.382 81.374 1.00 18.06 181 VAL B C 1
ATOM 3056 O O . VAL B 1 181 ? 11.966 -7.365 80.699 1.00 20.58 181 VAL B O 1
ATOM 3060 N N . PHE B 1 182 ? 12.277 -5.292 81.592 1.00 18.16 182 PHE B N 1
ATOM 3061 C CA . PHE B 1 182 ? 13.640 -5.069 81.069 1.00 16.77 182 PHE B CA 1
ATOM 3062 C C . PHE B 1 182 ? 14.540 -6.156 81.587 1.00 20.47 182 PHE B C 1
ATOM 3063 O O . PHE B 1 182 ? 15.346 -6.811 80.824 1.00 20.12 182 PHE B O 1
ATOM 3071 N N . LYS B 1 183 ? 14.382 -6.540 82.868 1.00 19.54 183 LYS B N 1
ATOM 3072 C CA . LYS B 1 183 ? 15.217 -7.671 83.344 1.00 20.57 183 LYS B CA 1
ATOM 3073 C C . LYS B 1 183 ? 14.927 -8.995 82.731 1.00 21.08 183 LYS B C 1
ATOM 3074 O O . LYS B 1 183 ? 15.829 -9.809 82.490 1.00 21.56 183 LYS B O 1
ATOM 3080 N N . GLU B 1 184 ? 13.658 -9.247 82.405 1.00 20.50 184 GLU B N 1
ATOM 3081 C CA . GLU B 1 184 ? 13.273 -10.467 81.714 1.00 21.94 184 GLU B CA 1
ATOM 3082 C C . GLU B 1 184 ? 13.868 -10.441 80.252 1.00 18.56 184 GLU B C 1
ATOM 3083 O O . GLU B 1 184 ? 14.317 -11.480 79.799 1.00 19.52 184 GLU B O 1
ATOM 3089 N N . ILE B 1 185 ? 13.871 -9.296 79.595 1.00 19.20 185 ILE B N 1
ATOM 3090 C CA . ILE B 1 185 ? 14.499 -9.170 78.232 1.00 17.26 185 ILE B CA 1
ATOM 3091 C C . ILE B 1 185 ? 15.993 -9.530 78.329 1.00 22.44 185 ILE B C 1
ATOM 3092 O O . ILE B 1 185 ? 16.514 -10.273 77.492 1.00 21.35 185 ILE B O 1
ATOM 3097 N N . LEU B 1 186 ? 16.663 -9.036 79.378 1.00 20.36 186 LEU B N 1
ATOM 3098 C CA . LEU B 1 186 ? 18.131 -9.241 79.482 1.00 20.77 186 LEU B CA 1
ATOM 3099 C C . LEU B 1 186 ? 18.409 -10.670 79.759 1.00 22.66 186 LEU B C 1
ATOM 3100 O O . LEU B 1 186 ? 19.336 -11.243 79.158 1.00 21.17 186 LEU B O 1
ATOM 3105 N N . ARG B 1 187 ? 17.575 -11.317 80.544 1.00 21.73 187 ARG B N 1
ATOM 3106 C CA . ARG B 1 187 ? 17.761 -12.715 80.758 1.00 21.74 187 ARG B CA 1
ATOM 3107 C C . ARG B 1 187 ? 17.573 -13.532 79.466 1.00 26.47 187 ARG B C 1
ATOM 3108 O O . ARG B 1 187 ? 18.293 -14.504 79.189 1.00 23.72 187 ARG B O 1
ATOM 3111 N N . ALA B 1 188 ? 16.553 -13.185 78.682 1.00 23.78 188 ALA B N 1
ATOM 3112 C CA . ALA B 1 188 ? 16.373 -13.856 77.412 1.00 21.74 188 ALA B CA 1
ATOM 3113 C C . ALA B 1 188 ? 17.537 -13.585 76.426 1.00 22.43 188 ALA B C 1
ATOM 3114 O O . ALA B 1 188 ? 17.920 -14.468 75.688 1.00 21.46 188 ALA B O 1
ATOM 3116 N N . LEU B 1 189 ? 18.089 -12.390 76.435 1.00 22.13 189 LEU B N 1
ATOM 3117 C CA . LEU B 1 189 ? 19.124 -11.994 75.505 1.00 23.23 189 LEU B CA 1
ATOM 3118 C C . LEU B 1 189 ? 20.439 -12.636 75.837 1.00 30.05 189 LEU B C 1
ATOM 3119 O O . LEU B 1 189 ? 21.283 -12.768 74.982 1.00 28.30 189 LEU B O 1
ATOM 3124 N N . SER B 1 190 ? 20.627 -12.997 77.098 1.00 29.29 190 SER B N 1
ATOM 3125 C CA . SER B 1 190 ? 21.933 -13.562 77.488 1.00 35.23 190 SER B CA 1
ATOM 3126 C C . SER B 1 190 ? 22.119 -14.909 76.749 1.00 35.36 190 SER B C 1
ATOM 3127 O O . SER B 1 190 ? 23.228 -15.393 76.638 1.00 36.46 190 SER B O 1
ATOM 3130 N N . GLY B 1 191 ? 21.023 -15.473 76.243 1.00 38.46 191 GLY B N 1
ATOM 3131 C CA . GLY B 1 191 ? 21.020 -16.680 75.400 1.00 40.12 191 GLY B CA 1
ATOM 3132 C C . GLY B 1 191 ? 21.701 -16.580 74.022 1.00 41.54 191 GLY B C 1
ATOM 3133 O O . GLY B 1 191 ? 21.972 -17.610 73.394 1.00 40.85 191 GLY B O 1
ATOM 3134 N N . VAL B 1 192 ? 21.936 -15.358 73.541 1.00 35.84 192 VAL B N 1
ATOM 3135 C CA . VAL B 1 192 ? 22.552 -15.134 72.238 1.00 30.51 192 VAL B CA 1
ATOM 3136 C C . VAL B 1 192 ? 23.630 -14.072 72.234 1.00 27.64 192 VAL B C 1
ATOM 3137 O O . VAL B 1 192 ? 24.377 -13.965 71.278 1.00 29.06 192 VAL B O 1
ATOM 3141 N N . LEU B 1 193 ? 23.767 -13.287 73.309 1.00 26.39 193 LEU B N 1
ATOM 3142 C CA . LEU B 1 193 ? 24.552 -12.070 73.304 1.00 30.94 193 LEU B CA 1
ATOM 3143 C C . LEU B 1 193 ? 25.069 -11.808 74.723 1.00 37.91 193 LEU B C 1
ATOM 3144 O O . LEU B 1 193 ? 24.262 -11.887 75.670 1.00 39.19 193 LEU B O 1
ATOM 3149 N N . ARG B 1 194 ? 26.382 -11.514 74.867 1.00 40.14 194 ARG B N 1
ATOM 3150 C CA . ARG B 1 194 ? 27.071 -11.350 76.193 1.00 38.70 194 ARG B CA 1
ATOM 3151 C C . ARG B 1 194 ? 26.422 -10.287 77.099 1.00 41.22 194 ARG B C 1
ATOM 3152 O O . ARG B 1 194 ? 26.509 -9.085 76.838 1.00 41.08 194 ARG B O 1
#

CATH classification: 3.40.50.300

Solvent-accessible surface area: 16775 Å² total; per-residue (Å²): 63,2,0,1,0,1,0,3,17,13,2,23,13,95,64,6,0,98,43,0,53,93,53,0,93,137,99,61,55,142,10,8,55,32,104,7,17,0,20,6,183,8,0,54,52,0,52,75,13,1,68,110,41,95,20,27,66,61,0,0,0,0,0,29,0,0,0,6,0,18,0,0,79,68,68,0,43,35,3,49,166,144,130,56,5,0,0,0,13,35,1,24,11,10,4,1,0,14,3,5,75,5,68,63,21,90,50,140,33,0,84,75,0,8,84,22,0,4,74,32,33,118,23,56,5,5,0,4,1,23,2,51,2,80,77,0,23,114,104,44,138,83,107,51,84,12,24,73,101,135,16,0,62,90,0,60,108,0,4,58,67,1,17,125,107,44,104,91,22,56,71,8,85,2,49,32,93,82,93,73,4,15,111,48,0,29,163,22,0,64,68,63,22,212,63,63,2,0,1,0,1,0,3,16,12,2,21,14,71,61,6,0,96,45,0,52,104,75,6,84,148,114,62,60,156,9,7,50,31,105,8,16,0,18,6,151,4,0,62,61,0,55,72,14,0,67,100,76,89,23,19,68,65,0,0,0,0,0,31,0,0,0,6,0,21,0,0,62,74,64,0,37,51,17,49,165,109,130,53,6,0,0,0,15,36,2,25,8,10,4,3,0,14,3,4,80,3,64,62,17,81,21,108,28,0,61,92,0,7,85,23,0,2,67,36,31,125,20,58,6,8,0,2,1,24,1,56,1,69,73,0,25,184,106,45,94,92,109,51,87,12,20,65,80,141,20,0,72,88,0,60,106,2,2,52,84,2,17,166,76,58,79,90,21,57,73,7,83,0,52,23,139,85,104,89,4,17,138,68,0,47,94,18,7,81,66,63,27,126

Sequence (389 aa):
MLIAFEGIDGSGKTTQAKKLYEYLKQQKGYFVSSLYREPGGTKVGEVVLRREILLTTEELDERTELLLFEASRSKLIEEKKIIPDLKRDKVVILDRFVLSTIAYQGYGKGLDVEFIKNLNEFATRGVKPDITLLLDIPVDIALRRLKEKNRFENNKEFLEKVRKGFLELAKEEENVVVIDASGEEEEEEVFKEEILRALLSGVLRVVMLIAFEGIDGSGKTTQAKKLYEYLKQKGYFVSLYREPGGTKVGEVLREILLTEELDERTELLLFEASRSKLIEEEKKIIPDLKRDKVVILDRFVLSTIAYQGYGKGLDVVEFIKNLNEEFATRGVKPDITLLLDIPVDIALRRLKEKNRFENKEFLEKVRKGFLELAKEEENVVVIDASGEEEEVFKEILRALSGVLR

InterPro domains:
  IPR018094 Thymidylate kinase [MF_00165] (1-193)
  IPR018094 Thymidylate kinase [TIGR00041] (1-185)
  IPR018095 Thymidylate kinase, conserved site [PS01331] (87-99)
  IPR027417 P-loop containing nucleoside triphosphate hydrolase [G3DSA:3.40.50.300] (1-194)
  IPR027417 P-loop containing nucleoside triphosphate hydrolase [SSF52540] (1-192)
  IPR039430 Thymidylate kinase-like domain [PF02223] (5-185)

Foldseek 3Di:
DEEEEAEDAQLCLVVLLVVVVVVVVVVPAAADEAEFQPRDPLSVVLVCCLQPDDDDLVVNLVSSLVSLLCCQVPPVVVCVVVRHYYYYSDALLQSCLQSPQQVPDDNVVSVVSSCVSNVNDDGPAYEYSADDLVLRLVSDDDDTPCNDRVRRVSSSVSSVVCCVVPPHYDYFHSSDDPVVSSVVVVVSCVVPDPD/DEEEEAEDAQLCLVVLLVVVQVVVVVVPAAAEEAEFQDRDPVSVVLVCCLQPDDDDLVVNLVSSLVSLLCCQVPPVVVCVVVRHYYYYSDALLQSCLQSPQQVPDPSVVSVVSSCVSNVNDDDPAYEYSAEQLVLRLVNDDDATPCNDRVRRVSSSVSSVVCQVPPPRYDYFHSSDDDVVSSVSVVVSCVVPHD

Secondary structure (DSSP, 8-state):
-EEEEE-STTS-HHHHHHHHHHHHHHTT--EEEEESS-SSHHHHHHHHHHHHS---HHHHHHHHHHHHHHHIIIIIHHHHHTT-EEEEES-HHHHIIIIIIIT---HHHHHHHHHHHHTT---SEEEEEE--HHHHHHT-SS--TT--HHHHHHHHHHHHHHHHHSSSEEEEE-SS-HHHHHHHHHHHHTTTS--/-EEEEE-STTS-HHHHHHHHHHHHHHTT--EEEEESS-SSHHHHHHHHHHHHS---HHHHHHHHHHHHHHHIIIIIHHHHHTT-EEEEES-HHHHIIIIIIIT---HHHHHHHHHHHHTT---SEEEEEE--HHHHHHH-SS--TT--HHHHHHHHHHHHHHHHHSSSEEEEETTS-HHHHHHHHHHHHTTT--

B-factor: mean 15.66, std 8.33, range [5.11, 52.31]

Organism: Aquifex aeolicus (strain VF5) (NCBI:txid224324)